Protein AF-0000000068500002 (afdb_homodimer)

Sequence (604 aa):
MVDIIVIGAGPAGLTSAIYAMRAGLSVTVFEKNIYGGQVASTSEVENYPAVQKISGVEFSNNIYNQAVAQGVDIQFDEVEEINLEGKVKVVKTSSGEHKAKAVILANGVERRKLGCAGEQEFTGRGVSYCATCDGAFFKDKEVAIVGGGNTALEDALFLANNCTKVYLIHRRDSFRGEEVLEKSVKARENIEILYSHGVEKIEGEKTVSKIEVKNLKTEEKRTIDVSGIFIAIGLKPNNKMFENVLDLDEGGYIISDESCTTSVEGVYVAGDSRTKFLRQIITAASDGAIAAVQAANYINVEMVDIIVIGAGPAGLTSAIYAMRAGLSVTVFEKNIYGGQVASTSEVENYPAVQKISGVEFSNNIYNQAVAQGVDIQFDEVEEINLEGKVKVVKTSSGEHKAKAVILANGVERRKLGCAGEQEFTGRGVSYCATCDGAFFKDKEVAIVGGGNTALEDALFLANNCTKVYLIHRRDSFRGEEVLEKSVKARENIEILYSHGVEKIEGEKTVSKIEVKNLKTEEKRTIDVSGIFIAIGLKPNNKMFENVLDLDEGGYIISDESCTTSVEGVYVAGDSRTKFLRQIITAASDGAIAAVQAANYINVE

Foldseek 3Di:
DFAEEEEAQALLRLLLLLLLLVLVGAYEYEAQDAHHPPLCPAQWFCPDPPDRIDHSVRVRVVSVVSSVVSPHHYHNWHFDAWDQPDQWIWTATPVGIDIHRFYEYEHAWAQDDLPAAPQVVADNQFEAADLPGCLVVAFQWEEEEEAAEQQRLVSQVVSLVGYQAYEYEYQAQHGPYDPVSVVVQVPRPRYHYHHNKGWHYFDDDRHTFWTWMARNVPRDIDIDGGRHYYYHHDIGAPCVNCPVPWDADPRQAGEDDLLQDTPGPRYGYAANRHDDDDHDSNRRSSRSSNRSVSNSVSSVVD/DFAEEEEAQALLRLLLLLLLLVLVGAYEYEAQDAHHPPLCPAQWFCPDPPDRIDHSVRVRVVSVVSSVVSPHHYHNWHFDAWDQPDQWIWTATPVGIDIHRFYEYEHAWAQDDLPAAPQVVADNQFEAADLPGCLQVAFQWEEEEEAAEQQRLVSQVVSLVGYQAYEYEYLAQHGPYDPVSVVVQVPRPRYHYHHNKGWHYFDDDRHTFWTWMARNVPRDIDIDGGRHYYYHHDIGAPCVNCPVPWDADPRQAGEDDLLQDTPGPRYGYAANRHDDDDHDSNRRSSRSSNRSVSNSVSSVVD

InterPro domains:
  IPR005982 Thioredoxin reductase [TIGR01292] (3-299)
  IPR008255 Pyridine nucleotide-disulphide oxidoreductase, class-II, active site [PS00573] (130-150)
  IPR023753 FAD/NAD(P)-binding domain [PF07992] (3-288)
  IPR036188 FAD/NAD(P)-binding domain superfamily [G3DSA:3.50.50.60] (3-295)
  IPR036188 FAD/NAD(P)-binding domain superfamily [G3DSA:3.50.50.60] (112-234)
  IPR036188 FAD/NAD(P)-binding domain superfamily [SSF51905] (1-299)
  IPR050097 Ferredoxin--NADP reductase type 2 [PTHR48105] (2-299)

Secondary structure (DSSP, 8-state):
-EEEEEE--SHHHHHHHHHHHHTT--EEEE-SS-TTGGGGG-S-B--BTTBS-B-HHHHHHHHHHHHHHTT-EEE---EEEEE--SSSEEEEETTEEEEEEEEEE---EEE-----BTTTTTBTTTEES-HHHHGGGGTTSEEEEE--SHHHHHHHHHHHTT-SEEEEE-SSSS--S-HHHHHHHHH-TTEEEETTEEEEEEEESSSEEEEEEEETTT--EEEEE-SEEEE-S-EEE--GGGTTTS-B-TTSPBP--TT-B-SSTTEEE-STTB--S---HHHHHHHHHHHHHHHHHHHHH-/-EEEEEE--SHHHHHHHHHHHHTT--EEEE-SS-TTGGGGG-S-B--BTTBS-B-HHHHHHHHHHHHHHTT-EEE---EEEEE--SSSEEEEETTEEEEEEEEEE---EEE-----BTTTTTBTTTEES-HHHHGGGGTTSEEEEE--SHHHHHHHHHHHTT-SEEEEE-SSSS--S-HHHHHHHHH-TTEEEETTEEEEEEEESSSEEEEEEEETTT--EEEEE-SEEEE-S-EEE--GGGTTTS-B-TTSPBP--TT-B-SSTTEEE-STTB--S---HHHHHHHHHHHHHHHHHHHHH-

Nearest PDB structures (foldseek):
  7jyp-assembly1_A-2  TM=9.803E-01  e=2.165E-42  Thermosipho africanus TCF52B
  5uth-assembly1_A  TM=9.691E-01  e=5.463E-41  Mycolicibacterium smegmatis MC2 155
  2q7v-assembly1_B  TM=9.645E-01  e=1.300E-39  Deinococcus radiodurans
  3f8p-assembly2_D  TM=9.708E-01  e=1.848E-39  Saccharolobus solfataricus
  3cty-assembly1_A  TM=6.683E-01  e=6.364E-35  Thermoplasma acidophilum

Structure (mmCIF, N/CA/C/O backbone):
data_AF-0000000068500002-model_v1
#
loop_
_entity.id
_entity.type
_entity.pdbx_description
1 polymer 'Thioredoxin reductase'
#
loop_
_atom_site.group_PDB
_atom_site.id
_atom_site.type_symbol
_atom_site.label_atom_id
_atom_site.label_alt_id
_atom_site.label_comp_id
_atom_site.label_asym_id
_atom_site.label_entity_id
_atom_site.label_seq_id
_atom_site.pdbx_PDB_ins_code
_atom_site.Cartn_x
_atom_site.Cartn_y
_atom_site.Cartn_z
_atom_site.occupancy
_atom_site.B_iso_or_equiv
_atom_site.auth_seq_id
_atom_site.auth_comp_id
_atom_site.auth_asym_id
_atom_site.auth_atom_id
_atom_site.pdbx_PDB_model_num
ATOM 1 N N . MET A 1 1 ? 25.922 -13.719 -9.516 1 95.38 1 MET A N 1
ATOM 2 C CA . MET A 1 1 ? 24.938 -12.703 -9.875 1 95.38 1 MET A CA 1
ATOM 3 C C . MET A 1 1 ? 23.578 -13.008 -9.242 1 95.38 1 MET A C 1
ATOM 5 O O . MET A 1 1 ? 23.078 -14.125 -9.344 1 95.38 1 MET A O 1
ATOM 9 N N . VAL A 1 2 ? 23.078 -12.062 -8.484 1 98.12 2 VAL A N 1
ATOM 10 C CA . VAL A 1 2 ? 21.781 -12.25 -7.84 1 98.12 2 VAL A CA 1
ATOM 11 C C . VAL A 1 2 ? 20.672 -11.852 -8.805 1 98.12 2 VAL A C 1
ATOM 13 O O . VAL A 1 2 ? 20.922 -11.227 -9.836 1 98.12 2 VAL A O 1
ATOM 16 N N . ASP A 1 3 ? 19.453 -12.258 -8.492 1 98.62 3 ASP A N 1
ATOM 17 C CA . ASP A 1 3 ? 18.328 -11.891 -9.359 1 98.62 3 ASP A CA 1
ATOM 18 C C . ASP A 1 3 ? 17.984 -10.406 -9.227 1 98.62 3 ASP A C 1
ATOM 20 O O . ASP A 1 3 ? 17.812 -9.711 -10.227 1 98.62 3 ASP A O 1
ATOM 24 N N . ILE A 1 4 ? 17.891 -9.914 -7.984 1 98.94 4 ILE A N 1
ATOM 25 C CA . ILE A 1 4 ? 17.453 -8.547 -7.758 1 98.94 4 ILE A CA 1
ATOM 26 C C . ILE A 1 4 ? 18.359 -7.871 -6.73 1 98.94 4 ILE A C 1
ATOM 28 O O . ILE A 1 4 ? 18.672 -8.461 -5.691 1 98.94 4 ILE A O 1
ATOM 32 N N . ILE A 1 5 ? 18.781 -6.695 -6.992 1 98.94 5 ILE A N 1
ATOM 33 C CA . ILE A 1 5 ? 19.391 -5.812 -6 1 98.94 5 ILE A CA 1
ATOM 34 C C . ILE A 1 5 ? 18.391 -4.723 -5.602 1 98.94 5 ILE A C 1
ATOM 36 O O . ILE A 1 5 ? 17.75 -4.125 -6.461 1 98.94 5 ILE A O 1
ATOM 40 N N . VAL A 1 6 ? 18.234 -4.52 -4.336 1 98.94 6 VAL A N 1
ATOM 41 C CA . VAL A 1 6 ? 17.406 -3.449 -3.783 1 98.94 6 VAL A CA 1
ATOM 42 C C . VAL A 1 6 ? 18.297 -2.396 -3.127 1 98.94 6 VAL A C 1
ATOM 44 O O . VAL A 1 6 ? 19.172 -2.729 -2.338 1 98.94 6 VAL A O 1
ATOM 47 N N . ILE A 1 7 ? 18.078 -1.134 -3.48 1 98.81 7 ILE A N 1
ATOM 48 C CA . ILE A 1 7 ? 18.859 -0.045 -2.904 1 98.81 7 ILE A CA 1
ATOM 49 C C . ILE A 1 7 ? 18 0.719 -1.892 1 98.81 7 ILE A C 1
ATOM 51 O O . ILE A 1 7 ? 17.141 1.511 -2.27 1 98.81 7 ILE A O 1
ATOM 55 N N . GLY A 1 8 ? 18.312 0.523 -0.595 1 98.5 8 GLY A N 1
ATOM 56 C CA . GLY A 1 8 ? 17.547 1.105 0.503 1 98.5 8 GLY A CA 1
ATOM 57 C C . GLY A 1 8 ? 16.797 0.074 1.319 1 98.5 8 GLY A C 1
ATOM 58 O O . GLY A 1 8 ? 16.109 -0.777 0.762 1 98.5 8 GLY A O 1
ATOM 59 N N . ALA A 1 9 ? 16.922 0.175 2.633 1 98.75 9 ALA A N 1
ATOM 60 C CA . ALA A 1 9 ? 16.297 -0.795 3.525 1 98.75 9 ALA A CA 1
ATOM 61 C C . ALA A 1 9 ? 15.211 -0.141 4.367 1 98.75 9 ALA A C 1
ATOM 63 O O . ALA A 1 9 ? 15.055 -0.456 5.551 1 98.75 9 ALA A O 1
ATOM 64 N N . GLY A 1 10 ? 14.5 0.875 3.795 1 98.5 10 GLY A N 1
ATOM 65 C CA . GLY A 1 10 ? 13.258 1.355 4.387 1 98.5 10 GLY A CA 1
ATOM 66 C C . GLY A 1 10 ? 12.086 0.422 4.156 1 98.5 10 GLY A C 1
ATOM 67 O O . GLY A 1 10 ? 12.266 -0.704 3.688 1 98.5 10 GLY A O 1
ATOM 68 N N . PRO A 1 11 ? 10.883 0.884 4.48 1 98.81 11 PRO A N 1
ATOM 69 C CA . PRO A 1 11 ? 9.703 0.039 4.309 1 98.81 11 PRO A CA 1
ATOM 70 C C . PRO A 1 11 ? 9.523 -0.441 2.869 1 98.81 11 PRO A C 1
ATOM 72 O O . PRO A 1 11 ? 9.195 -1.608 2.641 1 98.81 11 PRO A O 1
ATOM 75 N N . ALA A 1 12 ? 9.727 0.429 1.913 1 98.88 12 ALA A N 1
ATOM 76 C CA . ALA A 1 12 ? 9.586 0.062 0.507 1 98.88 12 ALA A CA 1
ATOM 77 C C . ALA A 1 12 ? 10.594 -1.012 0.114 1 98.88 12 ALA A C 1
ATOM 79 O O . ALA A 1 12 ? 10.227 -2.031 -0.476 1 98.88 12 ALA A O 1
ATOM 80 N N . GLY A 1 13 ? 11.844 -0.795 0.443 1 98.94 13 GLY A N 1
ATOM 81 C CA . GLY A 1 13 ? 12.898 -1.717 0.068 1 98.94 13 GLY A CA 1
ATOM 82 C C . GLY A 1 13 ? 12.766 -3.08 0.72 1 98.94 13 GLY A C 1
ATOM 83 O O . GLY A 1 13 ? 12.867 -4.109 0.048 1 98.94 13 GLY A O 1
ATOM 84 N N . LEU A 1 14 ? 12.523 -3.092 1.993 1 98.94 14 LEU A N 1
ATOM 85 C CA . LEU A 1 14 ? 12.43 -4.359 2.711 1 98.94 14 LEU A CA 1
ATOM 86 C C . LEU A 1 14 ? 11.18 -5.133 2.285 1 98.94 14 LEU A C 1
ATOM 88 O O . LEU A 1 14 ? 11.203 -6.363 2.215 1 98.94 14 LEU A O 1
ATOM 92 N N . THR A 1 15 ? 10.086 -4.422 2.02 1 98.94 15 THR A N 1
ATOM 93 C CA . THR A 1 15 ? 8.906 -5.094 1.483 1 98.94 15 THR A CA 1
ATOM 94 C C . THR A 1 15 ? 9.211 -5.727 0.127 1 98.94 15 THR A C 1
ATOM 96 O O . THR A 1 15 ? 8.828 -6.863 -0.135 1 98.94 15 THR A O 1
ATOM 99 N N . SER A 1 16 ? 9.945 -4.938 -0.747 1 98.94 16 SER A N 1
ATOM 100 C CA . SER A 1 16 ? 10.32 -5.488 -2.045 1 98.94 16 SER A CA 1
ATOM 101 C C . SER A 1 16 ? 11.133 -6.773 -1.887 1 98.94 16 SER A C 1
ATOM 103 O O . SER A 1 16 ? 10.914 -7.742 -2.613 1 98.94 16 SER A O 1
ATOM 105 N N . ALA A 1 17 ? 12.031 -6.754 -0.943 1 98.94 17 ALA A N 1
ATOM 106 C CA . ALA A 1 17 ? 12.883 -7.91 -0.704 1 98.94 17 ALA A CA 1
ATOM 107 C C . ALA A 1 17 ? 12.062 -9.117 -0.245 1 98.94 17 ALA A C 1
ATOM 109 O O . ALA A 1 17 ? 12.273 -10.234 -0.723 1 98.94 17 ALA A O 1
ATOM 110 N N . ILE A 1 18 ? 11.133 -8.891 0.66 1 98.88 18 ILE A N 1
ATOM 111 C CA . ILE A 1 18 ? 10.266 -9.938 1.186 1 98.88 18 ILE A CA 1
ATOM 112 C C . ILE A 1 18 ? 9.477 -10.578 0.045 1 98.88 18 ILE A C 1
ATOM 114 O O . ILE A 1 18 ? 9.477 -11.805 -0.112 1 98.88 18 ILE A O 1
ATOM 118 N N . TYR A 1 19 ? 8.844 -9.781 -0.768 1 98.88 19 TYR A N 1
ATOM 119 C CA . TYR A 1 19 ? 8.016 -10.281 -1.861 1 98.88 19 TYR A CA 1
ATOM 120 C C . TYR A 1 19 ? 8.867 -10.984 -2.912 1 98.88 19 TYR A C 1
ATOM 122 O O . TYR A 1 19 ? 8.453 -11.992 -3.479 1 98.88 19 TYR A O 1
ATOM 130 N N . ALA A 1 20 ? 10.039 -10.438 -3.182 1 98.81 20 ALA A N 1
ATOM 131 C CA . ALA A 1 20 ? 10.93 -11.062 -4.16 1 98.81 20 ALA A CA 1
ATOM 132 C C . ALA A 1 20 ? 11.398 -12.43 -3.684 1 98.81 20 ALA A C 1
ATOM 134 O O . ALA A 1 20 ? 11.445 -13.383 -4.465 1 98.81 20 ALA A O 1
ATOM 135 N N . MET A 1 21 ? 11.75 -12.484 -2.385 1 98.62 21 MET A N 1
ATOM 136 C CA . MET A 1 21 ? 12.172 -13.766 -1.816 1 98.62 21 MET A CA 1
ATOM 137 C C . MET A 1 21 ? 11.047 -14.789 -1.913 1 98.62 21 MET A C 1
ATOM 139 O O . MET A 1 21 ? 11.289 -15.945 -2.277 1 98.62 21 MET A O 1
ATOM 143 N N . ARG A 1 22 ? 9.875 -14.398 -1.631 1 98.25 22 ARG A N 1
ATOM 144 C CA . ARG A 1 22 ? 8.711 -15.281 -1.68 1 98.25 22 ARG A CA 1
ATOM 145 C C . ARG A 1 22 ? 8.414 -15.719 -3.111 1 98.25 22 ARG A C 1
ATOM 147 O O . ARG A 1 22 ? 7.793 -16.766 -3.332 1 98.25 22 ARG A O 1
ATOM 154 N N . ALA A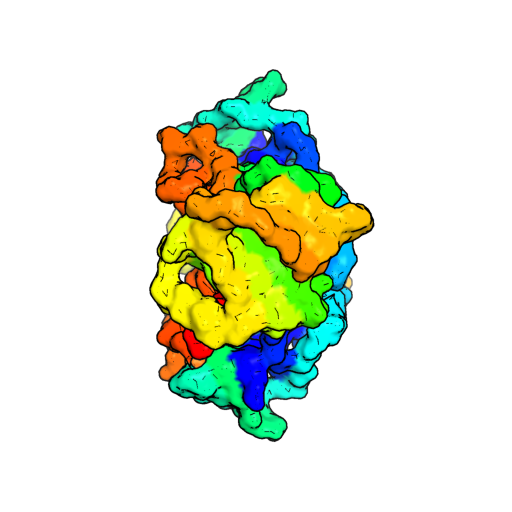 1 23 ? 8.883 -14.922 -4.078 1 98.12 23 ALA A N 1
ATOM 155 C CA . ALA A 1 23 ? 8.727 -15.266 -5.488 1 98.12 23 ALA A CA 1
ATOM 156 C C . ALA A 1 23 ? 9.812 -16.25 -5.938 1 98.12 23 ALA A C 1
ATOM 158 O O . ALA A 1 23 ? 9.898 -16.578 -7.121 1 98.12 23 ALA A O 1
ATOM 159 N N . GLY A 1 24 ? 10.711 -16.672 -5.008 1 97.94 24 GLY A N 1
ATOM 160 C CA . GLY A 1 24 ? 11.734 -17.656 -5.301 1 97.94 24 GLY A CA 1
ATOM 161 C C . GLY A 1 24 ? 12.977 -17.062 -5.93 1 97.94 24 GLY A C 1
ATOM 162 O O . GLY A 1 24 ? 13.703 -17.734 -6.66 1 97.94 24 GLY A O 1
ATOM 163 N N . LEU A 1 25 ? 13.203 -15.75 -5.734 1 98.5 25 LEU A N 1
ATOM 164 C CA . LEU A 1 25 ? 14.336 -15.062 -6.348 1 98.5 25 LEU A CA 1
ATOM 165 C C . LEU A 1 25 ? 15.406 -14.734 -5.309 1 98.5 25 LEU A C 1
ATOM 167 O O . LEU A 1 25 ? 15.102 -14.617 -4.117 1 98.5 25 LEU A O 1
ATOM 171 N N . SER A 1 26 ? 16.609 -14.633 -5.707 1 98.56 26 SER A N 1
ATOM 172 C CA . SER A 1 26 ? 17.672 -14.172 -4.832 1 98.56 26 SER A CA 1
ATOM 173 C C . SER A 1 26 ? 17.719 -12.648 -4.758 1 98.56 26 SER A C 1
ATOM 175 O O . SER A 1 26 ? 17.531 -11.969 -5.77 1 98.56 26 SER A O 1
ATOM 177 N N . VAL A 1 27 ? 17.922 -12.125 -3.564 1 98.69 27 VAL A N 1
ATOM 178 C CA . VAL A 1 27 ? 17.828 -10.68 -3.367 1 98.69 27 VAL A CA 1
ATOM 179 C C . VAL A 1 27 ? 18.953 -10.219 -2.441 1 98.69 27 VAL A C 1
ATOM 181 O O . VAL A 1 27 ? 19.234 -10.844 -1.416 1 98.69 27 VAL A O 1
ATOM 184 N N . THR A 1 28 ? 19.594 -9.141 -2.797 1 98.81 28 THR A N 1
ATOM 185 C CA . THR A 1 28 ? 20.5 -8.422 -1.922 1 98.81 28 THR A CA 1
ATOM 186 C C . THR A 1 28 ? 20.031 -6.984 -1.715 1 98.81 28 THR A C 1
ATOM 188 O O . THR A 1 28 ? 19.734 -6.277 -2.68 1 98.81 28 THR A O 1
ATOM 191 N N . VAL A 1 29 ? 19.938 -6.559 -0.486 1 98.88 29 VAL A N 1
ATOM 192 C CA . VAL A 1 29 ? 19.562 -5.191 -0.141 1 98.88 29 VAL A CA 1
ATOM 193 C C . VAL A 1 29 ? 20.797 -4.422 0.331 1 98.88 29 VAL A C 1
ATOM 195 O O . VAL A 1 29 ? 21.547 -4.906 1.174 1 98.88 29 VAL A O 1
ATOM 198 N N . PHE A 1 30 ? 21.016 -3.262 -0.216 1 98.81 30 PHE A N 1
ATOM 199 C CA . PHE A 1 30 ? 22.078 -2.377 0.257 1 98.81 30 PHE A CA 1
ATOM 200 C C . PHE A 1 30 ? 21.484 -1.201 1.032 1 98.81 30 PHE A C 1
ATOM 202 O O . PHE A 1 30 ? 20.562 -0.536 0.56 1 98.81 30 PHE A O 1
ATOM 209 N N . GLU A 1 31 ? 21.953 -0.97 2.246 1 98.44 31 GLU A N 1
ATOM 210 C CA . GLU A 1 31 ? 21.562 0.14 3.107 1 98.44 31 GLU A CA 1
ATOM 211 C C . GLU A 1 31 ? 22.781 0.896 3.631 1 98.44 31 GLU A C 1
ATOM 213 O O . GLU A 1 31 ? 23.688 0.293 4.191 1 98.44 31 GLU A O 1
ATOM 218 N N . LYS A 1 32 ? 22.766 2.195 3.457 1 95.56 32 LYS A N 1
ATOM 219 C CA . LYS A 1 32 ? 23.953 2.969 3.826 1 95.56 32 LYS A CA 1
ATOM 220 C C . LYS A 1 32 ? 23.938 3.297 5.316 1 95.56 32 LYS A C 1
ATOM 222 O O . LYS A 1 32 ? 25 3.537 5.906 1 95.56 32 LYS A O 1
ATOM 227 N N . ASN A 1 33 ? 22.828 3.336 6.008 1 93.81 33 ASN A N 1
ATOM 228 C CA . ASN A 1 33 ? 22.703 3.715 7.414 1 93.81 33 ASN A CA 1
ATOM 229 C C . ASN A 1 33 ? 22.031 2.611 8.234 1 93.81 33 ASN A C 1
ATOM 231 O O . ASN A 1 33 ? 22.594 1.529 8.398 1 93.81 33 ASN A O 1
ATOM 235 N N . ILE A 1 34 ? 20.875 2.887 8.688 1 91.31 34 ILE A N 1
ATOM 236 C CA . ILE A 1 34 ? 20.125 1.941 9.5 1 91.31 34 ILE A CA 1
ATOM 237 C C . ILE A 1 34 ? 18.875 1.477 8.742 1 91.31 34 ILE A C 1
ATOM 239 O O . ILE A 1 34 ? 18.359 2.199 7.887 1 91.31 34 ILE A O 1
ATOM 243 N N . TYR A 1 35 ? 18.5 0.24 9.078 1 94.88 35 TYR A N 1
ATOM 244 C CA . TYR A 1 35 ? 17.281 -0.255 8.461 1 94.88 35 TYR A CA 1
ATOM 245 C C . TYR A 1 35 ? 16.062 0.483 9 1 94.88 35 TYR A C 1
ATOM 247 O O . TYR A 1 35 ? 16.094 1.039 10.102 1 94.88 35 TYR A O 1
ATOM 255 N N . GLY A 1 36 ? 14.977 0.454 8.164 1 94.75 36 GLY A N 1
ATOM 256 C CA . GLY A 1 36 ? 13.734 1.112 8.547 1 94.75 36 GLY A CA 1
ATOM 257 C C . GLY A 1 36 ? 13.539 2.451 7.859 1 94.75 36 GLY A C 1
ATOM 258 O O . GLY A 1 36 ? 12.406 2.914 7.707 1 94.75 36 GLY A O 1
ATOM 259 N N . GLY A 1 37 ? 14.625 3.109 7.434 1 93.88 37 GLY A N 1
ATOM 260 C CA . GLY A 1 37 ? 14.516 4.418 6.809 1 93.88 37 GLY A CA 1
ATOM 261 C C . GLY A 1 37 ? 14.016 5.492 7.758 1 93.88 37 GLY A C 1
ATOM 262 O O . GLY A 1 37 ? 14.445 5.559 8.914 1 93.88 37 GLY A O 1
ATOM 263 N N . GLN A 1 38 ? 13.133 6.406 7.305 1 93 38 GLN A N 1
ATOM 264 C CA . GLN A 1 38 ? 12.641 7.551 8.062 1 93 38 GLN A CA 1
ATOM 265 C C . GLN A 1 38 ? 11.875 7.098 9.305 1 93 38 GLN A C 1
ATOM 267 O O . GLN A 1 38 ? 11.898 7.777 10.336 1 93 38 GLN A O 1
ATOM 272 N N . VAL A 1 39 ? 11.195 5.914 9.219 1 95.5 39 VAL A N 1
ATOM 273 C CA . VAL A 1 39 ? 10.32 5.477 10.305 1 95.5 39 VAL A CA 1
ATOM 274 C C . VAL A 1 39 ? 11.164 5.09 11.523 1 95.5 39 VAL A C 1
ATOM 276 O O . VAL A 1 39 ? 10.68 5.141 12.656 1 95.5 39 VAL A O 1
ATOM 279 N N . ALA A 1 40 ? 12.406 4.789 11.297 1 94.5 40 ALA A N 1
ATOM 280 C CA . ALA A 1 40 ? 13.289 4.328 12.367 1 94.5 40 ALA A CA 1
ATOM 281 C C . ALA A 1 40 ? 13.461 5.402 13.43 1 94.5 40 ALA A C 1
ATOM 283 O O . ALA A 1 40 ? 13.758 5.098 14.586 1 94.5 40 ALA A O 1
ATOM 284 N N . SER A 1 41 ? 13.258 6.68 13.07 1 90.88 41 SER A N 1
ATOM 285 C CA . SER A 1 41 ? 13.492 7.777 14.008 1 90.88 41 SER A CA 1
ATOM 286 C C . SER A 1 41 ? 12.18 8.359 14.516 1 90.88 41 SER A C 1
ATOM 288 O O . SER A 1 41 ? 12.172 9.367 15.234 1 90.88 41 SER A O 1
ATOM 290 N N . THR A 1 42 ? 11.094 7.77 14.109 1 92.38 42 THR A N 1
ATOM 291 C CA . THR A 1 42 ? 9.789 8.219 14.57 1 92.38 42 THR A CA 1
ATOM 292 C C . THR A 1 42 ? 9.469 7.633 15.945 1 92.38 42 THR A C 1
ATOM 294 O O . THR A 1 42 ? 9.797 6.48 16.219 1 92.38 42 THR A O 1
ATOM 297 N N . SER A 1 43 ? 8.891 8.438 16.781 1 92.06 43 SER A N 1
ATOM 298 C CA . SER A 1 43 ? 8.617 7.984 18.141 1 92.06 43 SER A CA 1
ATOM 299 C C . SER A 1 43 ? 7.477 6.969 18.156 1 92.06 43 SER A C 1
ATOM 301 O O . SER A 1 43 ? 7.59 5.918 18.797 1 92.06 43 SER A O 1
ATOM 303 N N . GLU A 1 44 ? 6.371 7.336 17.469 1 95.88 44 GLU A N 1
ATOM 304 C CA . GLU A 1 44 ? 5.176 6.5 17.516 1 95.88 44 GLU A CA 1
ATOM 305 C C . GLU A 1 44 ? 4.477 6.453 16.172 1 95.88 44 GLU A C 1
ATOM 307 O O . GLU A 1 44 ? 4.371 7.473 15.484 1 95.88 44 GLU A O 1
ATOM 312 N N . VAL A 1 45 ? 4.086 5.234 15.781 1 97.44 45 VAL A N 1
ATOM 313 C CA . VAL A 1 45 ? 3.299 4.996 14.57 1 97.44 45 VAL A CA 1
ATOM 314 C C . VAL A 1 45 ? 1.924 4.453 14.953 1 97.44 45 VAL A C 1
ATOM 316 O O . VAL A 1 45 ? 1.817 3.404 15.586 1 97.44 45 VAL A O 1
ATOM 319 N N . GLU A 1 46 ? 0.848 5.168 14.531 1 97.81 46 GLU A N 1
ATOM 320 C CA . GLU A 1 46 ? -0.498 4.742 14.898 1 97.81 46 GLU A CA 1
ATOM 321 C C . GLU A 1 46 ? -1.389 4.609 13.664 1 97.81 46 GLU A C 1
ATOM 323 O O . GLU A 1 46 ? -2.562 4.25 13.773 1 97.81 46 GLU A O 1
ATOM 328 N N . ASN A 1 47 ? -0.795 4.875 12.484 1 98 47 ASN A N 1
ATOM 329 C CA . ASN A 1 47 ? -1.633 4.887 11.289 1 98 47 ASN A CA 1
ATOM 330 C C . ASN A 1 47 ? -1.278 3.744 10.344 1 98 47 ASN A C 1
ATOM 332 O O . ASN A 1 47 ? -1.611 3.789 9.156 1 98 47 ASN A O 1
ATOM 336 N N . TYR A 1 48 ? -0.481 2.723 10.82 1 98.81 48 TYR A N 1
ATOM 337 C CA . TYR A 1 48 ? -0.204 1.523 10.039 1 98.81 48 TYR A CA 1
ATOM 338 C C . TYR A 1 48 ? -1.297 0.479 10.234 1 98.81 48 TYR A C 1
ATOM 340 O O . TYR A 1 48 ? -1.471 -0.047 11.336 1 98.81 48 TYR A O 1
ATOM 348 N N . PRO A 1 49 ? -2.061 0.087 9.125 1 98.75 49 PRO A N 1
ATOM 349 C CA . PRO A 1 49 ? -3.252 -0.75 9.266 1 98.75 49 PRO A CA 1
ATOM 350 C C . PRO A 1 49 ? -2.951 -2.096 9.93 1 98.75 49 PRO A C 1
ATOM 352 O O . PRO A 1 49 ? -2.035 -2.803 9.5 1 98.75 49 PRO A O 1
ATOM 355 N N . ALA A 1 50 ? -3.756 -2.428 10.953 1 98.62 50 ALA A N 1
ATOM 356 C CA . ALA A 1 50 ? -3.738 -3.666 11.727 1 98.62 50 ALA A CA 1
ATOM 357 C C . ALA A 1 50 ? -2.678 -3.615 12.82 1 98.62 50 ALA A C 1
ATOM 359 O O . ALA A 1 50 ? -2.486 -4.586 13.555 1 98.62 50 ALA A O 1
ATOM 360 N N . VAL A 1 51 ? -1.961 -2.506 12.992 1 98.31 51 VAL A N 1
ATOM 361 C CA . VAL A 1 51 ? -1.041 -2.236 14.094 1 98.31 51 VAL A CA 1
ATOM 362 C C . VAL A 1 51 ? -1.474 -0.972 14.828 1 98.31 51 VAL A C 1
ATOM 364 O O . VAL A 1 51 ? -1.224 0.142 14.359 1 98.31 51 VAL A O 1
ATOM 367 N N . GLN A 1 52 ? -2.053 -1.096 15.922 1 96.94 52 GLN A N 1
ATOM 368 C CA . GLN A 1 52 ? -2.693 0.014 16.625 1 96.94 52 GLN A CA 1
ATOM 369 C C . GLN A 1 52 ? -1.664 1.045 17.078 1 96.94 52 GLN A C 1
ATOM 371 O O . GLN A 1 52 ? -1.914 2.25 17 1 96.94 52 GLN A O 1
ATOM 376 N N . LYS A 1 53 ? -0.615 0.56 17.594 1 97.5 53 LYS A N 1
ATOM 377 C CA . LYS A 1 53 ? 0.459 1.414 18.094 1 97.5 53 LYS A CA 1
ATOM 378 C C . LYS A 1 53 ? 1.792 0.671 18.094 1 97.5 53 LYS A C 1
ATOM 380 O O . LYS A 1 53 ? 1.863 -0.482 18.531 1 97.5 53 LYS A O 1
ATOM 385 N N . ILE A 1 54 ? 2.799 1.311 17.609 1 97.94 54 ILE A N 1
ATOM 386 C CA . ILE A 1 54 ? 4.133 0.715 17.578 1 97.94 54 ILE A CA 1
ATOM 387 C C . ILE A 1 54 ? 5.188 1.815 17.5 1 97.94 54 ILE A C 1
ATOM 389 O O . ILE A 1 54 ? 4.938 2.889 16.953 1 97.94 54 ILE A O 1
ATOM 393 N N . SER A 1 55 ? 6.352 1.639 18.109 1 97.88 55 SER A N 1
ATOM 394 C CA . SER A 1 55 ? 7.422 2.617 17.938 1 97.88 55 SER A CA 1
ATOM 395 C C . SER A 1 55 ? 8.102 2.473 16.578 1 97.88 55 SER A C 1
ATOM 397 O O . SER A 1 55 ? 8.07 1.397 15.977 1 97.88 55 SER A O 1
ATOM 399 N N . GLY A 1 56 ? 8.695 3.555 16.125 1 97.25 56 GLY A N 1
ATOM 400 C CA . GLY A 1 56 ? 9.453 3.479 14.883 1 97.25 56 GLY A CA 1
ATOM 401 C C . GLY A 1 56 ? 10.539 2.418 14.914 1 97.25 56 GLY A C 1
ATOM 402 O O . GLY A 1 56 ? 10.719 1.682 13.945 1 97.25 56 GLY A O 1
ATOM 403 N N . VAL A 1 57 ? 11.18 2.291 15.984 1 97.75 57 VAL A N 1
ATOM 404 C CA . VAL A 1 57 ? 12.258 1.322 16.156 1 97.75 57 VAL A CA 1
ATOM 405 C C . VAL A 1 57 ? 11.695 -0.095 16.078 1 97.75 57 VAL A C 1
ATOM 407 O O . VAL A 1 57 ? 12.234 -0.947 15.359 1 97.75 57 VAL A O 1
ATOM 410 N N . GLU A 1 58 ? 10.648 -0.332 16.766 1 98.5 58 GLU A N 1
ATOM 411 C CA . GLU A 1 58 ? 10.055 -1.663 16.766 1 98.5 58 GLU A CA 1
ATOM 412 C C . GLU A 1 58 ? 9.547 -2.037 15.375 1 98.5 58 GLU A C 1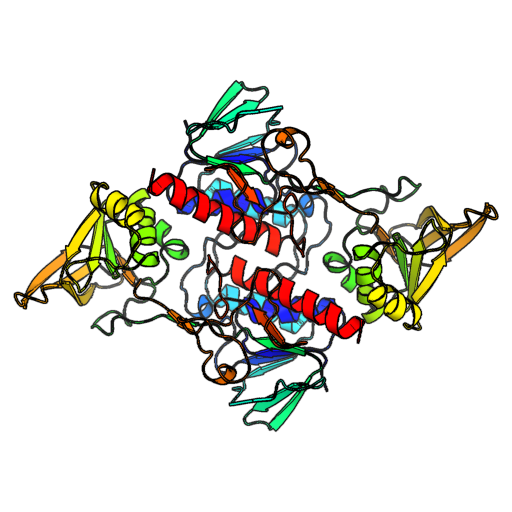
ATOM 414 O O . GLU A 1 58 ? 9.719 -3.174 14.93 1 98.5 58 GLU A O 1
ATOM 419 N N . PHE A 1 59 ? 8.883 -1.113 14.766 1 98.75 59 PHE A N 1
ATOM 420 C CA . PHE A 1 59 ? 8.445 -1.354 13.398 1 98.75 59 PHE A CA 1
ATOM 421 C C . PHE A 1 59 ? 9.617 -1.75 12.516 1 98.75 59 PHE A C 1
ATOM 423 O O . PHE A 1 59 ? 9.539 -2.727 11.766 1 98.75 59 PHE A O 1
ATOM 430 N N . SER A 1 60 ? 10.688 -0.972 12.609 1 98.56 60 SER A N 1
ATOM 431 C CA . SER A 1 60 ? 11.883 -1.204 11.812 1 98.56 60 SER A CA 1
ATOM 432 C C . SER A 1 60 ? 12.484 -2.574 12.102 1 98.56 60 SER A C 1
ATOM 434 O O . SER A 1 60 ? 12.883 -3.295 11.188 1 98.56 60 SER A O 1
ATOM 436 N N . ASN A 1 61 ? 12.516 -2.938 13.352 1 98.69 61 ASN A N 1
ATOM 437 C CA . ASN A 1 61 ? 13.008 -4.254 13.742 1 98.69 61 ASN A CA 1
ATOM 438 C C . ASN A 1 61 ? 12.141 -5.371 13.164 1 98.69 61 ASN A C 1
ATOM 440 O O . ASN A 1 61 ? 12.664 -6.367 12.664 1 98.69 61 ASN A O 1
ATOM 444 N N . ASN A 1 62 ? 10.859 -5.199 13.258 1 98.81 62 ASN A N 1
ATOM 445 C CA . ASN A 1 62 ? 9.93 -6.227 12.797 1 98.81 62 ASN A CA 1
ATOM 446 C C . ASN A 1 62 ? 10.102 -6.5 11.305 1 98.81 62 ASN A C 1
ATOM 448 O O . ASN A 1 62 ? 10.172 -7.656 10.883 1 98.81 62 ASN A O 1
ATOM 452 N N . ILE A 1 63 ? 10.148 -5.461 10.531 1 98.81 63 ILE A N 1
ATOM 453 C CA . ILE A 1 63 ? 10.219 -5.672 9.086 1 98.81 63 ILE A CA 1
ATOM 454 C C . ILE A 1 63 ? 11.602 -6.203 8.711 1 98.81 63 ILE A C 1
ATOM 456 O O . ILE A 1 63 ? 11.727 -7.023 7.801 1 98.81 63 ILE A O 1
ATOM 460 N N . TYR A 1 64 ? 12.648 -5.711 9.359 1 98.69 64 TYR A N 1
ATOM 461 C CA . TYR A 1 64 ? 14 -6.234 9.164 1 98.69 64 TYR A CA 1
ATOM 462 C C . TYR A 1 64 ? 14.047 -7.73 9.469 1 98.69 64 TYR A C 1
ATOM 464 O O . TYR A 1 64 ? 14.531 -8.516 8.648 1 98.69 64 TYR A O 1
ATOM 472 N N . ASN A 1 65 ? 13.531 -8.094 10.578 1 98.75 65 ASN A N 1
ATOM 473 C CA . ASN A 1 65 ? 13.555 -9.492 11 1 98.75 65 ASN A CA 1
ATOM 474 C C . ASN A 1 65 ? 12.727 -10.367 10.062 1 98.75 65 ASN A C 1
ATOM 476 O O . ASN A 1 65 ? 13.086 -11.523 9.805 1 98.75 65 ASN A O 1
ATOM 480 N N . GLN A 1 66 ? 11.633 -9.867 9.625 1 98.75 66 GLN A N 1
ATOM 481 C CA . GLN A 1 66 ? 10.82 -10.594 8.648 1 98.75 66 GLN A CA 1
ATOM 482 C C . GLN A 1 66 ? 11.625 -10.898 7.387 1 98.75 66 GLN A C 1
ATOM 484 O O . GLN A 1 66 ? 11.602 -12.023 6.887 1 98.75 66 GLN A O 1
ATOM 489 N N . ALA A 1 67 ? 12.328 -9.867 6.863 1 98.62 67 ALA A N 1
ATOM 490 C CA . ALA A 1 67 ? 13.141 -10.023 5.664 1 98.62 67 ALA A CA 1
ATOM 491 C C . ALA A 1 67 ? 14.258 -11.039 5.887 1 98.62 67 ALA A C 1
ATOM 493 O O . ALA A 1 67 ? 14.461 -11.945 5.07 1 98.62 67 ALA A O 1
ATOM 494 N N . VAL A 1 68 ? 14.906 -10.93 7.008 1 98.38 68 VAL A N 1
ATOM 495 C CA . VAL A 1 68 ? 16.016 -11.82 7.336 1 98.38 68 VAL A CA 1
ATOM 496 C C . VAL A 1 68 ? 15.508 -13.25 7.48 1 98.38 68 VAL A C 1
ATOM 498 O O . VAL A 1 68 ? 16.141 -14.188 6.984 1 98.38 68 VAL A O 1
ATOM 501 N N . ALA A 1 69 ? 14.398 -13.398 8.109 1 98 69 ALA A N 1
ATOM 502 C CA . ALA A 1 69 ? 13.812 -14.727 8.32 1 98 69 ALA A CA 1
ATOM 503 C C . ALA A 1 69 ? 13.492 -15.406 6.996 1 98 69 ALA A C 1
ATOM 505 O O . ALA A 1 69 ? 13.492 -16.641 6.91 1 98 69 ALA A O 1
ATOM 506 N N . GLN A 1 70 ? 13.258 -14.633 5.984 1 96.5 70 GLN A N 1
ATOM 507 C CA . GLN A 1 70 ? 12.93 -15.18 4.672 1 96.5 70 GLN A CA 1
ATOM 508 C C . GLN A 1 70 ? 14.188 -15.461 3.857 1 96.5 70 GLN A C 1
ATOM 510 O O . GLN A 1 70 ? 14.109 -16 2.75 1 96.5 70 GLN A O 1
ATOM 515 N N . GLY A 1 71 ? 15.32 -15.016 4.336 1 97.25 71 GLY A N 1
ATOM 516 C CA . GLY A 1 71 ? 16.578 -15.359 3.697 1 97.25 71 GLY A CA 1
ATOM 517 C C . GLY A 1 71 ? 17.172 -14.211 2.9 1 97.25 71 GLY A C 1
ATOM 518 O O . GLY A 1 71 ? 18.094 -14.414 2.098 1 97.25 71 GLY A O 1
ATOM 519 N N . VAL A 1 72 ? 16.703 -12.984 3.125 1 98.44 72 VAL A N 1
ATOM 520 C CA . VAL A 1 72 ? 17.219 -11.828 2.396 1 98.44 72 VAL A CA 1
ATOM 521 C C . VAL A 1 72 ? 18.641 -11.516 2.854 1 98.44 72 VAL A C 1
ATOM 523 O O . VAL A 1 72 ? 18.938 -11.578 4.047 1 98.44 72 VAL A O 1
ATOM 526 N N . ASP A 1 73 ? 19.5 -11.25 1.938 1 98.56 73 ASP A N 1
ATOM 527 C CA . ASP A 1 73 ? 20.844 -10.75 2.215 1 98.56 73 ASP A CA 1
ATOM 528 C C . ASP A 1 73 ? 20.859 -9.234 2.33 1 98.56 73 ASP A C 1
ATOM 530 O O . ASP A 1 73 ? 20.766 -8.523 1.323 1 98.56 73 ASP A O 1
ATOM 534 N N . ILE A 1 74 ? 20.984 -8.727 3.49 1 98.56 74 ILE A N 1
ATOM 535 C CA . ILE A 1 74 ? 21.031 -7.285 3.725 1 98.56 74 ILE A CA 1
ATOM 536 C C . ILE A 1 74 ? 22.453 -6.855 4.055 1 98.56 74 ILE A C 1
ATOM 538 O O . ILE A 1 74 ? 23.047 -7.32 5.039 1 98.56 74 ILE A O 1
ATOM 542 N N . GLN A 1 75 ? 22.969 -5.984 3.285 1 98.31 75 GLN A N 1
ATOM 543 C CA . GLN A 1 75 ? 24.328 -5.48 3.447 1 98.31 75 GLN A CA 1
ATOM 544 C C . GLN A 1 75 ? 24.328 -3.99 3.775 1 98.31 75 GLN A C 1
ATOM 546 O O . GLN A 1 75 ? 23.734 -3.189 3.049 1 98.31 75 GLN A O 1
ATOM 551 N N . PHE A 1 76 ? 24.969 -3.652 4.883 1 98.06 76 PHE A N 1
ATOM 552 C CA . PHE A 1 76 ? 25.109 -2.246 5.238 1 98.06 76 PHE A CA 1
ATOM 553 C C . PHE A 1 76 ? 26.312 -1.626 4.539 1 98.06 76 PHE A C 1
ATOM 555 O O . PHE A 1 76 ? 27.406 -1.621 5.082 1 98.06 76 PHE A O 1
ATOM 562 N N . ASP A 1 77 ? 26.047 -1.16 3.389 1 97.75 77 ASP A N 1
ATOM 563 C CA . ASP A 1 77 ? 27.031 -0.609 2.461 1 97.75 77 ASP A CA 1
ATOM 564 C C . ASP A 1 77 ? 26.391 0.424 1.533 1 97.75 77 ASP A C 1
ATOM 566 O O . ASP A 1 77 ? 25.297 0.208 1.017 1 97.75 77 ASP A O 1
ATOM 570 N N . GLU A 1 78 ? 27.078 1.532 1.343 1 97.25 78 GLU A N 1
ATOM 571 C CA . GLU A 1 78 ? 26.531 2.605 0.519 1 97.25 78 GLU A CA 1
ATOM 572 C C . GLU A 1 78 ? 26.766 2.334 -0.965 1 97.25 78 GLU A C 1
ATOM 574 O O . GLU A 1 78 ? 27.859 1.941 -1.366 1 97.25 78 GLU A O 1
ATOM 579 N N . VAL A 1 79 ? 25.734 2.391 -1.788 1 97.94 79 VAL A N 1
ATOM 580 C CA . VAL A 1 79 ? 25.859 2.318 -3.238 1 97.94 79 VAL A CA 1
ATOM 581 C C . VAL A 1 79 ? 26.469 3.619 -3.77 1 97.94 79 VAL A C 1
ATOM 583 O O . VAL A 1 79 ? 25.906 4.699 -3.561 1 97.94 79 VAL A O 1
ATOM 586 N N . GLU A 1 80 ? 27.531 3.525 -4.484 1 96.94 80 GLU A N 1
ATOM 587 C CA . GLU A 1 80 ? 28.281 4.703 -4.914 1 96.94 80 GLU A CA 1
ATOM 588 C C . GLU A 1 80 ? 28.047 5 -6.395 1 96.94 80 GLU A C 1
ATOM 590 O O . GLU A 1 80 ? 28.062 6.16 -6.812 1 96.94 80 GLU A O 1
ATOM 595 N N . GLU A 1 81 ? 27.953 3.938 -7.145 1 96.06 81 GLU A N 1
ATOM 596 C CA . GLU A 1 81 ? 27.75 4.047 -8.586 1 96.06 81 GLU A CA 1
ATOM 597 C C . GLU A 1 81 ? 26.828 2.943 -9.102 1 96.06 81 GLU A C 1
ATOM 599 O O . GLU A 1 81 ? 26.734 1.872 -8.5 1 96.06 81 GLU A O 1
ATOM 604 N N . ILE A 1 82 ? 26.109 3.299 -10.164 1 97 82 ILE A N 1
ATOM 605 C CA . ILE A 1 82 ? 25.234 2.297 -10.766 1 97 82 ILE A CA 1
ATOM 606 C C . ILE A 1 82 ? 25.375 2.344 -12.289 1 97 82 ILE A C 1
ATOM 608 O O . ILE A 1 82 ? 25.562 3.416 -12.867 1 97 82 ILE A O 1
ATOM 612 N N . ASN A 1 83 ? 25.422 1.305 -12.938 1 96.88 83 ASN A N 1
ATOM 613 C CA . ASN A 1 83 ? 25.266 1.125 -14.383 1 96.88 83 ASN A CA 1
ATOM 614 C C . ASN A 1 83 ? 24.031 0.283 -14.711 1 96.88 83 ASN A C 1
ATOM 616 O O . ASN A 1 83 ? 24.047 -0.935 -14.531 1 96.88 83 ASN A O 1
ATOM 620 N N . LEU A 1 84 ? 23 0.932 -15.242 1 96.38 84 LEU A N 1
ATOM 621 C CA . LEU A 1 84 ? 21.703 0.301 -15.422 1 96.38 84 LEU A CA 1
ATOM 622 C C . LEU A 1 84 ? 21.469 -0.046 -16.891 1 96.38 84 LEU A C 1
ATOM 624 O O . LEU A 1 84 ? 20.375 -0.479 -17.266 1 96.38 84 LEU A O 1
ATOM 628 N N . GLU A 1 85 ? 22.531 0.141 -17.625 1 91.31 85 GLU A N 1
ATOM 629 C CA . GLU A 1 85 ? 22.406 -0.123 -19.062 1 91.31 85 GLU A CA 1
ATOM 630 C C . GLU A 1 85 ? 22.5 -1.617 -19.344 1 91.31 85 GLU A C 1
ATOM 632 O O . GLU A 1 85 ? 23.25 -2.342 -18.688 1 91.31 85 GLU A O 1
ATOM 637 N N . GLY A 1 86 ? 21.688 -2.1 -20.266 1 91.19 86 GLY A N 1
ATOM 638 C CA . GLY A 1 86 ? 21.766 -3.484 -20.703 1 91.19 86 GLY A CA 1
ATOM 639 C C . GLY A 1 86 ? 20.953 -4.43 -19.844 1 91.19 86 GLY A C 1
ATOM 640 O O . GLY A 1 86 ? 20.188 -3.992 -18.984 1 91.19 86 GLY A O 1
ATOM 641 N N . LYS A 1 87 ? 21.156 -5.766 -20.047 1 94.88 87 LYS A N 1
ATOM 642 C CA . LYS A 1 87 ? 20.375 -6.805 -19.391 1 94.88 87 LYS A CA 1
ATOM 643 C C . LYS A 1 87 ? 20.891 -7.059 -17.969 1 94.88 87 LYS A C 1
ATOM 645 O O . LYS A 1 87 ? 20.109 -7.355 -17.062 1 94.88 87 LYS A O 1
ATOM 650 N N . VAL A 1 88 ? 22.219 -6.953 -17.828 1 97.69 88 VAL A N 1
ATOM 651 C CA . VAL A 1 88 ? 22.828 -7.109 -16.516 1 97.69 88 VAL A CA 1
ATOM 652 C C . VAL A 1 88 ? 23.078 -5.738 -15.898 1 97.69 88 VAL A C 1
ATOM 654 O O . VAL A 1 88 ? 23.75 -4.891 -16.5 1 97.69 88 VAL A O 1
ATOM 657 N N . LYS A 1 89 ? 22.484 -5.477 -14.641 1 98.31 89 LYS A N 1
ATOM 658 C CA . LYS A 1 89 ? 22.688 -4.23 -13.906 1 98.31 89 LYS A CA 1
ATOM 659 C C . LYS A 1 89 ? 23.891 -4.332 -12.969 1 98.31 89 LYS A C 1
ATOM 661 O O . LYS A 1 89 ? 24.125 -5.371 -12.352 1 98.31 89 LYS A O 1
ATOM 666 N N . VAL A 1 90 ? 24.625 -3.258 -12.922 1 98.25 90 VAL A N 1
ATOM 667 C CA . VAL A 1 90 ? 25.812 -3.258 -12.086 1 98.25 90 VAL A CA 1
ATOM 668 C C . VAL A 1 90 ? 25.703 -2.174 -11.016 1 98.25 90 VAL A C 1
ATOM 670 O O . VAL A 1 90 ? 25.406 -1.016 -11.328 1 98.25 90 VAL A O 1
ATOM 673 N N . VAL A 1 91 ? 25.859 -2.551 -9.789 1 98 91 VAL A N 1
ATOM 674 C CA . VAL A 1 91 ? 25.875 -1.662 -8.633 1 98 91 VAL A CA 1
ATOM 675 C C . VAL A 1 91 ? 27.25 -1.718 -7.953 1 98 91 VAL A C 1
ATOM 677 O O . VAL A 1 91 ? 27.75 -2.801 -7.652 1 98 91 VAL A O 1
ATOM 680 N N . LYS A 1 92 ? 27.812 -0.557 -7.711 1 98.31 92 LYS A N 1
ATOM 681 C CA . LYS A 1 92 ? 29.141 -0.495 -7.09 1 98.31 92 LYS A CA 1
ATOM 682 C C . LYS A 1 92 ? 29.062 0.073 -5.676 1 98.31 92 LYS A C 1
ATOM 684 O O . LYS A 1 92 ? 28.406 1.095 -5.449 1 98.31 92 LYS A O 1
ATOM 689 N N . THR A 1 93 ? 29.672 -0.632 -4.754 1 97.75 93 THR A N 1
ATOM 690 C CA . THR A 1 93 ? 29.844 -0.185 -3.377 1 97.75 93 THR A CA 1
ATOM 691 C C . THR A 1 93 ? 31.312 -0.178 -2.986 1 97.75 93 THR A C 1
ATOM 693 O O . THR A 1 93 ? 32.188 -0.423 -3.824 1 97.75 93 THR A O 1
ATOM 696 N N . SER A 1 94 ? 31.594 0.175 -1.714 1 95.75 94 SER A N 1
ATOM 697 C CA . SER A 1 94 ? 32.969 0.144 -1.242 1 95.75 94 SER A CA 1
ATOM 698 C C . SER A 1 94 ? 33.531 -1.278 -1.236 1 95.75 94 SER A C 1
ATOM 700 O O . SER A 1 94 ? 34.75 -1.481 -1.319 1 95.75 94 SER A O 1
ATOM 702 N N . SER A 1 95 ? 32.594 -2.287 -1.208 1 95.25 95 SER A N 1
ATOM 703 C CA . SER A 1 95 ? 32.969 -3.688 -1.139 1 95.25 95 SER A CA 1
ATOM 704 C C . SER A 1 95 ? 33.188 -4.273 -2.531 1 95.25 95 SER A C 1
ATOM 706 O O . SER A 1 95 ? 33.688 -5.398 -2.67 1 95.25 95 SER A O 1
ATOM 708 N N . GLY A 1 96 ? 32.844 -3.535 -3.566 1 96.56 96 GLY A N 1
ATOM 709 C CA . GLY A 1 96 ? 33.062 -4.012 -4.918 1 96.56 96 GLY A CA 1
ATOM 710 C C . GLY A 1 96 ? 31.859 -3.879 -5.824 1 96.56 96 GLY A C 1
ATOM 711 O O . GLY A 1 96 ? 30.969 -3.072 -5.559 1 96.56 96 GLY A O 1
ATOM 712 N N . GLU A 1 97 ? 31.938 -4.598 -6.93 1 98 97 GLU A N 1
ATOM 713 C CA . GLU A 1 97 ? 30.859 -4.582 -7.926 1 98 97 GLU A CA 1
ATOM 714 C C . GLU A 1 97 ? 29.891 -5.746 -7.723 1 98 97 GLU A C 1
ATOM 716 O O . GLU A 1 97 ? 30.328 -6.879 -7.484 1 98 97 GLU A O 1
ATOM 721 N N . HIS A 1 98 ? 28.641 -5.414 -7.797 1 98.5 98 HIS A N 1
ATOM 722 C CA . HIS A 1 98 ? 27.562 -6.395 -7.684 1 98.5 98 HIS A CA 1
ATOM 723 C C . HIS A 1 98 ? 26.672 -6.379 -8.914 1 98.5 98 HIS A C 1
ATOM 725 O O . HIS A 1 98 ? 26.328 -5.309 -9.43 1 98.5 98 HIS A O 1
ATOM 731 N N . LYS A 1 99 ? 26.328 -7.566 -9.375 1 98.56 99 LYS A N 1
ATOM 732 C CA . LYS A 1 99 ? 25.531 -7.695 -10.594 1 98.56 99 LYS A CA 1
ATOM 733 C C . LYS A 1 99 ? 24.188 -8.336 -10.305 1 98.56 99 LYS A C 1
ATOM 735 O O . LYS A 1 99 ? 24.062 -9.195 -9.43 1 98.56 99 LYS A O 1
ATOM 740 N N . ALA A 1 100 ? 23.156 -7.887 -11.008 1 98.75 100 ALA A N 1
ATOM 741 C CA . ALA A 1 100 ? 21.812 -8.445 -10.867 1 98.75 100 ALA A CA 1
ATOM 742 C C . ALA A 1 100 ? 21.047 -8.359 -12.18 1 98.75 100 ALA A C 1
ATOM 744 O O . ALA A 1 100 ? 21.422 -7.613 -13.086 1 98.75 100 ALA A O 1
ATOM 745 N N . LYS A 1 101 ? 20 -9.148 -12.336 1 98.69 101 LYS A N 1
ATOM 746 C CA . LYS A 1 101 ? 19.125 -9.109 -13.492 1 98.69 101 LYS A CA 1
ATOM 747 C C . LYS A 1 101 ? 18.203 -7.887 -13.445 1 98.69 101 LYS A C 1
ATOM 749 O O . LYS A 1 101 ? 17.844 -7.336 -14.484 1 98.69 101 LYS A O 1
ATOM 754 N N . ALA A 1 102 ? 17.828 -7.422 -12.273 1 98.81 102 ALA A N 1
ATOM 755 C CA . ALA A 1 102 ? 16.969 -6.27 -12.062 1 98.81 102 ALA A CA 1
ATOM 756 C C . ALA A 1 102 ? 17.391 -5.488 -10.82 1 98.81 102 ALA A C 1
ATOM 758 O O . ALA A 1 102 ? 18.078 -6.023 -9.945 1 98.81 102 ALA A O 1
ATOM 759 N N . VAL A 1 103 ? 17.016 -4.234 -10.758 1 98.88 103 VAL A N 1
ATOM 760 C CA . VAL A 1 103 ? 17.312 -3.369 -9.625 1 98.88 103 VAL A CA 1
ATOM 761 C C . VAL A 1 103 ? 16.031 -2.641 -9.188 1 98.88 103 VAL A C 1
ATOM 763 O O . VAL A 1 103 ? 15.25 -2.189 -10.023 1 98.88 103 VAL A O 1
ATOM 766 N N . ILE A 1 104 ? 15.773 -2.615 -7.898 1 98.94 104 ILE A N 1
ATOM 767 C CA . ILE A 1 104 ? 14.695 -1.818 -7.32 1 98.94 104 ILE A CA 1
ATOM 768 C C . ILE A 1 104 ? 15.289 -0.666 -6.512 1 98.94 104 ILE A C 1
ATOM 770 O O . ILE A 1 104 ? 16.031 -0.889 -5.551 1 98.94 104 ILE A O 1
ATOM 774 N N . LEU A 1 105 ? 14.992 0.527 -6.941 1 98.88 105 LEU A N 1
ATOM 775 C CA . LEU A 1 105 ? 15.438 1.737 -6.262 1 98.88 105 LEU A CA 1
ATOM 776 C C . LEU A 1 105 ? 14.461 2.137 -5.16 1 98.88 105 LEU A C 1
ATOM 778 O O . LEU A 1 105 ? 13.305 2.455 -5.441 1 98.88 105 LEU A O 1
ATOM 782 N N . ALA A 1 106 ? 14.828 2.076 -3.928 1 98.69 106 ALA A N 1
ATOM 783 C CA . ALA A 1 106 ? 14.023 2.414 -2.754 1 98.69 106 ALA A CA 1
ATOM 784 C C . ALA A 1 106 ? 14.812 3.289 -1.783 1 98.69 106 ALA A C 1
ATOM 786 O O . ALA A 1 106 ? 14.797 3.051 -0.573 1 98.69 106 ALA A O 1
ATOM 787 N N . ASN A 1 107 ? 15.461 4.328 -2.297 1 97.81 107 ASN A N 1
ATOM 788 C CA . ASN A 1 107 ? 16.438 5.113 -1.547 1 97.81 107 ASN A CA 1
ATOM 789 C C . ASN A 1 107 ? 15.773 6.266 -0.799 1 97.81 107 ASN A C 1
ATOM 791 O O . ASN A 1 107 ? 16.438 6.988 -0.048 1 97.81 107 ASN A O 1
ATOM 795 N N . GLY A 1 108 ? 14.531 6.457 -0.954 1 96.75 108 GLY A N 1
ATOM 796 C CA . GLY A 1 108 ? 13.742 7.355 -0.126 1 96.75 108 GLY A CA 1
ATOM 797 C C . GLY A 1 108 ? 14.039 8.82 -0.378 1 96.75 108 GLY A C 1
ATOM 798 O O . GLY A 1 108 ? 14.43 9.195 -1.485 1 96.75 108 GLY A O 1
ATOM 799 N N . VAL A 1 109 ? 13.641 9.672 0.569 1 97.06 109 VAL A N 1
ATOM 800 C CA . VAL A 1 109 ? 13.805 11.125 0.479 1 97.06 109 VAL A CA 1
ATOM 801 C C . VAL A 1 109 ? 14.297 11.672 1.818 1 97.06 109 VAL A C 1
ATOM 803 O O . VAL A 1 109 ? 14.281 10.961 2.828 1 97.06 109 VAL A O 1
ATOM 806 N N . GLU A 1 110 ? 14.781 12.82 1.779 1 94.75 110 GLU A N 1
ATOM 807 C CA . GLU A 1 110 ? 15.094 13.57 2.988 1 94.75 110 GLU A CA 1
ATOM 808 C C . GLU A 1 110 ? 14.117 14.727 3.189 1 94.75 110 GLU A C 1
ATOM 810 O O . GLU A 1 110 ? 13.727 15.398 2.227 1 94.75 110 GLU A O 1
ATOM 815 N N . ARG A 1 111 ? 13.703 14.93 4.438 1 94.44 111 ARG A N 1
ATOM 816 C CA . ARG A 1 111 ? 12.852 16.062 4.758 1 94.44 111 ARG A CA 1
ATOM 817 C C . ARG A 1 111 ? 13.672 17.359 4.863 1 94.44 111 ARG A C 1
ATOM 819 O O . ARG A 1 111 ? 14.734 17.359 5.48 1 94.44 111 ARG A O 1
ATOM 826 N N . ARG A 1 112 ? 13.117 18.438 4.238 1 96.12 112 ARG A N 1
ATOM 827 C CA . ARG A 1 112 ? 13.766 19.734 4.426 1 96.12 112 ARG A CA 1
ATOM 828 C C . ARG A 1 112 ? 13.578 20.234 5.852 1 96.12 112 ARG A C 1
ATOM 830 O O . ARG A 1 112 ? 12.508 20.047 6.445 1 96.12 112 ARG A O 1
ATOM 837 N N . LYS A 1 113 ? 14.633 20.922 6.434 1 96.38 113 LYS A N 1
ATOM 838 C CA . LYS A 1 113 ? 14.617 21.422 7.801 1 96.38 113 LYS A CA 1
ATOM 839 C C . LYS A 1 113 ? 14.578 22.953 7.824 1 96.38 113 LYS A C 1
ATOM 841 O O . LYS A 1 113 ? 15.125 23.594 6.93 1 96.38 113 LYS A O 1
ATOM 846 N N . LEU A 1 114 ? 13.977 23.422 8.758 1 96.94 114 LEU A N 1
ATOM 847 C CA . LEU A 1 114 ? 13.938 24.875 8.945 1 96.94 114 LEU A CA 1
ATOM 848 C C . LEU A 1 114 ? 15.328 25.422 9.242 1 96.94 114 LEU A C 1
ATOM 850 O O . LEU A 1 114 ? 15.664 26.531 8.828 1 96.94 114 LEU A O 1
ATOM 854 N N . GLY A 1 115 ? 16.062 24.656 10.008 1 97.06 115 GLY A N 1
ATOM 855 C CA . GLY A 1 115 ? 17.406 25.078 10.391 1 97.06 115 GLY A CA 1
ATOM 856 C C . GLY A 1 115 ? 17.406 26.078 11.531 1 97.06 115 GLY A C 1
ATOM 857 O O . GLY A 1 115 ? 18.344 26.875 11.656 1 97.06 115 GLY A O 1
ATOM 858 N N . CYS A 1 116 ? 16.406 26.156 12.336 1 98 116 CYS A N 1
ATOM 859 C CA . CYS A 1 116 ? 16.344 27.078 13.453 1 98 116 CYS A CA 1
ATOM 860 C C . CYS A 1 116 ? 16.625 26.375 14.773 1 98 116 CYS A C 1
ATOM 862 O O . CYS A 1 116 ? 16.656 25.141 14.828 1 98 116 CYS A O 1
ATOM 864 N N . ALA A 1 117 ? 16.859 27.172 15.781 1 97.94 117 ALA A N 1
ATOM 865 C CA . ALA A 1 117 ? 17.125 26.625 17.109 1 97.94 117 ALA A CA 1
ATOM 866 C C . ALA A 1 117 ? 15.922 25.859 17.641 1 97.94 117 ALA A C 1
ATOM 868 O O . ALA A 1 117 ? 14.781 26.312 17.5 1 97.94 117 ALA A O 1
ATOM 869 N N . GLY A 1 118 ? 16.156 24.656 18.172 1 98.38 118 GLY A N 1
ATOM 870 C CA . GLY A 1 118 ? 15.102 23.875 18.797 1 98.38 118 GLY A CA 1
ATOM 871 C C . GLY A 1 118 ? 14.531 22.797 17.891 1 98.38 118 GLY A C 1
ATOM 872 O O . GLY A 1 118 ? 13.883 21.859 18.359 1 98.38 118 GLY A O 1
ATOM 873 N N . GLU A 1 119 ? 14.703 22.953 16.562 1 98.25 119 GLU A N 1
ATOM 874 C CA . GLU A 1 119 ? 14.086 22.047 15.609 1 98.25 119 GLU A CA 1
ATOM 875 C C . GLU A 1 119 ? 14.539 20.609 15.859 1 98.25 119 GLU A C 1
ATOM 877 O O . GLU A 1 119 ? 13.719 19.703 15.992 1 98.25 119 GLU A O 1
ATOM 882 N N . GLN A 1 120 ? 15.852 20.422 15.891 1 96.5 120 GLN A N 1
ATOM 883 C CA . GLN A 1 120 ? 16.406 19.094 16.094 1 96.5 120 GLN A CA 1
ATOM 884 C C . GLN A 1 120 ? 16.047 18.547 17.469 1 96.5 120 GLN A C 1
ATOM 886 O O . GLN A 1 120 ? 15.641 17.391 17.594 1 96.5 120 GLN A O 1
ATOM 891 N N . GLU A 1 121 ? 16.125 19.406 18.453 1 96.75 121 GLU A N 1
ATOM 892 C CA . GLU A 1 121 ? 15.898 19.016 19.844 1 96.75 121 GLU A CA 1
ATOM 893 C C . GLU A 1 121 ? 14.477 18.5 20.047 1 96.75 121 GLU A C 1
ATOM 895 O O . GLU A 1 121 ? 14.258 17.562 20.812 1 96.75 121 GLU A O 1
ATOM 900 N N . PHE A 1 122 ? 13.531 19.031 19.359 1 97.62 122 PHE A N 1
ATOM 901 C CA . PHE A 1 122 ? 12.141 18.734 19.672 1 97.62 122 PHE A CA 1
ATOM 902 C C . PHE A 1 122 ? 11.523 17.875 18.578 1 97.62 122 PHE A C 1
ATOM 904 O O . PHE A 1 122 ? 10.312 17.672 18.547 1 97.62 122 PHE A O 1
ATOM 911 N N . THR A 1 123 ? 12.391 17.375 17.656 1 95.94 123 THR A N 1
ATOM 912 C CA . THR A 1 123 ? 11.883 16.422 16.672 1 95.94 123 THR A CA 1
ATOM 913 C C . THR A 1 123 ? 11.25 15.211 17.359 1 95.94 123 THR A C 1
ATOM 915 O O . THR A 1 123 ? 11.867 14.594 18.219 1 95.94 123 THR A O 1
ATOM 918 N N . GLY A 1 124 ? 10.047 14.906 17.062 1 93.88 124 GLY A N 1
ATOM 919 C CA . GLY A 1 124 ? 9.32 13.812 17.688 1 93.88 124 GLY A CA 1
ATOM 920 C C . GLY A 1 124 ? 8.695 14.195 19.016 1 93.88 124 GLY A C 1
ATOM 921 O O . GLY A 1 124 ? 8.008 13.383 19.641 1 93.88 124 GLY A O 1
ATOM 922 N N . ARG A 1 125 ? 8.969 15.539 19.547 1 96.31 125 ARG A N 1
ATOM 923 C CA . ARG A 1 125 ? 8.43 16.078 20.797 1 96.31 125 ARG A CA 1
ATOM 924 C C . ARG A 1 125 ? 7.711 17.406 20.547 1 96.31 125 ARG A C 1
ATOM 926 O O . ARG A 1 125 ? 7.918 18.375 21.266 1 96.31 125 ARG A O 1
ATOM 933 N N . GLY A 1 126 ? 7.008 17.297 19.375 1 97.81 126 GLY A N 1
ATOM 934 C CA . GLY A 1 126 ? 6.262 18.484 18.984 1 97.81 126 GLY A CA 1
ATOM 935 C C . GLY A 1 126 ? 6.656 19.016 17.625 1 97.81 126 GLY A C 1
ATOM 936 O O . GLY A 1 126 ? 5.887 19.75 16.984 1 97.81 126 GLY A O 1
ATOM 937 N N . VAL A 1 127 ? 7.836 18.797 17.234 1 98.38 127 VAL A N 1
ATOM 938 C CA . VAL A 1 127 ? 8.25 19.078 15.859 1 98.38 127 VAL A CA 1
ATOM 939 C C . VAL A 1 127 ? 7.93 17.875 14.969 1 98.38 127 VAL A C 1
ATOM 941 O O . VAL A 1 127 ? 8.383 16.75 15.234 1 98.38 127 VAL A O 1
ATOM 944 N N . SER A 1 128 ? 7.109 18.109 13.969 1 97.62 128 SER A N 1
ATOM 945 C CA . SER A 1 128 ? 6.676 17.047 13.07 1 97.62 128 SER A CA 1
ATOM 946 C C . SER A 1 128 ? 6.867 17.453 11.609 1 97.62 128 SER A C 1
ATOM 948 O O . SER A 1 128 ? 6.879 18.641 11.289 1 97.62 128 SER A O 1
ATOM 950 N N . TYR A 1 129 ? 7.008 16.484 10.773 1 97.06 129 TYR A N 1
ATOM 951 C CA . TYR A 1 129 ? 7.191 16.719 9.344 1 97.06 129 TYR A CA 1
ATOM 952 C C . TYR A 1 129 ? 6.066 16.078 8.539 1 97.06 129 TYR A C 1
ATOM 954 O O . TYR A 1 129 ? 6.102 16.078 7.309 1 97.06 129 TYR A O 1
ATOM 962 N N . CYS A 1 130 ? 5.094 15.516 9.172 1 97 130 CYS A N 1
ATOM 963 C CA . CYS A 1 130 ? 3.996 14.82 8.508 1 97 130 CYS A CA 1
ATOM 964 C C . CYS A 1 130 ? 2.686 15.023 9.258 1 97 130 CYS A C 1
ATOM 966 O O . CYS A 1 130 ? 2.451 14.383 10.289 1 97 130 CYS A O 1
ATOM 968 N N . ALA A 1 131 ? 1.819 15.844 8.688 1 97.75 131 ALA A N 1
ATOM 969 C CA . ALA A 1 131 ? 0.539 16.125 9.328 1 97.75 131 ALA A CA 1
ATOM 970 C C . ALA A 1 131 ? -0.349 14.891 9.352 1 97.75 131 ALA A C 1
ATOM 972 O O . ALA A 1 131 ? -1.037 14.625 10.344 1 97.75 131 ALA A O 1
ATOM 973 N N . THR A 1 132 ? -0.316 14.055 8.258 1 96.81 132 THR A N 1
ATOM 974 C CA . THR A 1 132 ? -1.128 12.852 8.156 1 96.81 132 THR A CA 1
ATOM 975 C C . THR A 1 132 ? -0.656 11.797 9.156 1 96.81 132 THR A C 1
ATOM 977 O O . THR A 1 132 ? -1.431 10.93 9.562 1 96.81 132 THR A O 1
ATOM 980 N N . CYS A 1 133 ? 0.585 11.859 9.57 1 96.94 133 CYS A N 1
ATOM 981 C CA . CYS A 1 133 ? 1.169 10.906 10.508 1 96.94 133 CYS A CA 1
ATOM 982 C C . CYS A 1 133 ? 0.876 11.305 11.953 1 96.94 133 CYS A C 1
ATOM 984 O O . CYS A 1 133 ? 0.389 10.492 12.734 1 96.94 133 CYS A O 1
ATOM 986 N N . ASP A 1 134 ? 1.033 12.695 12.281 1 97.12 134 ASP A N 1
ATOM 987 C CA . ASP A 1 134 ? 1.115 13.094 13.68 1 97.12 134 ASP A CA 1
ATOM 988 C C . ASP A 1 134 ? -0.045 14.008 14.062 1 97.12 134 ASP A C 1
ATOM 990 O O . ASP A 1 134 ? -0.253 14.305 15.242 1 97.12 134 ASP A O 1
ATOM 994 N N . GLY A 1 135 ? -0.778 14.477 13.062 1 98 135 GLY A N 1
ATOM 995 C CA . GLY A 1 135 ? -1.79 15.492 13.328 1 98 135 GLY A CA 1
ATOM 996 C C . GLY A 1 135 ? -2.771 15.086 14.406 1 98 135 GLY A C 1
ATOM 997 O O . GLY A 1 135 ? -3.201 15.922 15.203 1 98 135 GLY A O 1
ATOM 998 N N . ALA A 1 136 ? -3.074 13.828 14.43 1 95.25 136 ALA A N 1
ATOM 999 C CA . ALA A 1 136 ? -4.086 13.305 15.344 1 95.25 136 ALA A CA 1
ATOM 1000 C C . ALA A 1 136 ? -3.635 13.453 16.797 1 95.25 136 ALA A C 1
ATOM 1002 O O . ALA A 1 136 ? -4.465 13.492 17.703 1 95.25 136 ALA A O 1
ATOM 1003 N N . PHE A 1 137 ? -2.34 13.602 17.062 1 96.38 137 PHE A N 1
ATOM 1004 C CA . PHE A 1 137 ? -1.806 13.719 18.422 1 96.38 137 PHE A CA 1
ATOM 1005 C C . PHE A 1 137 ? -2.068 15.109 18.984 1 96.38 137 PHE A C 1
ATOM 1007 O O . PHE A 1 137 ? -1.848 15.352 20.172 1 96.38 137 PHE A O 1
ATOM 1014 N N . PHE A 1 138 ? -2.562 16.031 18.141 1 98.19 138 PHE A N 1
ATOM 1015 C CA . PHE A 1 138 ? -2.703 17.422 18.562 1 98.19 138 PHE A CA 1
ATOM 1016 C C . PHE A 1 138 ? -4.164 17.859 18.516 1 98.19 138 PHE A C 1
ATOM 1018 O O . PHE A 1 138 ? -4.457 19.047 18.344 1 98.19 138 PHE A O 1
ATOM 1025 N N . LYS A 1 139 ? -5.055 16.891 18.578 1 97.62 139 LYS A N 1
ATOM 1026 C CA . LYS A 1 139 ? -6.48 17.188 18.672 1 97.62 139 LYS A CA 1
ATOM 1027 C C . LYS A 1 139 ? -6.766 18.172 19.797 1 97.62 139 LYS A C 1
ATOM 1029 O O . LYS A 1 139 ? -6.25 18.016 20.906 1 97.62 139 LYS A O 1
ATOM 1034 N N . ASP A 1 140 ? -7.512 19.188 19.484 1 98.38 140 ASP A N 1
ATOM 1035 C CA . ASP A 1 140 ? -7.98 20.203 20.422 1 98.38 140 ASP A CA 1
ATOM 1036 C C . ASP A 1 140 ? -6.82 21.047 20.953 1 98.38 140 ASP A C 1
ATOM 1038 O O . ASP A 1 140 ? -6.867 21.547 22.078 1 98.38 140 ASP A O 1
ATOM 1042 N N . LYS A 1 141 ? -5.707 21.172 20.188 1 98.75 141 LYS A N 1
ATOM 1043 C CA . LYS A 1 141 ? -4.555 22 20.531 1 98.75 141 LYS A CA 1
ATOM 1044 C C . LYS A 1 141 ? -4.309 23.078 19.484 1 98.75 141 LYS A C 1
ATOM 1046 O O . LYS A 1 141 ? -4.969 23.094 18.438 1 98.75 141 LYS A O 1
ATOM 1051 N N . GLU A 1 142 ? -3.439 24 19.812 1 98.88 142 GLU A N 1
ATOM 1052 C CA . GLU A 1 142 ? -2.949 24.969 18.844 1 98.88 142 GLU A CA 1
ATOM 1053 C C . GLU A 1 142 ? -1.611 24.547 18.25 1 98.88 142 GLU A C 1
ATOM 1055 O O . GLU A 1 142 ? -0.713 24.109 18.984 1 98.88 142 GLU A O 1
ATOM 1060 N N . VAL A 1 143 ? -1.555 24.609 16.922 1 98.94 143 VAL A N 1
ATOM 1061 C CA . VAL A 1 143 ? -0.328 24.172 16.25 1 98.94 143 VAL A CA 1
ATOM 1062 C C . VAL A 1 143 ? 0.095 25.203 15.211 1 98.94 143 VAL A C 1
ATOM 1064 O O . VAL A 1 143 ? -0.671 26.109 14.875 1 98.94 143 VAL A O 1
ATOM 1067 N N . ALA A 1 144 ? 1.364 25.109 14.797 1 98.94 144 ALA A N 1
ATOM 1068 C CA . ALA A 1 144 ? 1.865 25.891 13.672 1 98.94 144 ALA A CA 1
ATOM 1069 C C . ALA A 1 144 ? 2.256 24.984 12.5 1 98.94 144 ALA A C 1
ATOM 1071 O O . ALA A 1 144 ? 2.57 23.812 12.703 1 98.94 144 ALA A O 1
ATOM 1072 N N . ILE A 1 145 ? 2.152 25.469 11.352 1 98.88 145 ILE A N 1
ATOM 1073 C CA . ILE A 1 145 ? 2.672 24.797 10.164 1 98.88 145 ILE A CA 1
ATOM 1074 C C . ILE A 1 145 ? 3.42 25.797 9.289 1 98.88 145 ILE A C 1
ATOM 1076 O O . ILE A 1 145 ? 2.98 26.938 9.117 1 98.88 145 ILE A O 1
ATOM 1080 N N . VAL A 1 146 ? 4.602 25.375 8.859 1 98.88 146 VAL A N 1
ATOM 1081 C CA . VAL A 1 146 ? 5.465 26.234 8.055 1 98.88 146 VAL A CA 1
ATOM 1082 C C . VAL A 1 146 ? 5.484 25.75 6.609 1 98.88 146 VAL A C 1
ATOM 1084 O O . VAL A 1 146 ? 5.82 24.594 6.344 1 98.88 146 VAL A O 1
ATOM 1087 N N . GLY A 1 147 ? 5.148 26.562 5.691 1 98.19 147 GLY A N 1
ATOM 1088 C CA . GLY A 1 147 ? 5.156 26.266 4.27 1 98.19 147 GLY A CA 1
ATOM 1089 C C . GLY A 1 147 ? 4.184 27.109 3.475 1 98.19 147 GLY A C 1
ATOM 1090 O O . GLY A 1 147 ? 3.57 28.031 4.016 1 98.19 147 GLY A O 1
ATOM 1091 N N . GLY A 1 148 ? 4.129 26.875 2.152 1 97.62 148 GLY A N 1
ATOM 1092 C CA . GLY A 1 148 ? 3.258 27.734 1.358 1 97.62 148 GLY A CA 1
ATOM 1093 C C . GLY A 1 148 ? 2.836 27.094 0.047 1 97.62 148 GLY A C 1
ATOM 1094 O O . GLY A 1 148 ? 2.082 27.688 -0.725 1 97.62 148 GLY A O 1
ATOM 1095 N N . GLY A 1 149 ? 3.312 25.906 -0.225 1 96.88 149 GLY A N 1
ATOM 1096 C CA . GLY A 1 149 ? 2.875 25.172 -1.393 1 96.88 149 GLY A CA 1
ATOM 1097 C C . GLY A 1 149 ? 1.624 24.344 -1.14 1 96.88 149 GLY A C 1
ATOM 1098 O O . GLY A 1 149 ? 0.989 24.484 -0.091 1 96.88 149 GLY A O 1
ATOM 1099 N N . ASN A 1 150 ? 1.261 23.531 -2.107 1 96.62 150 ASN A N 1
ATOM 1100 C CA . ASN A 1 150 ? 0.055 22.719 -2 1 96.62 150 ASN A CA 1
ATOM 1101 C C . ASN A 1 150 ? 0.085 21.844 -0.759 1 96.62 150 ASN A C 1
ATOM 1103 O O . ASN A 1 150 ? -0.907 21.75 -0.034 1 96.62 150 ASN A O 1
ATOM 1107 N N . THR A 1 151 ? 1.233 21.203 -0.495 1 95.62 151 THR A N 1
ATOM 1108 C CA . THR A 1 151 ? 1.363 20.312 0.651 1 95.62 151 THR A CA 1
ATOM 1109 C C . THR A 1 151 ? 1.062 21.047 1.95 1 95.62 151 THR A C 1
ATOM 1111 O O . THR A 1 151 ? 0.287 20.562 2.779 1 95.62 151 THR A O 1
ATOM 1114 N N . ALA A 1 152 ? 1.646 22.219 2.109 1 98.06 152 ALA A N 1
ATOM 1115 C CA . ALA A 1 152 ? 1.459 23 3.332 1 98.06 152 ALA A CA 1
ATOM 1116 C C . ALA A 1 152 ? -0 23.406 3.498 1 98.06 152 ALA A C 1
ATOM 1118 O O . ALA A 1 152 ? -0.545 23.359 4.605 1 98.06 152 ALA A O 1
ATOM 1119 N N . LEU A 1 153 ? -0.582 23.875 2.365 1 98.69 153 LEU A N 1
ATOM 1120 C CA . LEU A 1 153 ? -1.963 24.344 2.426 1 98.69 153 LEU A CA 1
ATOM 1121 C C . LEU A 1 153 ? -2.914 23.188 2.729 1 98.69 153 LEU A C 1
ATOM 1123 O O . LEU A 1 153 ? -3.814 23.328 3.559 1 98.69 153 LEU A O 1
ATOM 1127 N N . GLU A 1 154 ? -2.738 22.031 2.133 1 98.25 154 GLU A N 1
ATOM 1128 C CA . GLU A 1 154 ? -3.541 20.844 2.412 1 98.25 154 GLU A CA 1
ATOM 1129 C C . GLU A 1 154 ? -3.367 20.391 3.857 1 98.25 154 GLU A C 1
ATOM 1131 O O . GLU A 1 154 ? -4.344 20.062 4.531 1 98.25 154 GLU A O 1
ATOM 1136 N N . ASP A 1 155 ? -2.139 20.422 4.324 1 98.5 155 ASP A N 1
ATOM 1137 C CA . ASP A 1 155 ? -1.846 20 5.691 1 98.5 155 ASP A CA 1
ATOM 1138 C C . ASP A 1 155 ? -2.473 20.953 6.703 1 98.5 155 ASP A C 1
ATOM 1140 O O . ASP A 1 155 ? -2.936 20.531 7.766 1 98.5 155 ASP A O 1
ATOM 1144 N N . ALA A 1 156 ? -2.436 22.234 6.34 1 98.81 156 ALA A N 1
ATOM 1145 C CA . ALA A 1 156 ? -3.07 23.219 7.223 1 98.81 156 ALA A CA 1
ATOM 1146 C C . ALA A 1 156 ? -4.562 22.922 7.375 1 98.81 156 ALA A C 1
ATOM 1148 O O . ALA A 1 156 ? -5.094 22.953 8.484 1 98.81 156 ALA A O 1
ATOM 1149 N N . LEU A 1 157 ? -5.223 22.703 6.266 1 98.69 157 LEU A N 1
ATOM 1150 C CA . LEU A 1 157 ? -6.645 22.375 6.289 1 98.69 157 LEU A CA 1
ATOM 1151 C C . LEU A 1 157 ? -6.887 21.078 7.051 1 98.69 157 LEU A C 1
ATOM 1153 O O . LEU A 1 157 ? -7.836 20.984 7.832 1 98.69 157 LEU A O 1
ATOM 1157 N N . PHE A 1 158 ? -6.035 20.125 6.84 1 98.38 158 PHE A N 1
ATOM 1158 C CA . PHE A 1 158 ? -6.07 18.844 7.531 1 98.38 158 PHE A CA 1
ATOM 1159 C C . PHE A 1 158 ? -5.992 19.047 9.039 1 98.38 158 PHE A C 1
ATOM 1161 O O . PHE A 1 158 ? -6.84 18.547 9.781 1 98.38 158 PHE A O 1
ATOM 1168 N N . LEU A 1 159 ? -5.027 19.812 9.484 1 98.75 159 LEU A N 1
ATOM 1169 C CA . LEU A 1 159 ? -4.812 20.062 10.906 1 98.75 159 LEU A CA 1
ATOM 1170 C C . LEU A 1 159 ? -5.977 20.844 11.5 1 98.75 159 LEU A C 1
ATOM 1172 O O . LEU A 1 159 ? -6.352 20.641 12.656 1 98.75 159 LEU A O 1
ATOM 1176 N N . ALA A 1 160 ? -6.57 21.703 10.711 1 98.69 160 ALA A N 1
ATOM 1177 C CA . ALA A 1 160 ? -7.641 22.578 11.172 1 98.69 160 ALA A CA 1
ATOM 1178 C C . ALA A 1 160 ? -8.891 21.781 11.531 1 98.69 160 ALA A C 1
ATOM 1180 O O . ALA A 1 160 ? -9.758 22.266 12.266 1 98.69 160 ALA A O 1
ATOM 1181 N N . ASN A 1 161 ? -9 20.594 11.008 1 98.19 161 ASN A N 1
ATOM 1182 C CA . ASN A 1 161 ? -10.156 19.75 11.305 1 98.19 161 ASN A CA 1
ATOM 1183 C C . ASN A 1 161 ? -10.172 19.312 12.766 1 98.19 161 ASN A C 1
ATOM 1185 O O . ASN A 1 161 ? -11.234 19.062 13.328 1 98.19 161 ASN A O 1
ATOM 1189 N N . ASN A 1 162 ? -8.945 19.219 13.383 1 96.94 162 ASN A N 1
ATOM 1190 C CA . ASN A 1 162 ? -8.844 18.641 14.719 1 96.94 162 ASN A CA 1
ATOM 1191 C C . ASN A 1 162 ? -8.32 19.656 15.727 1 96.94 162 ASN A C 1
ATOM 1193 O O . ASN A 1 162 ? -8.625 19.562 16.922 1 96.94 162 ASN A O 1
ATOM 1197 N N . CYS A 1 163 ? -7.508 20.562 15.273 1 98.56 163 CYS A N 1
ATOM 1198 C CA . CYS A 1 163 ? -6.836 21.5 16.156 1 98.56 163 CYS A CA 1
ATOM 1199 C C . CYS A 1 163 ? -7.707 22.719 16.406 1 98.56 163 CYS A C 1
ATOM 1201 O O . CYS A 1 163 ? -8.531 23.094 15.57 1 98.56 163 CYS A O 1
ATOM 1203 N N . THR A 1 164 ? -7.539 23.359 17.562 1 98.69 164 THR A N 1
ATOM 1204 C CA . THR A 1 164 ? -8.328 24.531 17.891 1 98.69 164 THR A CA 1
ATOM 1205 C C . THR A 1 164 ? -7.867 25.75 17.078 1 98.69 164 THR A C 1
ATOM 1207 O O . THR A 1 164 ? -8.672 26.625 16.766 1 98.69 164 THR A O 1
ATOM 1210 N N . LYS A 1 165 ? -6.574 25.734 16.781 1 98.81 165 LYS A N 1
ATOM 1211 C CA . LYS A 1 165 ? -5.992 26.844 16.016 1 98.81 165 LYS A CA 1
ATOM 1212 C C . LYS A 1 165 ? -4.758 26.375 15.25 1 98.81 165 LYS A C 1
ATOM 1214 O O . LYS A 1 165 ? -3.969 25.578 15.75 1 98.81 165 LYS A O 1
ATOM 1219 N N . VAL A 1 166 ? -4.645 26.875 13.992 1 98.94 166 VAL A N 1
ATOM 1220 C CA . VAL A 1 166 ? -3.488 26.594 13.148 1 98.94 166 VAL A CA 1
ATOM 1221 C C . VAL A 1 166 ? -2.854 27.906 12.688 1 98.94 166 VAL A C 1
ATOM 1223 O O . VAL A 1 166 ? -3.518 28.734 12.07 1 98.94 166 VAL A O 1
ATOM 1226 N N . TYR A 1 167 ? -1.585 28.109 13.055 1 98.94 167 TYR A N 1
ATOM 1227 C CA . TYR A 1 167 ? -0.811 29.219 12.523 1 98.94 167 TYR A CA 1
ATOM 1228 C C . TYR A 1 167 ? -0.044 28.797 11.273 1 98.94 167 TYR A C 1
ATOM 1230 O O . TYR A 1 167 ? 0.888 28 11.352 1 98.94 167 TYR A O 1
ATOM 1238 N N . LEU A 1 168 ? -0.487 29.297 10.109 1 98.88 168 LEU A N 1
ATOM 1239 C CA . LEU A 1 168 ? 0.193 29.031 8.852 1 98.88 168 LEU A CA 1
ATOM 1240 C C . LEU A 1 168 ? 1.241 30.094 8.555 1 98.88 168 LEU A C 1
ATOM 1242 O O . LEU A 1 168 ? 0.899 31.234 8.234 1 98.88 168 LEU A O 1
ATOM 1246 N N . ILE A 1 169 ? 2.496 29.656 8.68 1 98.88 169 ILE A N 1
ATOM 1247 C CA . ILE A 1 169 ? 3.619 30.594 8.586 1 98.88 169 ILE A CA 1
ATOM 1248 C C . ILE A 1 169 ? 4.289 30.438 7.219 1 98.88 169 ILE A C 1
ATOM 1250 O O . ILE A 1 169 ? 4.684 29.328 6.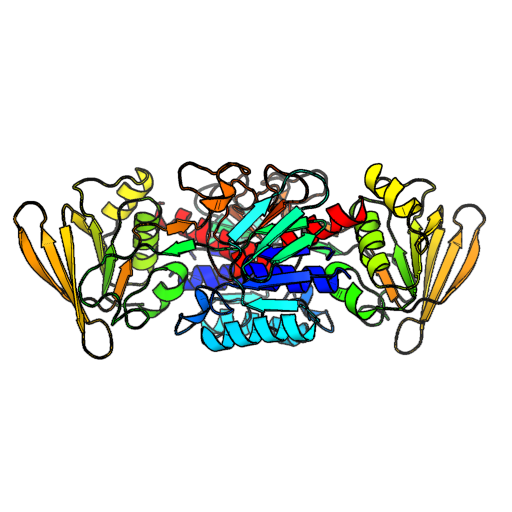832 1 98.88 169 ILE A O 1
ATOM 1254 N N . HIS A 1 170 ? 4.418 31.516 6.496 1 98.62 170 HIS A N 1
ATOM 1255 C CA . HIS A 1 170 ? 5.02 31.484 5.168 1 98.62 170 HIS A CA 1
ATOM 1256 C C . HIS A 1 170 ? 5.98 32.656 4.973 1 98.62 170 HIS A C 1
ATOM 1258 O O . HIS A 1 170 ? 5.684 33.781 5.367 1 98.62 170 HIS A O 1
ATOM 1264 N N . ARG A 1 171 ? 7.039 32.469 4.379 1 98 171 ARG A N 1
ATOM 1265 C CA . ARG A 1 171 ? 8.125 33.438 4.297 1 98 171 ARG A CA 1
ATOM 1266 C C . ARG A 1 171 ? 7.797 34.531 3.305 1 98 171 ARG A C 1
ATOM 1268 O O . ARG A 1 171 ? 8.398 35.625 3.348 1 98 171 ARG A O 1
ATOM 1275 N N . ARG A 1 172 ? 6.887 34.312 2.348 1 97.81 172 ARG A N 1
ATOM 1276 C CA . ARG A 1 172 ? 6.512 35.312 1.354 1 97.81 172 ARG A CA 1
ATOM 1277 C C . ARG A 1 172 ? 5.137 35.906 1.659 1 97.81 172 ARG A C 1
ATOM 1279 O O . ARG A 1 172 ? 4.5 35.531 2.645 1 97.81 172 ARG A O 1
ATOM 1286 N N . ASP A 1 173 ? 4.754 36.812 0.808 1 96.88 173 ASP A N 1
ATOM 1287 C CA . ASP A 1 173 ? 3.488 37.5 1.038 1 96.88 173 ASP A CA 1
ATOM 1288 C C . ASP A 1 173 ? 2.379 36.938 0.166 1 96.88 173 ASP A C 1
ATOM 1290 O O . ASP A 1 173 ? 1.307 37.531 0.037 1 96.88 173 ASP A O 1
ATOM 1294 N N . SER A 1 174 ? 2.766 35.844 -0.472 1 96.44 174 SER A N 1
ATOM 1295 C CA . SER A 1 174 ? 1.798 35.094 -1.267 1 96.44 174 SER A CA 1
ATOM 1296 C C . SER A 1 174 ? 2.156 33.625 -1.316 1 96.44 174 SER A C 1
ATOM 1298 O O . SER A 1 174 ? 3.33 33.25 -1.222 1 96.44 174 SER A O 1
ATOM 1300 N N . PHE A 1 175 ? 1.114 32.75 -1.451 1 97.06 175 PHE A N 1
ATOM 1301 C CA . PHE A 1 175 ? 1.341 31.312 -1.525 1 97.06 175 PHE A CA 1
ATOM 1302 C C . PHE A 1 175 ? 1.646 30.875 -2.957 1 97.06 175 PHE A C 1
ATOM 1304 O O . PHE A 1 175 ? 1.342 31.609 -3.904 1 97.06 175 PHE A O 1
ATOM 1311 N N . ARG A 1 176 ? 2.27 29.797 -3.107 1 92.25 176 ARG A N 1
ATOM 1312 C CA . ARG A 1 176 ? 2.541 29.188 -4.406 1 92.25 176 ARG A CA 1
ATOM 1313 C C . ARG A 1 176 ? 1.526 28.094 -4.719 1 92.25 176 ARG A C 1
ATOM 1315 O O . ARG A 1 176 ? 1.482 27.594 -5.84 1 92.25 176 ARG A O 1
ATOM 1322 N N . GLY A 1 177 ? 0.678 27.766 -3.832 1 93.81 177 GLY A N 1
ATOM 1323 C CA . GLY A 1 177 ? -0.287 26.688 -3.988 1 93.81 177 GLY A CA 1
ATOM 1324 C C . GLY A 1 177 ? -1.465 27.078 -4.867 1 93.81 177 GLY A C 1
ATOM 1325 O O . GLY A 1 177 ? -1.582 28.219 -5.297 1 93.81 177 GLY A O 1
ATOM 1326 N N . GLU A 1 178 ? -2.23 26.141 -5.137 1 95.31 178 GLU A N 1
ATOM 1327 C CA . GLU A 1 178 ? -3.408 26.328 -5.977 1 95.31 178 GLU A CA 1
ATOM 1328 C C . GLU A 1 178 ? -4.395 27.297 -5.336 1 95.31 178 GLU A C 1
ATOM 1330 O O . GLU A 1 178 ? -4.551 27.328 -4.113 1 95.31 178 GLU A O 1
ATOM 1335 N N . GLU A 1 179 ? -5.102 27.969 -6.168 1 96.06 179 GLU A N 1
ATOM 1336 C CA . GLU A 1 179 ? -6.02 29.016 -5.723 1 96.06 179 GLU A CA 1
ATOM 1337 C C . GLU A 1 179 ? -7.137 28.438 -4.859 1 96.06 179 GLU A C 1
ATOM 1339 O O . GLU A 1 179 ? -7.539 29.047 -3.865 1 96.06 179 GLU A O 1
ATOM 1344 N N . VAL A 1 180 ? -7.625 27.344 -5.258 1 96.69 180 VAL A N 1
ATOM 1345 C CA . VAL A 1 180 ? -8.734 26.734 -4.535 1 96.69 180 VAL A CA 1
ATOM 1346 C C . VAL A 1 180 ? -8.305 26.406 -3.104 1 96.69 180 VAL A C 1
ATOM 1348 O O . VAL A 1 180 ? -9.086 26.578 -2.162 1 96.69 180 VAL A O 1
ATOM 1351 N N . LEU A 1 181 ? -7.109 25.984 -2.895 1 97.81 181 LEU A N 1
ATOM 1352 C CA . LEU A 1 181 ? -6.574 25.688 -1.572 1 97.81 181 LEU A CA 1
ATOM 1353 C C . LEU A 1 181 ? -6.391 26.969 -0.762 1 97.81 181 LEU A C 1
ATOM 1355 O O . LEU A 1 181 ? -6.738 27.016 0.421 1 97.81 181 LEU A O 1
ATOM 1359 N N . GLU A 1 182 ? -5.863 27.953 -1.44 1 97.81 182 GLU A N 1
ATOM 1360 C CA . GLU A 1 182 ? -5.668 29.234 -0.765 1 97.81 182 GLU A CA 1
ATOM 1361 C C . GLU A 1 182 ? -6.992 29.812 -0.269 1 97.81 182 GLU A C 1
ATOM 1363 O O . GLU A 1 182 ? -7.086 30.281 0.865 1 97.81 182 GLU A O 1
ATOM 1368 N N . LYS A 1 183 ? -7.988 29.766 -1.114 1 97.88 183 LYS A N 1
ATOM 1369 C CA . LYS A 1 183 ? -9.312 30.266 -0.746 1 97.88 183 LYS A CA 1
ATOM 1370 C C . LYS A 1 183 ? -9.859 29.516 0.468 1 97.88 183 LYS A C 1
ATOM 1372 O O . LYS A 1 183 ? -10.422 30.125 1.378 1 97.88 183 LYS A O 1
ATOM 1377 N N . SER A 1 184 ? -9.703 28.219 0.459 1 98.19 184 SER A N 1
ATOM 1378 C CA . SER A 1 184 ? -10.219 27.391 1.547 1 98.19 184 SER A CA 1
ATOM 1379 C C . SER A 1 184 ? -9.492 27.672 2.855 1 98.19 184 SER A C 1
ATOM 1381 O O . SER A 1 184 ? -10.109 27.734 3.918 1 98.19 184 SER A O 1
ATOM 1383 N N . VAL A 1 185 ? -8.172 27.859 2.762 1 98.31 185 VAL A N 1
ATOM 1384 C CA . VAL A 1 185 ? -7.371 28.172 3.939 1 98.31 185 VAL A CA 1
ATOM 1385 C C . VAL A 1 185 ? -7.797 29.516 4.508 1 98.31 185 VAL A C 1
ATOM 1387 O O . VAL A 1 185 ? -7.969 29.672 5.719 1 98.31 185 VAL A O 1
ATOM 1390 N N . LYS A 1 186 ? -8.016 30.484 3.693 1 97.94 186 LYS A N 1
ATOM 1391 C CA . LYS A 1 186 ? -8.398 31.828 4.105 1 97.94 186 LYS A CA 1
ATOM 1392 C C . LYS A 1 186 ? -9.805 31.844 4.695 1 97.94 186 LYS A C 1
ATOM 1394 O O . LYS A 1 186 ? -10.117 32.688 5.543 1 97.94 186 LYS A O 1
ATOM 1399 N N . ALA A 1 187 ? -10.594 30.906 4.254 1 97.88 187 ALA A N 1
ATOM 1400 C CA . ALA A 1 187 ? -11.992 30.859 4.68 1 97.88 187 ALA A CA 1
ATOM 1401 C C . ALA A 1 187 ? -12.133 30.141 6.023 1 97.88 187 ALA A C 1
ATOM 1403 O O . ALA A 1 187 ? -13.172 30.234 6.672 1 97.88 187 ALA A O 1
ATOM 1404 N N . ARG A 1 188 ? -11.109 29.391 6.426 1 97.88 188 ARG A N 1
ATOM 1405 C CA . ARG A 1 188 ? -11.172 28.641 7.684 1 97.88 188 ARG A CA 1
ATOM 1406 C C . ARG A 1 188 ? -10.961 29.562 8.875 1 97.88 188 ARG A C 1
ATOM 1408 O O . ARG A 1 188 ? -9.906 30.203 9 1 97.88 188 ARG A O 1
ATOM 1415 N N . GLU A 1 189 ? -11.812 29.625 9.781 1 98 189 GLU A N 1
ATOM 1416 C CA . GLU A 1 189 ? -11.812 30.578 10.883 1 98 189 GLU A CA 1
ATOM 1417 C C . GLU A 1 189 ? -10.656 30.312 11.844 1 98 189 GLU A C 1
ATOM 1419 O O . GLU A 1 189 ? -10.117 31.25 12.453 1 98 189 GLU A O 1
ATOM 1424 N N . ASN A 1 190 ? -10.289 29.047 11.938 1 98.62 190 ASN A N 1
ATOM 1425 C CA . ASN A 1 190 ? -9.289 28.703 12.953 1 98.62 190 ASN A CA 1
ATOM 1426 C C . ASN A 1 190 ? -7.891 28.609 12.352 1 98.62 190 ASN A C 1
ATOM 1428 O O . ASN A 1 190 ? -6.992 28.031 12.961 1 98.62 190 ASN A O 1
ATOM 1432 N N . ILE A 1 191 ? -7.719 29.156 11.148 1 98.81 191 ILE A N 1
ATOM 1433 C CA . ILE A 1 191 ? -6.387 29.281 10.57 1 98.81 191 ILE A CA 1
ATOM 1434 C C . ILE A 1 191 ? -5.965 30.734 10.547 1 98.81 191 ILE A C 1
ATOM 1436 O O . ILE A 1 191 ? -6.676 31.594 10.008 1 98.81 191 ILE A O 1
ATOM 1440 N N . GLU A 1 192 ? -4.91 31.031 11.18 1 98.88 192 GLU A N 1
ATOM 1441 C CA . GLU A 1 192 ? -4.281 32.344 11.094 1 98.88 192 GLU A CA 1
ATOM 1442 C C . GLU A 1 192 ? -3.053 32.312 10.195 1 98.88 192 GLU A C 1
ATOM 1444 O O . GLU A 1 192 ? -2.104 31.562 10.453 1 98.88 192 GLU A O 1
ATOM 1449 N N . ILE A 1 193 ? -3.049 33.125 9.18 1 98.75 193 ILE A N 1
ATOM 1450 C CA . ILE A 1 193 ? -1.945 33.156 8.227 1 98.75 193 ILE A CA 1
ATOM 1451 C C . ILE A 1 193 ? -0.942 34.25 8.633 1 98.75 193 ILE A C 1
ATOM 1453 O O . ILE A 1 193 ? -1.32 35.375 8.891 1 98.75 193 ILE A O 1
ATOM 1457 N N . LEU A 1 194 ? 0.262 33.875 8.773 1 98.69 194 LEU A N 1
ATOM 1458 C CA . LEU A 1 194 ? 1.362 34.812 9.008 1 98.69 194 LEU A CA 1
ATOM 1459 C C . LEU A 1 194 ? 2.252 34.906 7.773 1 98.69 194 LEU A C 1
ATOM 1461 O O . LEU A 1 194 ? 3.242 34.188 7.652 1 98.69 194 LEU A O 1
ATOM 1465 N N . TYR A 1 195 ? 1.942 35.844 6.918 1 98.31 195 TYR A N 1
ATOM 1466 C CA . TYR A 1 195 ? 2.754 36.125 5.738 1 98.31 195 TYR A CA 1
ATOM 1467 C C . TYR A 1 195 ? 4.059 36.812 6.125 1 98.31 195 TYR A C 1
ATOM 1469 O O . TYR A 1 195 ? 4.145 37.469 7.172 1 98.31 195 TYR A O 1
ATOM 1477 N N . SER A 1 196 ? 5.066 36.625 5.297 1 98.5 196 SER A N 1
ATOM 1478 C CA . SER A 1 196 ? 6.348 37.281 5.461 1 98.5 196 SER A CA 1
ATOM 1479 C C . SER A 1 196 ? 6.922 37.062 6.855 1 98.5 196 SER A C 1
ATOM 1481 O O . SER A 1 196 ? 7.438 38 7.48 1 98.5 196 SER A O 1
ATOM 1483 N N . HIS A 1 197 ? 6.719 35.875 7.324 1 98.62 197 HIS A N 1
ATOM 1484 C CA . HIS A 1 197 ? 7.266 35.5 8.625 1 98.62 197 HIS A CA 1
ATOM 1485 C C . HIS A 1 197 ? 8.148 34.25 8.516 1 98.62 197 HIS A C 1
ATOM 1487 O O . HIS A 1 197 ? 7.965 33.438 7.613 1 98.62 197 HIS A O 1
ATOM 1493 N N . GLY A 1 198 ? 9.07 34.094 9.328 1 98.44 198 GLY A N 1
ATOM 1494 C CA . GLY A 1 198 ? 9.867 32.906 9.562 1 98.44 198 GLY A CA 1
ATOM 1495 C C . GLY A 1 198 ? 9.922 32.5 11.023 1 98.44 198 GLY A C 1
ATOM 1496 O O . GLY A 1 198 ? 9.586 33.281 11.906 1 98.44 198 GLY A O 1
ATOM 1497 N N . VAL A 1 199 ? 10.203 31.266 11.258 1 98.81 199 VAL A N 1
ATOM 1498 C CA . VAL A 1 199 ? 10.367 30.781 12.625 1 98.81 199 VAL A CA 1
ATOM 1499 C C . VAL A 1 199 ? 11.82 30.969 13.062 1 98.81 199 VAL A C 1
ATOM 1501 O O . VAL A 1 199 ? 12.742 30.484 12.398 1 98.81 199 VAL A O 1
ATOM 1504 N N . GLU A 1 200 ? 12.023 31.594 14.164 1 98.19 200 GLU A N 1
ATOM 1505 C CA . GLU A 1 200 ? 13.367 31.859 14.68 1 98.19 200 GLU A CA 1
ATOM 1506 C C . GLU A 1 200 ? 13.812 30.766 15.648 1 98.19 200 GLU A C 1
ATOM 1508 O O . GLU A 1 200 ? 14.977 30.375 15.664 1 98.19 200 GLU A O 1
ATOM 1513 N N . LYS A 1 201 ? 12.945 30.406 16.5 1 98.38 201 LYS A N 1
ATOM 1514 C CA . LYS A 1 201 ? 13.289 29.391 17.484 1 98.38 201 LYS A CA 1
ATOM 1515 C C . LYS A 1 201 ? 12.047 28.609 17.922 1 98.38 201 LYS A C 1
ATOM 1517 O O . LYS A 1 201 ? 10.938 29.141 17.875 1 98.38 201 LYS A O 1
ATOM 1522 N N . ILE A 1 202 ? 12.219 27.391 18.219 1 98.81 202 ILE A N 1
ATOM 1523 C CA . ILE A 1 202 ? 11.227 26.5 18.812 1 98.81 202 ILE A CA 1
ATOM 1524 C C . ILE A 1 202 ? 11.617 26.203 20.266 1 98.81 202 ILE A C 1
ATOM 1526 O O . ILE A 1 202 ? 12.766 25.828 20.547 1 98.81 202 ILE A O 1
ATOM 1530 N N . GLU A 1 203 ? 10.688 26.406 21.141 1 98.56 203 GLU A N 1
ATOM 1531 C CA . GLU A 1 203 ? 11.031 26.297 22.547 1 98.56 203 GLU A CA 1
ATOM 1532 C C . GLU A 1 203 ? 10.047 25.406 23.297 1 98.56 203 GLU A C 1
ATOM 1534 O O . GLU A 1 203 ? 8.938 25.172 22.828 1 98.56 203 GLU A O 1
ATOM 1539 N N . GLY A 1 204 ? 10.484 24.922 24.453 1 98.12 204 GLY A N 1
ATOM 1540 C CA . GLY A 1 204 ? 9.727 24.047 25.344 1 98.12 204 GLY A CA 1
ATOM 1541 C C . GLY A 1 204 ? 10.586 23.375 26.391 1 98.12 204 GLY A C 1
ATOM 1542 O O . GLY A 1 204 ? 11.758 23.719 26.562 1 98.12 204 GLY A O 1
ATOM 1543 N N . GLU A 1 205 ? 9.984 22.578 27.125 1 96.81 205 GLU A N 1
ATOM 1544 C CA . GLU A 1 205 ? 10.711 21.734 28.078 1 96.81 205 GLU A CA 1
ATOM 1545 C C . GLU A 1 205 ? 10.805 20.297 27.594 1 96.81 205 GLU A C 1
ATOM 1547 O O . GLU A 1 205 ? 11.633 19.984 26.734 1 96.81 205 GLU A O 1
ATOM 1552 N N . LYS A 1 206 ? 9.797 19.516 27.859 1 95.75 206 LYS A N 1
ATOM 1553 C CA . LYS A 1 206 ? 9.766 18.141 27.344 1 95.75 206 LYS A CA 1
ATOM 1554 C C . LYS A 1 206 ? 9.234 18.109 25.922 1 95.75 206 LYS A C 1
ATOM 1556 O O . LYS A 1 206 ? 9.664 17.266 25.109 1 95.75 206 LYS A O 1
ATOM 1561 N N . THR A 1 207 ? 8.266 18.922 25.672 1 98.19 207 THR A N 1
ATOM 1562 C CA . THR A 1 207 ? 7.676 19.078 24.359 1 98.19 207 THR A CA 1
ATOM 1563 C C . THR A 1 207 ? 7.559 20.562 23.984 1 98.19 207 THR A C 1
ATOM 1565 O O . THR A 1 207 ? 7.723 21.438 24.828 1 98.19 207 THR A O 1
ATOM 1568 N N . VAL A 1 208 ? 7.359 20.766 22.766 1 98.75 208 VAL A N 1
ATOM 1569 C CA . VAL A 1 208 ? 7.207 22.125 22.266 1 98.75 208 VAL A CA 1
ATOM 1570 C C . VAL A 1 208 ? 6.09 22.828 23.031 1 98.75 208 VAL A C 1
ATOM 1572 O O . VAL A 1 208 ? 5.031 22.25 23.281 1 98.75 208 VAL A O 1
ATOM 1575 N N . SER A 1 209 ? 6.34 24.094 23.375 1 98.75 209 SER A N 1
ATOM 1576 C CA . SER A 1 209 ? 5.285 24.875 24.016 1 98.75 209 SER A CA 1
ATOM 1577 C C . SER A 1 209 ? 5.117 26.234 23.359 1 98.75 209 SER A C 1
ATOM 1579 O O . SER A 1 209 ? 4.098 26.906 23.547 1 98.75 209 SER A O 1
ATOM 1581 N N . LYS A 1 210 ? 6.168 26.656 22.656 1 98.62 210 LYS A N 1
ATOM 1582 C CA . LYS A 1 210 ? 6.039 27.938 21.969 1 98.62 210 LYS A CA 1
ATOM 1583 C C . LYS A 1 210 ? 7.051 28.047 20.828 1 98.62 210 LYS A C 1
ATOM 1585 O O . LYS A 1 210 ? 8.016 27.281 20.766 1 98.62 210 LYS A O 1
ATOM 1590 N N . ILE A 1 211 ? 6.801 28.953 19.953 1 98.88 211 ILE A N 1
ATOM 1591 C CA . ILE A 1 211 ? 7.723 29.297 18.875 1 98.88 211 ILE A CA 1
ATOM 1592 C C . ILE A 1 211 ? 7.922 30.797 18.828 1 98.88 211 ILE A C 1
ATOM 1594 O O . ILE A 1 211 ? 7.035 31.562 19.219 1 98.88 211 ILE A O 1
ATOM 1598 N N . GLU A 1 212 ? 9.086 31.203 18.438 1 98.81 212 GLU A N 1
ATOM 1599 C CA . GLU A 1 212 ? 9.344 32.594 18.125 1 98.81 212 GLU A CA 1
ATOM 1600 C C . GLU A 1 212 ? 9.352 32.844 16.609 1 98.81 212 GLU A C 1
ATOM 1602 O O . GLU A 1 212 ? 10.094 32.156 15.883 1 98.81 212 GLU A O 1
ATOM 1607 N N . VAL A 1 213 ? 8.5 33.75 16.188 1 98.69 213 VAL A N 1
ATOM 1608 C CA . VAL A 1 213 ? 8.438 34.062 14.766 1 98.69 213 VAL A CA 1
ATOM 1609 C C . VAL A 1 213 ? 8.922 35.469 14.531 1 98.69 213 VAL A C 1
ATOM 1611 O O . VAL A 1 213 ? 8.844 36.312 15.43 1 98.69 213 VAL A O 1
ATOM 1614 N N . LYS A 1 214 ? 9.453 35.688 13.398 1 98.5 214 LYS A N 1
ATOM 1615 C CA . LYS A 1 214 ? 9.961 37 13.016 1 98.5 214 LYS A CA 1
ATOM 1616 C C . LYS A 1 214 ? 9.375 37.438 11.68 1 98.5 214 LYS A C 1
ATOM 1618 O O . LYS A 1 214 ? 9.367 36.688 10.711 1 98.5 214 LYS A O 1
ATOM 1623 N N . ASN A 1 215 ? 8.828 38.656 11.688 1 98.31 215 ASN A N 1
ATOM 1624 C CA . ASN A 1 215 ? 8.445 39.281 10.422 1 98.31 215 ASN A CA 1
ATOM 1625 C C . ASN A 1 215 ? 9.672 39.625 9.57 1 98.31 215 ASN A C 1
ATOM 1627 O O . ASN A 1 215 ? 10.547 40.375 10.016 1 98.31 215 ASN A O 1
ATOM 1631 N N . LEU A 1 216 ? 9.68 39.125 8.43 1 97.62 216 LEU A N 1
ATOM 1632 C CA . LEU A 1 216 ? 10.883 39.219 7.613 1 97.62 216 LEU A CA 1
ATOM 1633 C C . LEU A 1 216 ? 10.992 40.594 6.965 1 97.62 216 LEU A C 1
ATOM 1635 O O . LEU A 1 216 ? 12.047 40.969 6.449 1 97.62 216 LEU A O 1
ATOM 1639 N N . LYS A 1 217 ? 9.93 41.375 7.016 1 97.44 217 LYS A N 1
ATOM 1640 C CA . LYS A 1 217 ? 9.914 42.75 6.473 1 97.44 217 LYS A CA 1
ATOM 1641 C C . LYS A 1 217 ? 10.195 43.781 7.562 1 97.44 217 LYS A C 1
ATOM 1643 O O . LYS A 1 217 ? 10.984 44.688 7.359 1 97.44 217 LYS A O 1
ATOM 1648 N N . THR A 1 218 ? 9.641 43.625 8.719 1 97.38 218 THR A N 1
ATOM 1649 C CA . THR A 1 218 ? 9.734 44.625 9.781 1 97.38 218 THR A CA 1
ATOM 1650 C C . THR A 1 218 ? 10.75 44.188 10.836 1 97.38 218 THR A C 1
ATOM 1652 O O . THR A 1 218 ? 11.156 45 11.68 1 97.38 218 THR A O 1
ATOM 1655 N N . GLU A 1 219 ? 11.078 42.906 10.883 1 97.06 219 GLU A N 1
ATOM 1656 C CA . GLU A 1 219 ? 12.039 42.344 11.82 1 97.06 219 GLU A CA 1
ATOM 1657 C C . GLU A 1 219 ? 11.438 42.188 13.211 1 97.06 219 GLU A C 1
ATOM 1659 O O . GLU A 1 219 ? 12.117 41.781 14.148 1 97.06 219 GLU A O 1
ATOM 1664 N N . GLU A 1 220 ? 10.242 42.469 13.32 1 97.88 220 GLU A N 1
ATOM 1665 C CA . GLU A 1 220 ? 9.555 42.344 14.602 1 97.88 220 GLU A CA 1
ATOM 1666 C C . GLU A 1 220 ? 9.406 40.875 14.977 1 97.88 220 GLU A C 1
ATOM 1668 O O . GLU A 1 220 ? 9.102 40.031 14.125 1 97.88 220 GLU A O 1
ATOM 1673 N N . LYS A 1 221 ? 9.625 40.562 16.25 1 97.88 221 LYS A N 1
ATOM 1674 C CA . LYS A 1 221 ? 9.523 39.188 16.75 1 97.88 221 LYS A CA 1
ATOM 1675 C C . LYS A 1 221 ? 8.281 39.031 17.625 1 97.88 221 LYS A C 1
ATOM 1677 O O . LYS A 1 221 ? 7.816 39.969 18.25 1 97.88 221 LYS A O 1
ATOM 1682 N N . ARG A 1 222 ? 7.77 37.844 17.562 1 96.62 222 ARG A N 1
ATOM 1683 C CA . ARG A 1 222 ? 6.629 37.5 18.406 1 96.62 222 ARG A CA 1
ATOM 1684 C C . ARG A 1 222 ? 6.68 36.031 18.828 1 96.62 222 ARG A C 1
ATOM 1686 O O . ARG A 1 222 ? 7.137 35.188 18.062 1 96.62 222 ARG A O 1
ATOM 1693 N N . THR A 1 223 ? 6.293 35.844 20.109 1 98.5 223 THR A N 1
ATOM 1694 C CA . THR A 1 223 ? 6.195 34.5 20.625 1 98.5 223 THR A CA 1
ATOM 1695 C C . THR A 1 223 ? 4.766 33.969 20.516 1 98.5 223 THR A C 1
ATOM 1697 O O . THR A 1 223 ? 3.812 34.688 20.828 1 98.5 223 THR A O 1
ATOM 1700 N N . ILE A 1 224 ? 4.594 32.844 20 1 98.75 224 ILE A N 1
ATOM 1701 C CA . ILE A 1 224 ? 3.287 32.219 19.859 1 98.75 224 ILE A CA 1
ATOM 1702 C C . ILE A 1 224 ? 3.262 30.891 20.609 1 98.75 224 ILE A C 1
ATOM 1704 O O . ILE A 1 224 ? 4.141 30.047 20.438 1 98.75 224 ILE A O 1
ATOM 1708 N N . ASP A 1 225 ? 2.295 30.734 21.5 1 98.75 225 ASP A N 1
ATOM 1709 C CA . ASP A 1 225 ? 2.123 29.469 22.219 1 98.75 225 ASP A CA 1
ATOM 1710 C C . ASP A 1 225 ? 1.513 28.406 21.297 1 98.75 225 ASP A C 1
ATOM 1712 O O . ASP A 1 225 ? 0.421 28.594 20.766 1 98.75 225 ASP A O 1
ATOM 1716 N N . VAL A 1 226 ? 2.199 27.328 21.062 1 98.81 226 VAL A N 1
ATOM 1717 C CA . VAL A 1 226 ? 1.702 26.203 20.281 1 98.81 226 VAL A CA 1
ATOM 1718 C C . VAL A 1 226 ? 2.178 24.891 20.906 1 98.81 226 VAL A C 1
ATOM 1720 O O . VAL A 1 226 ? 3.242 24.844 21.531 1 98.81 226 VAL A O 1
ATOM 1723 N N . SER A 1 227 ? 1.384 23.828 20.719 1 98.69 227 SER A N 1
ATOM 1724 C CA . SER A 1 227 ? 1.73 22.5 21.234 1 98.69 227 SER A CA 1
ATOM 1725 C C . SER A 1 227 ? 2.602 21.734 20.25 1 98.69 227 SER A C 1
ATOM 1727 O O . SER A 1 227 ? 3.244 20.75 20.625 1 98.69 227 SER A O 1
ATOM 1729 N N . GLY A 1 228 ? 2.619 22.125 19.031 1 98.56 228 GLY A N 1
ATOM 1730 C CA . GLY A 1 228 ? 3.383 21.469 17.984 1 98.56 228 GLY A CA 1
ATOM 1731 C C . GLY A 1 228 ? 3.613 22.359 16.766 1 98.56 228 GLY A C 1
ATOM 1732 O O . GLY A 1 228 ? 2.943 23.375 16.609 1 98.56 228 GLY A O 1
ATOM 1733 N N . ILE A 1 229 ? 4.602 22.047 16.016 1 98.94 229 ILE A N 1
ATOM 1734 C CA . ILE A 1 229 ? 4.918 22.75 14.773 1 98.94 229 ILE A CA 1
ATOM 1735 C C . ILE A 1 229 ? 5.223 21.734 13.672 1 98.94 229 ILE A C 1
ATOM 1737 O O . ILE A 1 229 ? 5.98 20.781 13.891 1 98.94 229 ILE A O 1
ATOM 1741 N N . PHE A 1 230 ? 4.566 21.891 12.523 1 98.75 230 PHE A N 1
ATOM 1742 C CA . PHE A 1 230 ? 4.727 21.031 11.352 1 98.75 230 PHE A CA 1
ATOM 1743 C C . PHE A 1 230 ? 5.543 21.734 10.273 1 98.75 230 PHE A C 1
ATOM 1745 O O . PHE A 1 230 ? 5.23 22.844 9.875 1 98.75 230 PHE A O 1
ATOM 1752 N N . ILE A 1 231 ? 6.598 21.062 9.859 1 98.62 231 ILE A N 1
ATOM 1753 C CA . ILE A 1 231 ? 7.484 21.609 8.844 1 98.62 231 ILE A CA 1
ATOM 1754 C C . ILE A 1 231 ? 7.129 21.031 7.477 1 98.62 231 ILE A C 1
ATOM 1756 O O . ILE A 1 231 ? 7.488 19.891 7.164 1 98.62 231 ILE A O 1
ATOM 1760 N N . ALA A 1 232 ? 6.453 21.797 6.68 1 98.06 232 ALA A N 1
ATOM 1761 C CA . ALA A 1 232 ? 5.969 21.391 5.367 1 98.06 232 ALA A CA 1
ATOM 1762 C C . ALA A 1 232 ? 6.598 22.234 4.262 1 98.06 232 ALA A C 1
ATOM 1764 O O . ALA A 1 232 ? 5.887 22.797 3.424 1 98.06 232 ALA A O 1
ATOM 1765 N N . ILE A 1 233 ? 7.914 22.219 4.215 1 97.38 233 ILE A N 1
ATOM 1766 C CA . ILE A 1 233 ? 8.602 23.094 3.279 1 97.38 233 ILE A CA 1
ATOM 1767 C C . ILE A 1 233 ? 9.273 22.281 2.184 1 97.38 233 ILE A C 1
ATOM 1769 O O . ILE A 1 233 ? 10.219 22.734 1.541 1 97.38 233 ILE A O 1
ATOM 1773 N N . GLY A 1 234 ? 8.812 21.062 2.072 1 94.69 234 GLY A N 1
ATOM 1774 C CA . GLY A 1 234 ? 9.242 20.266 0.939 1 94.69 234 GLY A CA 1
ATOM 1775 C C . GLY A 1 234 ? 10.141 19.109 1.335 1 94.69 234 GLY A C 1
ATOM 1776 O O . GLY A 1 234 ? 10.555 19.016 2.492 1 94.69 234 GLY A O 1
ATOM 1777 N N . LEU A 1 235 ? 10.359 18.172 0.362 1 95.75 235 LEU A N 1
ATOM 1778 C CA . LEU A 1 235 ? 11.211 16.984 0.473 1 95.75 235 LEU A CA 1
ATOM 1779 C C . LEU A 1 235 ? 12.344 17.047 -0.542 1 95.75 235 LEU A C 1
ATOM 1781 O O . LEU A 1 235 ? 12.258 17.766 -1.54 1 95.75 235 LEU A O 1
ATOM 1785 N N . LYS A 1 236 ? 13.375 16.391 -0.218 1 94.94 236 LYS A N 1
ATOM 1786 C CA . LYS A 1 236 ? 14.523 16.281 -1.116 1 94.94 236 LYS A CA 1
ATOM 1787 C C . LYS A 1 236 ? 14.797 14.812 -1.477 1 94.94 236 LYS A C 1
ATOM 1789 O O . LYS A 1 236 ? 15.453 14.102 -0.724 1 94.94 236 LYS A O 1
ATOM 1794 N N . PRO A 1 237 ? 14.344 14.391 -2.695 1 95.69 237 PRO A N 1
ATOM 1795 C CA . PRO A 1 237 ? 14.664 13.023 -3.104 1 95.69 237 PRO A CA 1
ATOM 1796 C C . PRO A 1 237 ? 16.156 12.797 -3.297 1 95.69 237 PRO A C 1
ATOM 1798 O O . PRO A 1 237 ? 16.859 13.68 -3.793 1 95.69 237 PRO A O 1
ATOM 1801 N N . ASN A 1 238 ? 16.672 11.711 -2.891 1 92.56 238 ASN A N 1
ATOM 1802 C CA . ASN A 1 238 ? 18.062 11.336 -3.045 1 92.56 238 ASN A CA 1
ATOM 1803 C C . ASN A 1 238 ? 18.312 10.625 -4.371 1 92.56 238 ASN A C 1
ATOM 1805 O O . ASN A 1 238 ? 18.797 9.492 -4.395 1 92.56 238 ASN A O 1
ATOM 1809 N N . ASN A 1 239 ? 18.047 11.328 -5.512 1 97.06 239 ASN A N 1
ATOM 1810 C CA . ASN A 1 239 ? 18.047 10.633 -6.797 1 97.06 239 ASN A CA 1
ATOM 1811 C C . ASN A 1 239 ? 19.094 11.219 -7.738 1 97.06 239 ASN A C 1
ATOM 1813 O O . ASN A 1 239 ? 19.078 10.938 -8.938 1 97.06 239 ASN A O 1
ATOM 1817 N N . LYS A 1 240 ? 20.094 12.047 -7.215 1 94.31 240 LYS A N 1
ATOM 1818 C CA . LYS A 1 240 ? 21.109 12.68 -8.055 1 94.31 240 LYS A CA 1
ATOM 1819 C C . LYS A 1 240 ? 21.906 11.641 -8.82 1 94.31 240 LYS A C 1
ATOM 1821 O O . LYS A 1 240 ? 22.25 11.844 -9.992 1 94.31 240 LYS A O 1
ATOM 1826 N N . MET A 1 241 ? 22.141 10.539 -8.227 1 94.56 241 MET A N 1
ATOM 1827 C CA . MET A 1 241 ? 22.953 9.484 -8.812 1 94.56 241 MET A CA 1
ATOM 1828 C C . MET A 1 241 ? 22.266 8.883 -10.039 1 94.56 241 MET A C 1
ATOM 1830 O O . MET A 1 241 ? 22.922 8.289 -10.898 1 94.56 241 MET A O 1
ATOM 1834 N N . PHE A 1 242 ? 20.953 9.07 -10.172 1 95.25 242 PHE A N 1
ATOM 1835 C CA . PHE A 1 242 ? 20.188 8.406 -11.219 1 95.25 242 PHE A CA 1
ATOM 1836 C C . PHE A 1 242 ? 19.859 9.375 -12.344 1 95.25 242 PHE A C 1
ATOM 1838 O O . PHE A 1 242 ? 19.281 8.984 -13.352 1 95.25 242 PHE A O 1
ATOM 1845 N N . GLU A 1 243 ? 20.219 10.68 -12.227 1 94.12 243 GLU A N 1
ATOM 1846 C CA . GLU A 1 243 ? 19.672 11.758 -13.047 1 94.12 243 GLU A CA 1
ATOM 1847 C C . GLU A 1 243 ? 20.078 11.594 -14.508 1 94.12 243 GLU A C 1
ATOM 1849 O O . GLU A 1 243 ? 19.359 12.039 -15.406 1 94.12 243 GLU A O 1
ATOM 1854 N N . ASN A 1 244 ? 21.172 10.859 -14.844 1 93.38 244 ASN A N 1
ATOM 1855 C CA . ASN A 1 244 ? 21.625 10.727 -16.219 1 93.38 244 ASN A CA 1
ATOM 1856 C C . ASN A 1 244 ? 21.094 9.453 -16.875 1 93.38 244 ASN A C 1
ATOM 1858 O O . ASN A 1 244 ? 21.281 9.242 -18.078 1 93.38 244 ASN A O 1
ATOM 1862 N N . VAL A 1 245 ? 20.422 8.672 -16.062 1 95 245 VAL A N 1
ATOM 1863 C CA . VAL A 1 245 ? 20.047 7.367 -16.594 1 95 245 VAL A CA 1
ATOM 1864 C C . VAL A 1 245 ? 18.531 7.219 -16.531 1 95 245 VAL A C 1
ATOM 1866 O O . VAL A 1 245 ? 17.922 6.551 -17.375 1 95 245 VAL A O 1
ATOM 1869 N N . LEU A 1 246 ? 17.891 7.84 -15.555 1 97.5 246 LEU A N 1
ATOM 1870 C CA . LEU A 1 246 ? 16.438 7.738 -15.383 1 97.5 246 LEU A CA 1
ATOM 1871 C C . LEU A 1 246 ? 15.766 9.094 -15.602 1 97.5 246 LEU A C 1
ATOM 1873 O O . LEU A 1 246 ? 16.406 10.133 -15.461 1 97.5 246 LEU A O 1
ATOM 1877 N N . ASP A 1 247 ? 14.477 9.086 -15.922 1 97.81 247 ASP A N 1
ATOM 1878 C CA . ASP A 1 247 ? 13.688 10.312 -16.031 1 97.81 247 ASP A CA 1
ATOM 1879 C C . ASP A 1 247 ? 13.273 10.828 -14.648 1 97.81 247 ASP A C 1
ATOM 1881 O O . ASP A 1 247 ? 12.586 10.125 -13.906 1 97.81 247 ASP A O 1
ATOM 1885 N N . LEU A 1 248 ? 13.688 11.992 -14.328 1 97.94 248 LEU A N 1
ATOM 1886 C CA . LEU A 1 248 ? 13.273 12.68 -13.109 1 97.94 248 LEU A CA 1
ATOM 1887 C C . LEU A 1 248 ? 12.328 13.836 -13.422 1 97.94 248 LEU A C 1
ATOM 1889 O O . LEU A 1 248 ? 12.453 14.469 -14.469 1 97.94 248 LEU A O 1
ATOM 1893 N N . ASP A 1 249 ? 11.406 14.07 -12.547 1 97.25 249 ASP A N 1
ATOM 1894 C CA . ASP A 1 249 ? 10.57 15.258 -12.727 1 97.25 249 ASP A CA 1
ATOM 1895 C C . ASP A 1 249 ? 11.273 16.516 -12.211 1 97.25 249 ASP A C 1
ATOM 1897 O O . ASP A 1 249 ? 12.438 16.453 -11.805 1 97.25 249 ASP A O 1
ATOM 1901 N N . GLU A 1 250 ? 10.602 17.641 -12.227 1 95.56 250 GLU A N 1
ATOM 1902 C CA . GLU A 1 250 ? 11.203 18.922 -11.867 1 95.56 250 GLU A CA 1
ATOM 1903 C C . GLU A 1 250 ? 11.617 18.953 -10.398 1 95.56 250 GLU A C 1
ATOM 1905 O O . GLU A 1 250 ? 12.539 19.672 -10.023 1 95.56 250 GLU A O 1
ATOM 1910 N N . GLY A 1 251 ? 10.984 18.109 -9.609 1 95.5 251 GLY A N 1
ATOM 1911 C CA . GLY A 1 251 ? 11.297 18.062 -8.188 1 95.5 251 GLY A CA 1
ATOM 1912 C C . GLY A 1 251 ? 12.406 17.078 -7.855 1 95.5 251 GLY A C 1
ATOM 1913 O O . GLY A 1 251 ? 12.828 16.984 -6.699 1 95.5 251 GLY A O 1
ATOM 1914 N N . GLY A 1 252 ? 12.859 16.359 -8.805 1 97.38 252 GLY A N 1
ATOM 1915 C CA . GLY A 1 252 ? 13.945 15.414 -8.594 1 97.38 252 GLY A CA 1
ATOM 1916 C C . GLY A 1 252 ? 13.461 14.008 -8.281 1 97.38 252 GLY A C 1
ATOM 1917 O O . GLY A 1 252 ? 14.25 13.141 -7.902 1 97.38 252 GLY A O 1
ATOM 1918 N N . TYR A 1 253 ? 12.203 13.75 -8.375 1 98.44 253 TYR A N 1
ATOM 1919 C CA . TYR A 1 253 ? 11.648 12.422 -8.148 1 98.44 253 TYR A CA 1
ATOM 1920 C C . TYR A 1 253 ? 11.75 11.562 -9.398 1 98.44 253 TYR A C 1
ATOM 1922 O O . TYR A 1 253 ? 11.586 12.062 -10.516 1 98.44 253 TYR A O 1
ATOM 1930 N N . ILE A 1 254 ? 11.977 10.281 -9.195 1 98.69 254 ILE A N 1
ATOM 1931 C CA . ILE A 1 254 ? 11.984 9.359 -10.328 1 98.69 254 ILE A CA 1
ATOM 1932 C C . ILE A 1 254 ? 10.578 9.234 -10.898 1 98.69 254 ILE A C 1
ATOM 1934 O O . ILE A 1 254 ? 9.633 8.898 -10.18 1 98.69 254 ILE A O 1
ATOM 1938 N N . ILE A 1 255 ? 10.43 9.516 -12.203 1 98.62 255 ILE A N 1
ATOM 1939 C CA . ILE A 1 255 ? 9.117 9.453 -12.844 1 98.62 255 ILE A CA 1
ATOM 1940 C C . ILE A 1 255 ? 8.672 7.996 -12.953 1 98.62 255 ILE A C 1
ATOM 1942 O O . ILE A 1 255 ? 9.344 7.176 -13.578 1 98.62 255 ILE A O 1
ATOM 1946 N N . SER A 1 256 ? 7.582 7.684 -12.312 1 98.38 256 SER A N 1
ATOM 1947 C CA . SER A 1 256 ? 6.953 6.367 -12.328 1 98.38 256 SER A CA 1
ATOM 1948 C C . SER A 1 256 ? 5.484 6.449 -11.938 1 98.38 256 SER A C 1
ATOM 1950 O O . SER A 1 256 ? 5.039 7.465 -11.398 1 98.38 256 SER A O 1
ATOM 1952 N N . ASP A 1 257 ? 4.688 5.461 -12.273 1 97.12 257 ASP A N 1
ATOM 1953 C CA . ASP A 1 257 ? 3.303 5.348 -11.828 1 97.12 257 ASP A CA 1
ATOM 1954 C C . ASP A 1 257 ? 3.117 4.141 -10.914 1 97.12 257 ASP A C 1
ATOM 1956 O O . ASP A 1 257 ? 4.082 3.641 -10.328 1 97.12 257 ASP A O 1
ATOM 1960 N N . GLU A 1 258 ? 1.861 3.74 -10.68 1 97.38 258 GLU A N 1
ATOM 1961 C CA . GLU A 1 258 ? 1.576 2.697 -9.703 1 97.38 258 GLU A CA 1
ATOM 1962 C C . GLU A 1 258 ? 2.232 1.376 -10.094 1 97.38 258 GLU A C 1
ATOM 1964 O O . GLU A 1 258 ? 2.322 0.456 -9.281 1 97.38 258 GLU A O 1
ATOM 1969 N N . SER A 1 259 ? 2.742 1.232 -11.328 1 97.75 259 SER A N 1
ATOM 1970 C CA . SER A 1 259 ? 3.439 0.022 -11.75 1 97.75 259 SER A CA 1
ATOM 1971 C C . SER A 1 259 ? 4.859 -0.02 -11.203 1 97.75 259 SER A C 1
ATOM 1973 O O . SER A 1 259 ? 5.52 -1.062 -11.242 1 97.75 259 SER A O 1
ATOM 1975 N N . CYS A 1 260 ? 5.402 1.099 -10.766 1 98.69 260 CYS A N 1
ATOM 1976 C CA . CYS A 1 260 ? 6.73 1.228 -10.18 1 98.69 260 CYS A CA 1
ATOM 1977 C C . CYS A 1 260 ? 7.812 0.998 -11.227 1 98.69 260 CYS A C 1
ATOM 1979 O O . CYS A 1 260 ? 8.961 0.726 -10.891 1 98.69 260 CYS A O 1
ATOM 1981 N N . THR A 1 261 ? 7.434 1.033 -12.531 1 98.44 261 THR A N 1
ATOM 1982 C CA . THR A 1 261 ? 8.391 0.907 -13.625 1 98.44 261 THR A CA 1
ATOM 1983 C C . THR A 1 261 ? 9.07 2.244 -13.906 1 98.44 261 THR A C 1
ATOM 1985 O O . THR A 1 261 ? 8.484 3.305 -13.68 1 98.44 261 THR A O 1
ATOM 1988 N N . THR A 1 262 ? 10.32 2.197 -14.328 1 98.19 262 THR A N 1
ATOM 1989 C CA . THR A 1 262 ? 11.055 3.383 -14.75 1 98.19 262 THR A CA 1
ATOM 1990 C C . THR A 1 262 ? 11.234 3.398 -16.266 1 98.19 262 THR A C 1
ATOM 1992 O O . THR A 1 262 ? 10.602 2.621 -16.984 1 98.19 262 THR A O 1
ATOM 1995 N N . SER A 1 263 ? 12.016 4.359 -16.75 1 96.81 263 SER A N 1
ATOM 1996 C CA . SER A 1 263 ? 12.281 4.484 -18.172 1 96.81 263 SER A CA 1
ATOM 1997 C C . SER A 1 263 ? 13.25 3.412 -18.656 1 96.81 263 SER A C 1
ATOM 1999 O O . SER A 1 263 ? 13.453 3.244 -19.859 1 96.81 263 SER A O 1
ATOM 2001 N N . VAL A 1 264 ? 13.844 2.631 -17.734 1 97.75 264 VAL A N 1
ATOM 2002 C CA . VAL A 1 264 ? 14.828 1.614 -18.078 1 97.75 264 VAL A CA 1
ATOM 2003 C C . VAL A 1 264 ? 14.289 0.229 -17.734 1 97.75 264 VAL A C 1
ATOM 2005 O O . VAL A 1 264 ? 13.859 -0.01 -16.609 1 97.75 264 VAL A O 1
ATOM 2008 N N . GLU A 1 265 ? 14.32 -0.693 -18.688 1 96.81 265 GLU A N 1
ATOM 2009 C CA . GLU A 1 265 ? 13.859 -2.059 -18.453 1 96.81 265 GLU A CA 1
ATOM 2010 C C . GLU A 1 265 ? 14.664 -2.736 -17.359 1 96.81 265 GLU A C 1
ATOM 2012 O O . GLU A 1 265 ? 15.891 -2.592 -17.297 1 96.81 265 GLU A O 1
ATOM 2017 N N . GLY A 1 266 ? 13.977 -3.416 -16.469 1 98.06 266 GLY A N 1
ATOM 2018 C CA . GLY A 1 266 ? 14.656 -4.145 -15.406 1 98.06 266 GLY A CA 1
ATOM 2019 C C . GLY A 1 266 ? 15.008 -3.27 -14.219 1 98.06 266 GLY A C 1
ATOM 2020 O O . GLY A 1 266 ? 15.672 -3.721 -13.289 1 98.06 266 GLY A O 1
ATOM 2021 N N . VAL A 1 267 ? 14.617 -1.958 -14.312 1 98.81 267 VAL A N 1
ATOM 2022 C CA . VAL A 1 267 ? 14.852 -1.027 -13.219 1 98.81 267 VAL A CA 1
ATOM 2023 C C . VAL A 1 267 ? 13.516 -0.493 -12.703 1 98.81 267 VAL A C 1
ATOM 2025 O O . VAL A 1 267 ? 12.719 0.052 -13.469 1 98.81 267 VAL A O 1
ATOM 2028 N N . TYR A 1 268 ? 13.281 -0.672 -11.43 1 98.88 268 TYR A N 1
ATOM 2029 C CA . TYR A 1 268 ? 12.031 -0.267 -10.781 1 98.88 268 TYR A CA 1
ATOM 2030 C C . TYR A 1 268 ? 12.305 0.694 -9.633 1 98.88 268 TYR A C 1
ATOM 2032 O O . TYR A 1 268 ? 13.438 0.802 -9.156 1 98.88 268 TYR A O 1
ATOM 2040 N N . VAL A 1 269 ? 11.273 1.427 -9.266 1 98.88 269 VAL A N 1
ATOM 2041 C CA . VAL A 1 269 ? 11.391 2.371 -8.156 1 98.88 269 VAL A CA 1
ATOM 2042 C C . VAL A 1 269 ? 10.211 2.203 -7.203 1 98.88 269 VAL A C 1
ATOM 2044 O O . VAL A 1 269 ? 9.086 1.96 -7.641 1 98.88 269 VAL A O 1
ATOM 2047 N N . ALA A 1 270 ? 10.484 2.248 -5.93 1 98.81 270 ALA A N 1
ATOM 2048 C CA . ALA A 1 270 ? 9.477 2.082 -4.891 1 98.81 270 ALA A CA 1
ATOM 2049 C C . ALA A 1 270 ? 9.68 3.084 -3.758 1 98.81 270 ALA A C 1
ATOM 2051 O O . ALA A 1 270 ? 10.812 3.383 -3.383 1 98.81 270 ALA A O 1
ATOM 2052 N N . GLY A 1 271 ? 8.547 3.533 -3.199 1 98.56 271 GLY A N 1
ATOM 2053 C CA . GLY A 1 271 ? 8.594 4.395 -2.027 1 98.56 271 GLY A CA 1
ATOM 2054 C C . GLY A 1 271 ? 8.648 5.871 -2.375 1 98.56 271 GLY A C 1
ATOM 2055 O O . GLY A 1 271 ? 8.148 6.285 -3.424 1 98.56 271 GLY A O 1
ATOM 2056 N N . ASP A 1 272 ? 9.195 6.656 -1.528 1 97.88 272 ASP A N 1
ATOM 2057 C CA . ASP A 1 272 ? 9.031 8.102 -1.522 1 97.88 272 ASP A CA 1
ATOM 2058 C C . ASP A 1 272 ? 9.891 8.766 -2.596 1 97.88 272 ASP A C 1
ATOM 2060 O O . ASP A 1 272 ? 9.711 9.938 -2.91 1 97.88 272 ASP A O 1
ATOM 2064 N N . SER A 1 273 ? 10.758 7.988 -3.232 1 97.5 273 SER A N 1
ATOM 2065 C CA . SER A 1 273 ? 11.672 8.57 -4.207 1 97.5 273 SER A CA 1
ATOM 2066 C C . SER A 1 273 ? 11.016 8.695 -5.578 1 97.5 273 SER A C 1
ATOM 2068 O O . SER A 1 273 ? 11.562 9.336 -6.48 1 97.5 273 SER A O 1
ATOM 2070 N N . ARG A 1 274 ? 9.875 8.117 -5.758 1 98.31 274 ARG A N 1
ATOM 2071 C CA . ARG A 1 274 ? 9.18 8.203 -7.039 1 98.31 274 ARG A CA 1
ATOM 2072 C C . ARG A 1 274 ? 8.07 9.242 -6.992 1 98.31 274 ARG A C 1
ATOM 2074 O O . ARG A 1 274 ? 7.695 9.711 -5.914 1 98.31 274 ARG A O 1
ATOM 2081 N N . THR A 1 275 ? 7.629 9.648 -8.164 1 98 275 THR A N 1
ATOM 2082 C CA . THR A 1 275 ? 6.449 10.5 -8.266 1 98 275 THR A CA 1
ATOM 2083 C C . THR A 1 275 ? 5.219 9.781 -7.715 1 98 275 THR A C 1
ATOM 2085 O O . THR A 1 275 ? 4.875 8.688 -8.172 1 98 275 THR A O 1
ATOM 2088 N N . LYS A 1 276 ? 4.574 10.391 -6.711 1 97.12 276 LYS A N 1
ATOM 2089 C CA . LYS A 1 276 ? 3.342 9.812 -6.184 1 97.12 276 LYS A CA 1
ATOM 2090 C C . LYS A 1 276 ? 2.57 10.836 -5.348 1 97.12 276 LYS A C 1
ATOM 2092 O O . LYS A 1 276 ? 3.139 11.828 -4.895 1 97.12 276 LYS A O 1
ATOM 2097 N N . PHE A 1 277 ? 1.392 10.57 -5.086 1 95.88 277 PHE A N 1
ATOM 2098 C CA . PHE A 1 277 ? 0.477 11.484 -4.41 1 95.88 277 PHE A CA 1
ATOM 2099 C C . PHE A 1 277 ? 0.696 11.453 -2.904 1 95.88 277 PHE A C 1
ATOM 2101 O O . PHE A 1 277 ? 0.797 12.5 -2.264 1 95.88 277 PHE A O 1
ATOM 2108 N N . LEU A 1 278 ? 0.786 10.305 -2.348 1 97.88 278 LEU A N 1
ATOM 2109 C CA . LEU A 1 278 ? 0.79 10.148 -0.896 1 97.88 278 LEU A CA 1
ATOM 2110 C C . LEU A 1 278 ? 2.018 9.375 -0.435 1 97.88 278 LEU A C 1
ATOM 2112 O O . LEU A 1 278 ? 2.301 8.289 -0.948 1 97.88 278 LEU A O 1
ATOM 2116 N N . ARG A 1 279 ? 2.74 9.992 0.452 1 97.94 279 ARG A N 1
ATOM 2117 C CA . ARG A 1 279 ? 3.93 9.367 1.021 1 97.94 279 ARG A CA 1
ATOM 2118 C C . ARG A 1 279 ? 3.697 8.969 2.475 1 97.94 279 ARG A C 1
ATOM 2120 O O . ARG A 1 279 ? 3.707 9.812 3.367 1 97.94 279 ARG A O 1
ATOM 2127 N N . GLN A 1 280 ? 3.42 7.73 2.723 1 98.38 280 GLN A N 1
ATOM 2128 C CA . GLN A 1 280 ? 3.176 7.047 3.99 1 98.38 280 GLN A CA 1
ATOM 2129 C C . GLN A 1 280 ? 3.879 5.691 4.027 1 98.38 280 GLN A C 1
ATOM 2131 O O . GLN A 1 280 ? 4.254 5.152 2.984 1 98.38 280 GLN A O 1
ATOM 2136 N N . ILE A 1 281 ? 4.043 5.117 5.219 1 98.75 281 ILE A N 1
ATOM 2137 C CA . ILE A 1 281 ? 4.66 3.803 5.363 1 98.75 281 ILE A CA 1
ATOM 2138 C C . ILE A 1 281 ? 3.902 2.783 4.512 1 98.75 281 ILE A C 1
ATOM 2140 O O . ILE A 1 281 ? 4.512 2.006 3.773 1 98.75 281 ILE A O 1
ATOM 2144 N N . ILE A 1 282 ? 2.578 2.816 4.531 1 98.88 282 ILE A N 1
ATOM 2145 C CA . ILE A 1 282 ? 1.718 1.828 3.891 1 98.88 282 ILE A CA 1
ATOM 2146 C C . ILE A 1 282 ? 1.843 1.941 2.373 1 98.88 282 ILE A C 1
ATOM 2148 O O . ILE A 1 282 ? 1.855 0.93 1.667 1 98.88 282 ILE A O 1
ATOM 2152 N N . THR A 1 283 ? 1.926 3.213 1.818 1 98.88 283 THR A N 1
ATOM 2153 C CA . THR A 1 283 ? 2.041 3.375 0.374 1 98.88 283 THR A CA 1
ATOM 2154 C C . THR A 1 283 ? 3.443 3.006 -0.102 1 98.88 283 THR A C 1
ATOM 2156 O O . THR A 1 283 ? 3.613 2.49 -1.209 1 98.88 283 THR A O 1
ATOM 2159 N N . ALA A 1 284 ? 4.449 3.287 0.717 1 98.81 284 ALA A N 1
ATOM 2160 C CA . ALA A 1 284 ? 5.812 2.867 0.393 1 98.81 284 ALA A CA 1
ATOM 2161 C C . ALA A 1 284 ? 5.914 1.346 0.328 1 98.81 284 ALA A C 1
ATOM 2163 O O . ALA A 1 284 ? 6.488 0.796 -0.617 1 98.81 284 ALA A O 1
ATOM 2164 N N . ALA A 1 285 ? 5.367 0.688 1.337 1 98.94 285 ALA A N 1
ATOM 2165 C CA . ALA A 1 285 ? 5.383 -0.771 1.366 1 98.94 285 ALA A CA 1
ATOM 2166 C C . ALA A 1 285 ? 4.625 -1.352 0.175 1 98.94 285 ALA A C 1
ATOM 2168 O O . ALA A 1 285 ? 5.062 -2.33 -0.431 1 98.94 285 ALA A O 1
ATOM 2169 N N . SER A 1 286 ? 3.5 -0.761 -0.123 1 98.94 286 SER A N 1
ATOM 2170 C CA . SER A 1 286 ? 2.727 -1.172 -1.29 1 98.94 286 SER A CA 1
ATOM 2171 C C . SER A 1 286 ? 3.562 -1.093 -2.562 1 98.94 286 SER A C 1
ATOM 2173 O O . SER A 1 286 ? 3.572 -2.029 -3.365 1 98.94 286 SER A O 1
ATOM 2175 N N . ASP A 1 287 ? 4.27 0.061 -2.74 1 98.94 287 ASP A N 1
ATOM 2176 C CA . ASP A 1 287 ? 5.168 0.204 -3.881 1 98.94 287 ASP A CA 1
ATOM 2177 C C . ASP A 1 287 ? 6.191 -0.927 -3.918 1 98.94 287 ASP A C 1
ATOM 2179 O O . ASP A 1 287 ? 6.523 -1.437 -4.992 1 98.94 287 ASP A O 1
ATOM 2183 N N . GLY A 1 288 ? 6.695 -1.269 -2.752 1 98.94 288 GLY A N 1
ATOM 2184 C CA . GLY A 1 288 ? 7.672 -2.344 -2.672 1 98.94 288 GLY A CA 1
ATOM 2185 C C . GLY A 1 288 ? 7.145 -3.668 -3.191 1 98.94 288 GLY A C 1
ATOM 2186 O O . GLY A 1 288 ? 7.828 -4.359 -3.951 1 98.94 288 GLY A O 1
ATOM 2187 N N . ALA A 1 289 ? 5.938 -4.027 -2.764 1 98.94 289 ALA A N 1
ATOM 2188 C CA . ALA A 1 289 ? 5.316 -5.262 -3.232 1 98.94 289 ALA A CA 1
ATOM 2189 C C . ALA A 1 289 ? 5.141 -5.25 -4.75 1 98.94 289 ALA A C 1
ATOM 2191 O O . ALA A 1 289 ? 5.473 -6.223 -5.43 1 98.94 289 ALA A O 1
ATOM 2192 N N . ILE A 1 290 ? 4.691 -4.133 -5.266 1 98.94 290 ILE A N 1
ATOM 2193 C CA . ILE A 1 290 ? 4.418 -3.998 -6.691 1 98.94 290 ILE A CA 1
ATOM 2194 C C . ILE A 1 290 ? 5.723 -4.094 -7.48 1 98.94 290 ILE A C 1
ATOM 2196 O O . ILE A 1 290 ? 5.805 -4.828 -8.469 1 98.94 290 ILE A O 1
ATOM 2200 N N . ALA A 1 291 ? 6.734 -3.361 -7.02 1 98.94 291 ALA A N 1
ATOM 2201 C CA . ALA A 1 291 ? 8.031 -3.371 -7.695 1 98.94 291 ALA A CA 1
ATOM 2202 C C . ALA A 1 291 ? 8.609 -4.781 -7.746 1 98.94 291 ALA A C 1
ATOM 2204 O O . ALA A 1 291 ? 9.164 -5.195 -8.766 1 98.94 291 ALA A O 1
ATOM 2205 N N . ALA A 1 292 ? 8.5 -5.504 -6.664 1 98.94 292 ALA A N 1
ATOM 2206 C CA . ALA A 1 292 ? 9.047 -6.859 -6.59 1 98.94 292 ALA A CA 1
ATOM 2207 C C . ALA A 1 292 ? 8.336 -7.785 -7.57 1 98.94 292 ALA A C 1
ATOM 2209 O O . ALA A 1 292 ? 8.977 -8.586 -8.258 1 98.94 292 ALA A O 1
ATOM 2210 N N . VAL A 1 293 ? 6.992 -7.691 -7.625 1 98.69 293 VAL A N 1
ATOM 2211 C CA . VAL A 1 293 ? 6.223 -8.562 -8.508 1 98.69 293 VAL A CA 1
ATOM 2212 C C . VAL A 1 293 ? 6.52 -8.219 -9.961 1 98.69 293 VAL A C 1
ATOM 2214 O O . VAL A 1 293 ? 6.648 -9.102 -10.805 1 98.69 293 VAL A O 1
ATOM 2217 N N . GLN A 1 294 ? 6.672 -6.906 -10.258 1 98.44 294 GLN A N 1
ATOM 2218 C CA . GLN A 1 294 ? 7.074 -6.473 -11.594 1 98.44 294 GLN A CA 1
ATOM 2219 C C . GLN A 1 294 ? 8.445 -7.031 -11.961 1 98.44 294 GLN A C 1
ATOM 2221 O O . GLN A 1 294 ? 8.641 -7.523 -13.078 1 98.44 294 GLN A O 1
ATOM 2226 N N . ALA A 1 295 ? 9.367 -6.91 -11.078 1 98.69 295 ALA A N 1
ATOM 2227 C CA . ALA A 1 295 ? 10.711 -7.418 -11.312 1 98.69 295 ALA A CA 1
ATOM 2228 C C . ALA A 1 295 ? 10.703 -8.93 -11.523 1 98.69 295 ALA A C 1
ATOM 2230 O O . ALA A 1 295 ? 11.391 -9.445 -12.406 1 98.69 295 ALA A O 1
ATOM 2231 N N . ALA A 1 296 ? 9.945 -9.648 -10.695 1 98.5 296 ALA A N 1
ATOM 2232 C CA . ALA A 1 296 ? 9.836 -11.102 -10.836 1 98.5 296 ALA A CA 1
ATOM 2233 C C . ALA A 1 296 ? 9.289 -11.477 -12.211 1 98.5 296 ALA A C 1
ATOM 2235 O O . ALA A 1 296 ? 9.805 -12.391 -12.859 1 98.5 296 ALA A O 1
ATOM 2236 N N . ASN A 1 297 ? 8.242 -10.773 -12.625 1 97.81 297 ASN A N 1
ATOM 2237 C CA . ASN A 1 297 ? 7.672 -11.031 -13.945 1 97.81 297 ASN A CA 1
ATOM 2238 C C . ASN A 1 297 ? 8.695 -10.805 -15.055 1 97.81 297 ASN A C 1
ATOM 2240 O O . ASN A 1 297 ? 8.789 -11.602 -15.992 1 97.81 297 ASN A O 1
ATOM 2244 N N . TYR A 1 298 ? 9.445 -9.719 -14.914 1 97.81 298 TYR A N 1
ATOM 2245 C CA . TYR A 1 298 ? 10.5 -9.398 -15.875 1 97.81 298 TYR A CA 1
ATOM 2246 C C . TYR A 1 298 ? 11.531 -10.516 -15.953 1 97.81 298 TYR A C 1
ATOM 2248 O O . TYR A 1 298 ? 11.883 -10.969 -17.047 1 97.81 298 TYR A O 1
ATOM 2256 N N . ILE A 1 299 ? 11.961 -11 -14.812 1 98.06 299 ILE A N 1
ATOM 2257 C CA . ILE A 1 299 ? 13.008 -12.016 -14.734 1 98.06 299 ILE A CA 1
ATOM 2258 C C . ILE A 1 299 ? 12.484 -13.336 -15.281 1 98.06 299 ILE A C 1
ATOM 2260 O O . ILE A 1 299 ? 13.219 -14.07 -15.953 1 98.06 299 ILE A O 1
ATOM 2264 N N . ASN A 1 300 ? 11.234 -13.617 -15.047 1 97.19 300 ASN A N 1
ATOM 2265 C CA . ASN A 1 300 ? 10.641 -14.891 -15.422 1 97.19 300 ASN A CA 1
ATOM 2266 C C . ASN A 1 300 ? 10.453 -15 -16.938 1 97.19 300 ASN A C 1
ATOM 2268 O O . ASN A 1 300 ? 10.344 -16.109 -17.469 1 97.19 300 ASN A O 1
ATOM 2272 N N . VAL A 1 301 ? 10.344 -13.883 -17.641 1 94.69 301 VAL A N 1
ATOM 2273 C CA . VAL A 1 301 ? 10.109 -13.961 -19.078 1 94.69 301 VAL A CA 1
ATOM 2274 C C . VAL A 1 301 ? 11.43 -13.773 -19.828 1 94.69 301 VAL A C 1
ATOM 2276 O O . VAL A 1 301 ? 11.508 -14.047 -21.031 1 94.69 301 VAL A O 1
ATOM 2279 N N . GLU A 1 302 ? 12.43 -13.312 -19.219 1 83.5 302 GLU A N 1
ATOM 2280 C CA . GLU A 1 302 ? 13.727 -13.156 -19.875 1 83.5 302 GLU A CA 1
ATOM 2281 C C . GLU A 1 302 ? 14.461 -14.484 -19.984 1 83.5 302 GLU A C 1
ATOM 2283 O O . GLU A 1 302 ? 14.273 -15.375 -19.141 1 83.5 302 GLU A O 1
ATOM 2288 N N . MET B 1 1 ? -25.703 14.008 8.812 1 95.38 1 MET B N 1
ATOM 2289 C CA . MET B 1 1 ? -24.891 13.711 7.648 1 95.38 1 MET B CA 1
ATOM 2290 C C . MET B 1 1 ? -23.422 13.562 8.039 1 95.38 1 MET B C 1
ATOM 2292 O O . MET B 1 1 ? -22.875 14.414 8.734 1 95.38 1 MET B O 1
ATOM 2296 N N . VAL B 1 2 ? -22.875 12.414 7.727 1 98.12 2 VAL B N 1
ATOM 2297 C CA . VAL B 1 2 ? -21.469 12.188 8.047 1 98.12 2 VAL B CA 1
ATOM 2298 C C . VAL B 1 2 ? -20.578 12.719 6.918 1 98.12 2 VAL B C 1
ATOM 2300 O O . VAL B 1 2 ? -21.078 13.055 5.836 1 98.12 2 VAL B O 1
ATOM 2303 N N . ASP B 1 3 ? -19.297 12.859 7.195 1 98.62 3 ASP B N 1
ATOM 2304 C CA . ASP B 1 3 ? -18.391 13.359 6.156 1 98.62 3 ASP B CA 1
ATOM 2305 C C . ASP B 1 3 ? -18.156 12.297 5.086 1 98.62 3 ASP B C 1
ATOM 2307 O O . ASP B 1 3 ? -18.234 12.586 3.889 1 98.62 3 ASP B O 1
ATOM 2311 N N . ILE B 1 4 ? -17.875 11.055 5.5 1 98.94 4 ILE B N 1
ATOM 2312 C CA . ILE B 1 4 ? -17.516 10.016 4.547 1 98.94 4 ILE B CA 1
ATOM 2313 C C . ILE B 1 4 ? -18.266 8.727 4.879 1 98.94 4 ILE B C 1
ATOM 2315 O O . ILE B 1 4 ? -18.328 8.32 6.043 1 98.94 4 ILE B O 1
ATOM 2319 N N . ILE B 1 5 ? -18.828 8.102 3.926 1 98.94 5 ILE B N 1
ATOM 2320 C CA . ILE B 1 5 ? -19.312 6.73 4.023 1 98.94 5 ILE B CA 1
ATOM 2321 C C . ILE B 1 5 ? -18.359 5.789 3.291 1 98.94 5 ILE B C 1
ATOM 2323 O O . ILE B 1 5 ? -17.922 6.082 2.172 1 98.94 5 ILE B O 1
ATOM 2327 N N . VAL B 1 6 ? -17.969 4.73 3.924 1 98.94 6 VAL B N 1
ATOM 2328 C CA . VAL B 1 6 ? -17.156 3.678 3.334 1 98.94 6 VAL B CA 1
ATOM 2329 C C . VAL B 1 6 ? -17.984 2.414 3.145 1 98.94 6 VAL B C 1
ATOM 2331 O O . VAL B 1 6 ? -18.688 1.979 4.066 1 98.94 6 VAL B O 1
ATOM 2334 N N . ILE B 1 7 ? -17.938 1.852 1.945 1 98.81 7 ILE B N 1
ATOM 2335 C CA . ILE B 1 7 ? -18.688 0.632 1.656 1 98.81 7 ILE B CA 1
ATOM 2336 C C . ILE B 1 7 ? -17.734 -0.556 1.589 1 98.81 7 ILE B C 1
ATOM 2338 O O . ILE B 1 7 ? -17.016 -0.727 0.602 1 98.81 7 ILE B O 1
ATOM 2342 N N . GLY B 1 8 ? -17.781 -1.42 2.615 1 98.5 8 GLY B N 1
ATOM 2343 C CA . GLY B 1 8 ? -16.891 -2.559 2.752 1 98.5 8 GLY B CA 1
ATOM 2344 C C . GLY B 1 8 ? -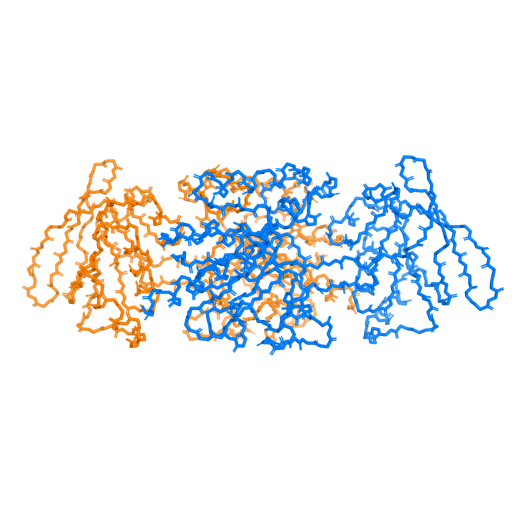15.906 -2.412 3.898 1 98.5 8 GLY B C 1
ATOM 2345 O O . GLY B 1 8 ? -15.25 -1.375 4.039 1 98.5 8 GLY B O 1
ATOM 2346 N N . ALA B 1 9 ? -15.797 -3.455 4.707 1 98.75 9 ALA B N 1
ATOM 2347 C CA . ALA B 1 9 ? -14.93 -3.416 5.883 1 98.75 9 ALA B CA 1
ATOM 2348 C C . ALA B 1 9 ? -13.766 -4.387 5.738 1 98.75 9 ALA B C 1
ATOM 2350 O O . ALA B 1 9 ? -13.375 -5.043 6.707 1 98.75 9 ALA B O 1
ATOM 2351 N N . GLY B 1 10 ? -13.266 -4.57 4.48 1 98.56 10 GLY B N 1
ATOM 2352 C CA . GLY B 1 10 ? -11.984 -5.227 4.277 1 98.56 10 GLY B CA 1
ATOM 2353 C C . GLY B 1 10 ? -10.797 -4.336 4.602 1 98.56 10 GLY B C 1
ATOM 2354 O O . GLY B 1 10 ? -10.969 -3.252 5.168 1 98.56 10 GLY B O 1
ATOM 2355 N N . PRO B 1 11 ? -9.594 -4.785 4.25 1 98.81 11 PRO B N 1
ATOM 2356 C CA . PRO B 1 11 ? -8.398 -3.998 4.547 1 98.81 11 PRO B CA 1
ATOM 2357 C C . PRO B 1 11 ? -8.453 -2.596 3.941 1 98.81 11 PRO B C 1
ATOM 2359 O O . PRO B 1 11 ? -8.078 -1.621 4.598 1 98.81 11 PRO B O 1
ATOM 2362 N N . ALA B 1 12 ? -8.906 -2.488 2.717 1 98.88 12 ALA B N 1
ATOM 2363 C CA . ALA B 1 12 ? -9 -1.189 2.055 1 98.88 12 ALA B CA 1
ATOM 2364 C C . ALA B 1 12 ? -9.969 -0.266 2.785 1 98.88 12 ALA B C 1
ATOM 2366 O O . ALA B 1 12 ? -9.633 0.88 3.092 1 98.88 12 ALA B O 1
ATOM 2367 N N . GLY B 1 13 ? -11.141 -0.752 3.072 1 98.94 13 GLY B N 1
ATOM 2368 C CA . GLY B 1 13 ? -12.172 0.053 3.711 1 98.94 13 GLY B CA 1
ATOM 2369 C C . GLY B 1 13 ? -11.805 0.488 5.117 1 98.94 13 GLY B C 1
ATOM 2370 O O . GLY B 1 13 ? -11.945 1.661 5.465 1 98.94 13 GLY B O 1
ATOM 2371 N N . LEU B 1 14 ? -11.328 -0.433 5.895 1 98.94 14 LEU B N 1
ATOM 2372 C CA . LEU B 1 14 ? -10.992 -0.113 7.281 1 98.94 14 LEU B CA 1
ATOM 2373 C C . LEU B 1 14 ? -9.789 0.821 7.348 1 98.94 14 LEU B C 1
ATOM 2375 O O . LEU B 1 14 ? -9.719 1.69 8.219 1 98.94 14 LEU B O 1
ATOM 2379 N N . THR B 1 15 ? -8.828 0.641 6.441 1 98.94 15 THR B N 1
ATOM 2380 C CA . THR B 1 15 ? -7.711 1.583 6.375 1 98.94 15 THR B CA 1
ATOM 2381 C C . THR B 1 15 ? -8.211 2.984 6.027 1 98.94 15 THR B C 1
ATOM 2383 O O . THR B 1 15 ? -7.785 3.969 6.633 1 98.94 15 THR B O 1
ATOM 2386 N N . SER B 1 16 ? -9.156 3.047 5.016 1 98.94 16 SER B N 1
ATOM 2387 C CA . SER B 1 16 ? -9.719 4.344 4.656 1 98.94 16 SER B CA 1
ATOM 2388 C C . SER B 1 16 ? -10.375 5.012 5.859 1 98.94 16 SER B C 1
ATOM 2390 O O . SER B 1 16 ? -10.211 6.219 6.07 1 98.94 16 SER B O 1
ATOM 2392 N N . ALA B 1 17 ? -11.078 4.227 6.625 1 98.94 17 ALA B N 1
ATOM 2393 C CA . ALA B 1 17 ? -11.781 4.75 7.797 1 98.94 17 ALA B CA 1
ATOM 2394 C C . ALA B 1 17 ? -10.789 5.281 8.828 1 98.94 17 ALA B C 1
ATOM 2396 O O . ALA B 1 17 ? -10.992 6.359 9.391 1 98.94 17 ALA B O 1
ATOM 2397 N N . ILE B 1 18 ? -9.734 4.543 9.078 1 98.88 18 ILE B N 1
ATOM 2398 C CA . ILE B 1 18 ? -8.695 4.926 10.031 1 98.88 18 ILE B CA 1
ATOM 2399 C C . ILE B 1 18 ? -8.086 6.262 9.617 1 98.88 18 ILE B C 1
ATOM 2401 O O . ILE B 1 18 ? -8.008 7.191 10.422 1 98.88 18 ILE B O 1
ATOM 2405 N N . TYR B 1 19 ? -7.68 6.383 8.383 1 98.88 19 TYR B N 1
ATOM 2406 C CA . TYR B 1 19 ? -7.031 7.59 7.891 1 98.88 19 TYR B CA 1
ATOM 2407 C C . TYR B 1 19 ? -8 8.766 7.891 1 98.88 19 TYR B C 1
ATOM 2409 O O . TYR B 1 19 ? -7.617 9.898 8.203 1 98.88 19 TYR B O 1
ATOM 2417 N N . ALA B 1 20 ? -9.242 8.516 7.535 1 98.81 20 ALA B N 1
ATOM 2418 C CA . ALA B 1 20 ? -10.242 9.578 7.527 1 98.81 20 ALA B CA 1
ATOM 2419 C C . ALA B 1 20 ? -10.5 10.102 8.938 1 98.81 20 ALA B C 1
ATOM 2421 O O . ALA B 1 20 ? -10.609 11.312 9.148 1 98.81 20 ALA B O 1
ATOM 2422 N N . MET B 1 21 ? -10.602 9.148 9.883 1 98.62 21 MET B N 1
ATOM 2423 C CA . MET B 1 21 ? -10.797 9.547 11.273 1 98.62 21 MET B CA 1
ATOM 2424 C C . MET B 1 21 ? -9.625 10.398 11.766 1 98.62 21 MET B C 1
ATOM 2426 O O . MET B 1 21 ? -9.836 11.414 12.43 1 98.62 21 MET B O 1
ATOM 2430 N N . ARG B 1 22 ? -8.461 10.016 11.438 1 98.19 22 ARG B N 1
ATOM 2431 C CA . ARG B 1 22 ? -7.258 10.742 11.844 1 98.19 22 ARG B CA 1
ATOM 2432 C C . ARG B 1 22 ? -7.195 12.117 11.188 1 98.19 22 ARG B C 1
ATOM 2434 O O . ARG B 1 22 ? -6.543 13.023 11.703 1 98.19 22 ARG B O 1
ATOM 2441 N N . ALA B 1 23 ? -7.902 12.258 10.062 1 98.06 23 ALA B N 1
ATOM 2442 C CA . ALA B 1 23 ? -7.984 13.539 9.375 1 98.06 23 ALA B CA 1
ATOM 2443 C C . ALA B 1 23 ? -9.047 14.438 10.016 1 98.06 23 ALA B C 1
ATOM 2445 O O . ALA B 1 23 ? -9.32 15.531 9.516 1 98.06 23 ALA B O 1
ATOM 2446 N N . GLY B 1 24 ? -9.719 13.953 11.094 1 97.94 24 GLY B N 1
ATOM 2447 C CA . GLY B 1 24 ? -10.695 14.75 11.82 1 97.94 24 GLY B CA 1
ATOM 2448 C C . GLY B 1 24 ? -12.078 14.711 11.203 1 97.94 24 GLY B C 1
ATOM 2449 O O . GLY B 1 24 ? -12.867 15.633 11.383 1 97.94 24 GLY B O 1
ATOM 2450 N N . LEU B 1 25 ? -12.375 13.672 10.398 1 98.5 25 LEU B N 1
ATOM 2451 C CA . LEU B 1 25 ? -13.656 13.57 9.703 1 98.5 25 LEU B CA 1
ATOM 2452 C C . LEU B 1 25 ? -14.531 12.492 10.336 1 98.5 25 LEU B C 1
ATOM 2454 O O . LEU B 1 25 ? -14.023 11.555 10.953 1 98.5 25 LEU B O 1
ATOM 2458 N N . SER B 1 26 ? -15.781 12.625 10.227 1 98.56 26 SER B N 1
ATOM 2459 C CA . SER B 1 26 ? -16.703 11.578 10.648 1 98.56 26 SER B CA 1
ATOM 2460 C C . SER B 1 26 ? -16.859 10.5 9.578 1 98.56 26 SER B C 1
ATOM 2462 O O . SER B 1 26 ? -16.922 10.812 8.383 1 98.56 26 SER B O 1
ATOM 2464 N N . VAL B 1 27 ? -16.891 9.25 10 1 98.69 27 VAL B N 1
ATOM 2465 C CA . VAL B 1 27 ? -16.875 8.156 9.039 1 98.69 27 VAL B CA 1
ATOM 2466 C C . VAL B 1 27 ? -17.844 7.062 9.5 1 98.69 27 VAL B C 1
ATOM 2468 O O . VAL B 1 27 ? -17.859 6.699 10.68 1 98.69 27 VAL B O 1
ATOM 2471 N N . THR B 1 28 ? -18.625 6.555 8.594 1 98.81 28 THR B N 1
ATOM 2472 C CA . THR B 1 28 ? -19.422 5.348 8.797 1 98.81 28 THR B CA 1
ATOM 2473 C C . THR B 1 28 ? -19.047 4.277 7.777 1 98.81 28 THR B C 1
ATOM 2475 O O . THR B 1 28 ? -18.969 4.547 6.578 1 98.81 28 THR B O 1
ATOM 2478 N N . VAL B 1 29 ? -18.75 3.094 8.242 1 98.88 29 VAL B N 1
ATOM 2479 C CA . VAL B 1 29 ? -18.438 1.958 7.383 1 98.88 29 VAL B CA 1
ATOM 2480 C C . VAL B 1 29 ? -19.625 0.991 7.348 1 98.88 29 VAL B C 1
ATOM 2482 O O . VAL B 1 29 ? -20.156 0.63 8.391 1 98.88 29 VAL B O 1
ATOM 2485 N N . PHE B 1 30 ? -20.047 0.606 6.184 1 98.81 30 PHE B N 1
ATOM 2486 C CA . PHE B 1 30 ? -21.062 -0.423 6.035 1 98.81 30 PHE B CA 1
ATOM 2487 C C . PHE B 1 30 ? -20.453 -1.733 5.562 1 98.81 30 PHE B C 1
ATOM 2489 O O . PHE B 1 30 ? -19.688 -1.752 4.594 1 98.81 30 PHE B O 1
ATOM 2496 N N . GLU B 1 31 ? -20.703 -2.82 6.242 1 98.44 31 GLU B N 1
ATOM 2497 C CA . GLU B 1 31 ? -20.25 -4.164 5.91 1 98.44 31 GLU B CA 1
ATOM 2498 C C . GLU B 1 31 ? -21.406 -5.156 5.91 1 98.44 31 GLU B C 1
ATOM 2500 O O . GLU B 1 31 ? -22.156 -5.242 6.887 1 98.44 31 GLU B O 1
ATOM 2505 N N . LYS B 1 32 ? -21.531 -5.898 4.84 1 95.62 32 LYS B N 1
ATOM 2506 C CA . LYS B 1 32 ? -22.688 -6.785 4.723 1 95.62 32 LYS B CA 1
ATOM 2507 C C . LYS B 1 32 ? -22.422 -8.109 5.441 1 95.62 32 LYS B C 1
ATOM 2509 O O . LYS B 1 32 ? -23.375 -8.797 5.832 1 95.62 32 LYS B O 1
ATOM 2514 N N . ASN B 1 33 ? -21.219 -8.555 5.656 1 93.88 33 ASN B N 1
ATOM 2515 C CA . ASN B 1 33 ? -20.859 -9.836 6.258 1 93.88 33 ASN B CA 1
ATOM 2516 C C . ASN B 1 33 ? -19.969 -9.656 7.477 1 93.88 33 ASN B C 1
ATOM 2518 O O . ASN B 1 33 ? -20.391 -9.102 8.492 1 93.88 33 ASN B O 1
ATOM 2522 N N . ILE B 1 34 ? -18.75 -10.07 7.344 1 91.56 34 ILE B N 1
ATOM 2523 C CA . ILE B 1 34 ? -17.781 -9.992 8.43 1 91.56 34 ILE B CA 1
ATOM 2524 C C . ILE B 1 34 ? -16.672 -9.008 8.055 1 91.56 34 ILE B C 1
ATOM 2526 O O . ILE B 1 34 ? -16.391 -8.812 6.871 1 91.56 34 ILE B O 1
ATOM 2530 N N . TYR B 1 35 ? -16.156 -8.398 9.109 1 95.06 35 TYR B N 1
ATOM 2531 C CA . TYR B 1 35 ? -15.031 -7.504 8.859 1 95.06 35 TYR B CA 1
ATOM 2532 C C . TYR B 1 35 ? -13.797 -8.289 8.43 1 95.06 35 TYR B C 1
ATOM 2534 O O . TYR B 1 35 ? -13.672 -9.477 8.734 1 95.06 35 TYR B O 1
ATOM 2542 N N . GLY B 1 36 ? -12.883 -7.559 7.719 1 94.88 36 GLY B N 1
ATOM 2543 C CA . GLY B 1 36 ? -11.656 -8.172 7.246 1 94.88 36 GLY B CA 1
ATOM 2544 C C . GLY B 1 36 ? -11.695 -8.547 5.777 1 94.88 36 GLY B C 1
ATOM 2545 O O . GLY B 1 36 ? -10.656 -8.641 5.121 1 94.88 36 GLY B O 1
ATOM 2546 N N . GLY B 1 37 ? -12.906 -8.766 5.223 1 94 37 GLY B N 1
ATOM 2547 C CA . GLY B 1 37 ? -13.031 -9.172 3.832 1 94 37 GLY B CA 1
ATOM 2548 C C . GLY B 1 37 ? -12.445 -10.547 3.553 1 94 37 GLY B C 1
ATOM 2549 O O . GLY B 1 37 ? -12.648 -11.477 4.332 1 94 37 GLY B O 1
ATOM 2550 N N . GLN B 1 38 ? -11.75 -10.742 2.422 1 93.12 38 GLN B N 1
ATOM 2551 C CA . GLN B 1 38 ? -11.227 -12.023 1.972 1 93.12 38 GLN B CA 1
ATOM 2552 C C . GLN B 1 38 ? -10.203 -12.578 2.961 1 93.12 38 GLN B C 1
ATOM 2554 O O . GLN B 1 38 ? -10.086 -13.797 3.125 1 93.12 38 GLN B O 1
ATOM 2559 N N . VAL B 1 39 ? -9.453 -11.664 3.65 1 95.62 39 VAL B N 1
ATOM 2560 C CA . VAL B 1 39 ? -8.359 -12.102 4.512 1 95.62 39 VAL B CA 1
ATOM 2561 C C . VAL B 1 39 ? -8.922 -12.82 5.738 1 95.62 39 VAL B C 1
ATOM 2563 O O . VAL B 1 39 ? -8.242 -13.648 6.344 1 95.62 39 VAL B O 1
ATOM 2566 N N . ALA B 1 40 ? -10.156 -12.555 6.055 1 94.62 40 ALA B N 1
ATOM 2567 C CA . ALA B 1 40 ? -10.781 -13.109 7.254 1 94.62 40 ALA B CA 1
ATOM 2568 C C . ALA B 1 40 ? -10.844 -14.633 7.176 1 94.62 40 ALA B C 1
ATOM 2570 O O . ALA B 1 40 ? -10.891 -15.312 8.203 1 94.62 40 ALA B O 1
ATOM 2571 N N . SER B 1 41 ? -10.812 -15.203 5.953 1 91 41 SER B N 1
ATOM 2572 C CA . SER B 1 41 ? -10.961 -16.641 5.789 1 91 41 SER B CA 1
ATOM 2573 C C . SER B 1 41 ? -9.625 -17.297 5.445 1 91 41 SER B C 1
ATOM 2575 O O . SER B 1 41 ? -9.57 -18.5 5.16 1 91 41 SER B O 1
ATOM 2577 N N . THR B 1 42 ? -8.594 -16.516 5.418 1 92.56 42 THR B N 1
ATOM 2578 C CA . THR B 1 42 ? -7.266 -17.047 5.141 1 92.56 42 THR B CA 1
ATOM 2579 C C . THR B 1 42 ? -6.645 -17.641 6.398 1 92.56 42 THR B C 1
ATOM 2581 O O . THR B 1 42 ? -6.816 -17.109 7.496 1 92.56 42 THR B O 1
ATOM 2584 N N . SER B 1 43 ? -6 -18.75 6.234 1 92.12 43 SER B N 1
ATOM 2585 C CA . SER B 1 43 ? -5.438 -19.438 7.398 1 92.12 43 SER B CA 1
ATOM 2586 C C . SER B 1 43 ? -4.234 -18.688 7.949 1 92.12 43 SER B C 1
ATOM 2588 O O . SER B 1 43 ? -4.137 -18.453 9.156 1 92.12 43 SER B O 1
ATOM 2590 N N . GLU B 1 44 ? -3.314 -18.328 7.027 1 95.94 44 GLU B N 1
ATOM 2591 C CA . GLU B 1 44 ? -2.064 -17.703 7.457 1 95.94 44 GLU B CA 1
ATOM 2592 C C . GLU B 1 44 ? -1.62 -16.625 6.48 1 95.94 44 GLU B C 1
ATOM 2594 O O . GLU B 1 44 ? -1.728 -16.797 5.266 1 95.94 44 GLU B O 1
ATOM 2599 N N . VAL B 1 45 ? -1.207 -15.484 7.059 1 97.44 45 VAL B N 1
ATOM 2600 C CA . VAL B 1 45 ? -0.64 -14.367 6.305 1 97.44 45 VAL B CA 1
ATOM 2601 C C . VAL B 1 45 ? 0.823 -14.172 6.699 1 97.44 45 VAL B C 1
ATOM 2603 O O . VAL B 1 45 ? 1.133 -13.938 7.867 1 97.44 45 VAL B O 1
ATOM 2606 N N . GLU B 1 46 ? 1.734 -14.25 5.703 1 97.81 46 GLU B N 1
ATOM 2607 C CA . GLU B 1 46 ? 3.156 -14.117 6.008 1 97.81 46 GLU B CA 1
ATOM 2608 C C . GLU B 1 46 ? 3.811 -13.047 5.145 1 97.81 46 GLU B C 1
ATOM 2610 O O . GLU B 1 46 ? 5.008 -12.781 5.27 1 97.81 46 GLU B O 1
ATOM 2615 N N . ASN B 1 47 ? 2.984 -12.398 4.285 1 98.06 47 ASN B N 1
ATOM 2616 C CA . ASN B 1 47 ? 3.584 -11.453 3.348 1 98.06 47 ASN B CA 1
ATOM 2617 C C . ASN B 1 47 ? 3.16 -10.016 3.65 1 98.06 47 ASN B C 1
ATOM 2619 O O . ASN B 1 47 ? 3.275 -9.141 2.793 1 98.06 47 ASN B O 1
ATOM 2623 N N . TYR B 1 48 ? 2.551 -9.758 4.863 1 98.81 48 TYR B N 1
ATOM 2624 C CA . TYR B 1 48 ? 2.234 -8.398 5.297 1 98.81 48 TYR B CA 1
ATOM 2625 C C . TYR B 1 48 ? 3.43 -7.754 5.984 1 98.81 48 TYR B C 1
ATOM 2627 O O . TYR B 1 48 ? 3.854 -8.195 7.055 1 98.81 48 TYR B O 1
ATOM 2635 N N . PRO B 1 49 ? 3.996 -6.609 5.414 1 98.75 49 PRO B N 1
ATOM 2636 C CA . PRO B 1 49 ? 5.262 -6.059 5.902 1 98.75 49 PRO B CA 1
ATOM 2637 C C . PRO B 1 49 ? 5.207 -5.676 7.379 1 98.75 49 PRO B C 1
ATOM 2639 O O . PRO B 1 49 ? 4.289 -4.969 7.805 1 98.75 49 PRO B O 1
ATOM 2642 N N . ALA B 1 50 ? 6.215 -6.141 8.133 1 98.62 50 ALA B N 1
ATOM 2643 C CA . ALA B 1 50 ? 6.453 -5.887 9.555 1 98.62 50 ALA B CA 1
ATOM 2644 C C . ALA B 1 50 ? 5.613 -6.824 10.422 1 98.62 50 ALA B C 1
ATOM 2646 O O . ALA B 1 50 ? 5.648 -6.734 11.648 1 98.62 50 ALA B O 1
ATOM 2647 N N . VAL B 1 51 ? 4.852 -7.746 9.844 1 98.38 51 VAL B N 1
ATOM 2648 C CA . VAL B 1 51 ? 4.137 -8.82 10.531 1 98.38 51 VAL B CA 1
ATOM 2649 C C . VAL B 1 51 ? 4.586 -10.172 9.992 1 98.38 51 VAL B C 1
ATOM 2651 O O . VAL B 1 51 ? 4.164 -10.586 8.906 1 98.38 51 VAL B O 1
ATOM 2654 N N . GLN B 1 52 ? 5.363 -10.852 10.68 1 97 52 GLN B N 1
ATOM 2655 C CA . GLN B 1 52 ? 6.023 -12.055 10.195 1 97 52 GLN B CA 1
ATOM 2656 C C . GLN B 1 52 ? 5.012 -13.164 9.922 1 97 52 GLN B C 1
ATOM 2658 O O . GLN B 1 52 ? 5.141 -13.898 8.938 1 97 52 GLN B O 1
ATOM 2663 N N . LYS B 1 53 ? 4.129 -13.312 10.812 1 97.5 53 LYS B N 1
ATOM 2664 C CA . LYS B 1 53 ? 3.098 -14.344 10.703 1 97.5 53 LYS B CA 1
ATOM 2665 C C . LYS B 1 53 ? 1.855 -13.961 11.508 1 97.5 53 LYS B C 1
ATOM 2667 O O . LYS B 1 53 ? 1.962 -13.508 12.648 1 97.5 53 LYS B O 1
ATOM 2672 N N . ILE B 1 54 ? 0.72 -14.109 10.906 1 97.94 54 ILE B N 1
ATOM 2673 C CA . ILE B 1 54 ? -0.538 -13.797 11.578 1 97.94 54 ILE B CA 1
ATOM 2674 C C . ILE B 1 54 ? -1.679 -14.562 10.914 1 97.94 54 ILE B C 1
ATOM 2676 O O . ILE B 1 54 ? -1.631 -14.844 9.711 1 97.94 54 ILE B O 1
ATOM 2680 N N . SER B 1 55 ? -2.689 -14.984 11.641 1 97.88 55 SER B N 1
ATOM 2681 C CA . SER B 1 55 ? -3.852 -15.602 11.016 1 97.88 55 SER B CA 1
ATOM 2682 C C . SER B 1 55 ? -4.758 -14.562 10.375 1 97.88 55 SER B C 1
ATOM 2684 O O . SER B 1 55 ? -4.754 -13.398 10.773 1 97.88 55 SER B O 1
ATOM 2686 N N . GLY B 1 56 ? -5.516 -15 9.391 1 97.31 56 GLY B N 1
ATOM 2687 C CA . GLY B 1 56 ? -6.484 -14.094 8.789 1 97.31 56 GLY B CA 1
ATOM 2688 C C . GLY B 1 56 ? -7.449 -13.5 9.797 1 97.31 56 GLY B C 1
ATOM 2689 O O . GLY B 1 56 ? -7.746 -12.305 9.75 1 97.31 56 GLY B O 1
ATOM 2690 N N . VAL B 1 57 ? -7.867 -14.258 10.703 1 97.81 57 VAL B N 1
ATOM 2691 C CA . VAL B 1 57 ? -8.805 -13.828 11.727 1 97.81 57 VAL B CA 1
ATOM 2692 C C . VAL B 1 57 ? -8.156 -12.773 12.625 1 97.81 57 VAL B C 1
ATOM 2694 O O . VAL B 1 57 ? -8.742 -11.727 12.891 1 97.81 57 VAL B O 1
ATOM 2697 N N . GLU B 1 58 ? -6.98 -13.039 13.047 1 98.5 58 GLU B N 1
ATOM 2698 C CA . GLU B 1 58 ? -6.285 -12.094 13.922 1 98.5 58 GLU B CA 1
ATOM 2699 C C . GLU B 1 58 ? -6.02 -10.773 13.203 1 98.5 58 GLU B C 1
ATOM 2701 O O . GLU B 1 58 ? -6.172 -9.703 13.797 1 98.5 58 GLU B O 1
ATOM 2706 N N . PHE B 1 59 ? -5.566 -10.898 12.008 1 98.75 59 PHE B N 1
ATOM 2707 C CA . PHE B 1 59 ? -5.375 -9.68 11.219 1 98.75 59 PHE B CA 1
ATOM 2708 C C . PHE B 1 59 ? -6.66 -8.867 11.156 1 98.75 59 PHE B C 1
ATOM 2710 O O . PHE B 1 59 ? -6.641 -7.652 11.383 1 98.75 59 PHE B O 1
ATOM 2717 N N . SER B 1 60 ? -7.75 -9.539 10.844 1 98.62 60 SER B N 1
ATOM 2718 C CA . SER B 1 60 ? -9.055 -8.898 10.727 1 98.62 60 SER B CA 1
ATOM 2719 C C . SER B 1 60 ? -9.469 -8.25 12.047 1 98.62 60 SER B C 1
ATOM 2721 O O . SER B 1 60 ? -9.969 -7.125 12.055 1 98.62 60 SER B O 1
ATOM 2723 N N . ASN B 1 61 ? -9.227 -8.93 13.117 1 98.69 61 ASN B N 1
ATOM 2724 C CA . ASN B 1 61 ? -9.523 -8.383 14.438 1 98.69 61 ASN B CA 1
ATOM 2725 C C . ASN B 1 61 ? -8.695 -7.137 14.727 1 98.69 61 ASN B C 1
ATOM 2727 O O . ASN B 1 61 ? -9.219 -6.145 15.242 1 98.69 61 ASN B O 1
ATOM 2731 N N . ASN B 1 62 ? -7.434 -7.219 14.422 1 98.81 62 ASN B N 1
ATOM 2732 C CA . ASN B 1 62 ? -6.523 -6.113 14.711 1 98.81 62 ASN B CA 1
ATOM 2733 C C . ASN B 1 62 ? -6.945 -4.84 13.984 1 98.81 62 ASN B C 1
ATOM 2735 O O . ASN B 1 62 ? -6.996 -3.764 14.578 1 98.81 62 ASN B O 1
ATOM 2739 N N . ILE B 1 63 ? -7.223 -4.961 12.719 1 98.81 63 ILE B N 1
ATOM 2740 C CA . ILE B 1 63 ? -7.547 -3.762 11.953 1 98.81 63 ILE B CA 1
ATOM 2741 C C . ILE B 1 63 ? -8.922 -3.246 12.359 1 98.81 63 ILE B C 1
ATOM 2743 O O . ILE B 1 63 ? -9.148 -2.035 12.406 1 98.81 63 ILE B O 1
ATOM 2747 N N . TYR B 1 64 ? -9.875 -4.145 12.625 1 98.75 64 TYR B N 1
ATOM 2748 C CA . TYR B 1 64 ? -11.188 -3.758 13.133 1 98.75 64 TYR B CA 1
ATOM 2749 C C . TYR B 1 64 ? -11.055 -2.99 14.445 1 98.75 64 TYR B C 1
ATOM 2751 O O . TYR B 1 64 ? -11.617 -1.901 14.586 1 98.75 64 TYR B O 1
ATOM 2759 N N . ASN B 1 65 ? -10.312 -3.527 15.336 1 98.81 65 ASN B N 1
ATOM 2760 C CA . ASN B 1 65 ? -10.133 -2.908 16.641 1 98.81 65 ASN B CA 1
ATOM 2761 C C . ASN B 1 65 ? -9.43 -1.56 16.531 1 98.81 65 ASN B C 1
ATOM 2763 O O . ASN B 1 65 ? -9.734 -0.631 17.281 1 98.81 65 ASN B O 1
ATOM 2767 N N . GLN B 1 66 ? -8.477 -1.479 15.672 1 98.75 66 GLN B N 1
ATOM 2768 C CA . GLN B 1 66 ? -7.805 -0.207 15.43 1 98.75 66 GLN B CA 1
ATOM 2769 C C . GLN B 1 66 ? -8.797 0.862 14.984 1 98.75 66 GLN B C 1
ATOM 2771 O O . GLN B 1 66 ? -8.781 1.986 15.492 1 98.75 66 GLN B O 1
ATOM 2776 N N . ALA B 1 67 ? -9.664 0.491 14.016 1 98.69 67 ALA B N 1
ATOM 2777 C CA . ALA B 1 67 ? -10.672 1.42 13.508 1 98.69 67 ALA B CA 1
ATOM 2778 C C . ALA B 1 67 ? -11.633 1.842 14.609 1 98.69 67 ALA B C 1
ATOM 2780 O O . ALA B 1 67 ? -11.914 3.031 14.781 1 98.69 67 ALA B O 1
ATOM 2781 N N . VAL B 1 68 ? -12.07 0.894 15.383 1 98.38 68 VAL B N 1
ATOM 2782 C CA . VAL B 1 68 ? -13.016 1.154 16.469 1 98.38 68 VAL B CA 1
ATOM 2783 C C . VAL B 1 68 ? -12.375 2.049 17.516 1 98.38 68 VAL B C 1
ATOM 2785 O O . VAL B 1 68 ? -13 2.996 18 1 98.38 68 VAL B O 1
ATOM 2788 N N . ALA B 1 69 ? -11.156 1.77 17.812 1 98 69 ALA B N 1
ATOM 2789 C CA . ALA B 1 69 ? -10.43 2.541 18.828 1 98 69 ALA B CA 1
ATOM 2790 C C . ALA B 1 69 ? -10.305 4.004 18.406 1 98 69 ALA B C 1
ATOM 2792 O O . ALA B 1 69 ? -10.219 4.895 19.25 1 98 69 ALA B O 1
ATOM 2793 N N . GLN B 1 70 ? -10.328 4.254 17.141 1 96.56 70 GLN B N 1
ATOM 2794 C CA . GLN B 1 70 ? -10.203 5.617 16.625 1 96.56 70 GLN B CA 1
ATOM 2795 C C . GLN B 1 70 ? -11.562 6.305 16.547 1 96.56 70 GLN B C 1
ATOM 2797 O O . GLN B 1 70 ? -11.641 7.488 16.219 1 96.56 70 GLN B O 1
ATOM 2802 N N . GLY B 1 71 ? -12.617 5.559 16.734 1 97.25 71 GLY B N 1
ATOM 2803 C CA . GLY B 1 71 ? -13.938 6.156 16.812 1 97.25 71 GLY B CA 1
ATOM 2804 C C . GLY B 1 71 ? -14.766 5.934 15.57 1 97.25 71 GLY B C 1
ATOM 2805 O O . GLY B 1 71 ? -15.797 6.59 15.375 1 97.25 71 GLY B O 1
ATOM 2806 N N . VAL B 1 72 ? -14.375 4.988 14.719 1 98.44 72 VAL B N 1
ATOM 2807 C CA . VAL B 1 72 ? -15.109 4.711 13.484 1 98.44 72 VAL B CA 1
ATOM 2808 C C . VAL B 1 72 ? -16.453 4.051 13.82 1 98.44 72 VAL B C 1
ATOM 2810 O O . VAL B 1 72 ? -16.516 3.178 14.695 1 98.44 72 VAL B O 1
ATOM 2813 N N . ASP B 1 73 ? -17.469 4.484 13.18 1 98.56 73 ASP B N 1
ATOM 2814 C CA . ASP B 1 73 ? -18.781 3.834 13.25 1 98.56 73 ASP B CA 1
ATOM 2815 C C . ASP B 1 73 ? -18.906 2.73 12.203 1 98.56 73 ASP B C 1
ATOM 2817 O O . ASP B 1 73 ? -19.062 3.014 11.016 1 98.56 73 ASP B O 1
ATOM 2821 N N . ILE B 1 74 ? -18.859 1.516 12.609 1 98.62 74 ILE B N 1
ATOM 2822 C CA . ILE B 1 74 ? -18.984 0.378 11.703 1 98.62 74 ILE B CA 1
ATOM 2823 C C . ILE B 1 74 ? -20.344 -0.272 11.867 1 98.62 74 ILE B C 1
ATOM 2825 O O . ILE B 1 74 ? -20.703 -0.738 12.953 1 98.62 74 ILE B O 1
ATOM 2829 N N . GLN B 1 75 ? -21.078 -0.323 10.82 1 98.31 75 GLN B N 1
ATOM 2830 C CA . GLN B 1 75 ? -22.422 -0.892 10.805 1 98.31 75 GLN B CA 1
ATOM 2831 C C . GLN B 1 75 ? -22.484 -2.127 9.914 1 98.31 75 GLN B C 1
ATOM 2833 O O . GLN B 1 75 ? -22.109 -2.072 8.742 1 98.31 75 GLN B O 1
ATOM 2838 N N . PHE B 1 76 ? -22.938 -3.232 10.492 1 98.12 76 PHE B N 1
ATOM 2839 C CA . PHE B 1 76 ? -23.125 -4.445 9.703 1 98.12 76 PHE B CA 1
ATOM 2840 C C . PHE B 1 76 ? -24.484 -4.441 9.016 1 98.12 76 PHE B C 1
ATOM 2842 O O . PHE B 1 76 ? -25.469 -4.941 9.57 1 98.12 76 PHE B O 1
ATOM 2849 N N . ASP B 1 77 ? -24.484 -3.873 7.887 1 97.75 77 ASP B N 1
ATOM 2850 C CA . ASP B 1 77 ? -25.656 -3.631 7.062 1 97.75 77 ASP B CA 1
ATOM 2851 C C . ASP B 1 77 ? -25.297 -3.58 5.582 1 97.75 77 ASP B C 1
ATOM 2853 O O . ASP B 1 77 ? -24.312 -2.951 5.199 1 97.75 77 ASP B O 1
ATOM 2857 N N . GLU B 1 78 ? -26.094 -4.246 4.77 1 97.31 78 GLU B N 1
ATOM 2858 C CA . GLU B 1 78 ? -25.797 -4.309 3.342 1 97.31 78 GLU B CA 1
ATOM 2859 C C . GLU B 1 78 ? -26.281 -3.053 2.623 1 97.31 78 GLU B C 1
ATOM 2861 O O . GLU B 1 78 ? -27.406 -2.592 2.852 1 97.31 78 GLU B O 1
ATOM 2866 N N . VAL B 1 79 ? -25.422 -2.389 1.857 1 98 79 VAL B N 1
ATOM 2867 C CA . VAL B 1 79 ? -25.812 -1.278 0.998 1 98 79 VAL B CA 1
ATOM 2868 C C . VAL B 1 79 ? -26.609 -1.806 -0.198 1 98 79 VAL B C 1
ATOM 2870 O O . VAL B 1 79 ? -26.109 -2.633 -0.963 1 98 79 VAL B O 1
ATOM 2873 N N . GLU B 1 80 ? -27.781 -1.303 -0.386 1 96.94 80 GLU B N 1
ATOM 2874 C CA . GLU B 1 80 ? -28.688 -1.834 -1.398 1 96.94 80 GLU B CA 1
ATOM 2875 C C . GLU B 1 80 ? -28.75 -0.917 -2.617 1 96.94 80 GLU B C 1
ATOM 2877 O O . GLU B 1 80 ? -28.953 -1.384 -3.742 1 96.94 80 GLU B O 1
ATOM 2882 N N . GLU B 1 81 ? -28.719 0.346 -2.342 1 96.06 81 GLU B N 1
ATOM 2883 C CA . GLU B 1 81 ? -28.797 1.356 -3.391 1 96.06 81 GLU B CA 1
ATOM 2884 C C . GLU B 1 81 ? -27.906 2.553 -3.076 1 96.06 81 GLU B C 1
ATOM 2886 O O . GLU B 1 81 ? -27.609 2.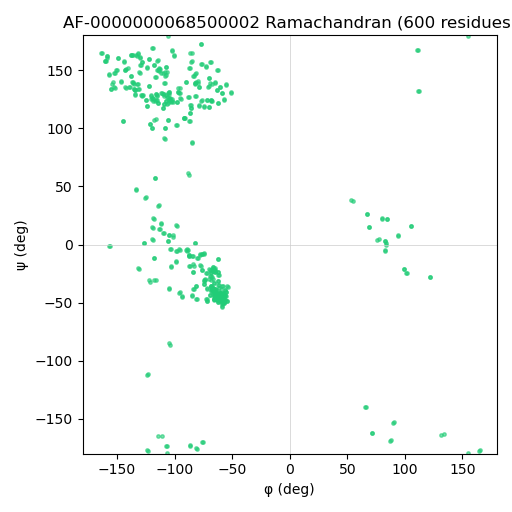83 -1.908 1 96.06 81 GLU B O 1
ATOM 2891 N N . ILE B 1 82 ? -27.438 3.166 -4.156 1 97 82 ILE B N 1
ATOM 2892 C CA . ILE B 1 82 ? -26.609 4.355 -3.965 1 97 82 ILE B CA 1
ATOM 2893 C C . ILE B 1 82 ? -27.031 5.438 -4.957 1 97 82 ILE B C 1
ATOM 2895 O O . ILE B 1 82 ? -27.406 5.137 -6.094 1 97 82 ILE B O 1
ATOM 2899 N N . ASN B 1 83 ? -27.094 6.609 -4.609 1 96.88 83 ASN B N 1
ATOM 2900 C CA . ASN B 1 83 ? -27.203 7.809 -5.434 1 96.88 83 ASN B CA 1
ATOM 2901 C C . ASN B 1 83 ? -25.984 8.719 -5.25 1 96.88 83 ASN B C 1
ATOM 2903 O O . ASN B 1 83 ? -25.859 9.391 -4.227 1 96.88 83 ASN B O 1
ATOM 2907 N N . LEU B 1 84 ? -25.125 8.766 -6.258 1 96.38 84 LEU B N 1
ATOM 2908 C CA . LEU B 1 84 ? -23.828 9.422 -6.148 1 96.38 84 LEU B CA 1
ATOM 2909 C C . LEU B 1 84 ? -23.828 10.758 -6.879 1 96.38 84 LEU B C 1
ATOM 2911 O O . LEU B 1 84 ? -22.797 11.414 -7 1 96.38 84 LEU B O 1
ATOM 2915 N N . GLU B 1 85 ? -25.031 11.102 -7.297 1 91.31 85 GLU B N 1
ATOM 2916 C CA . GLU B 1 85 ? -25.156 12.344 -8.047 1 91.31 85 GLU B CA 1
ATOM 2917 C C . GLU B 1 85 ? -25.172 13.555 -7.117 1 91.31 85 GLU B C 1
ATOM 2919 O O . GLU B 1 85 ? -25.719 13.484 -6.012 1 91.31 85 GLU B O 1
ATOM 2924 N N . GLY B 1 86 ? -24.484 14.625 -7.496 1 91.19 86 GLY B N 1
ATOM 2925 C CA . GLY B 1 86 ? -24.531 15.867 -6.742 1 91.19 86 GLY B CA 1
ATOM 2926 C C . GLY B 1 86 ? -23.5 15.93 -5.633 1 91.19 86 GLY B C 1
ATOM 2927 O O . GLY B 1 86 ? -22.625 15.07 -5.543 1 91.19 86 GLY B O 1
ATOM 2928 N N . LYS B 1 87 ? -23.641 16.953 -4.734 1 94.88 87 LYS B N 1
ATOM 2929 C CA . LYS B 1 87 ? -22.672 17.219 -3.676 1 94.88 87 LYS B CA 1
ATOM 2930 C C . LYS B 1 87 ? -22.906 16.297 -2.48 1 94.88 87 LYS B C 1
ATOM 2932 O O . LYS B 1 87 ? -21.953 15.906 -1.805 1 94.88 87 LYS B O 1
ATOM 2937 N N . VAL B 1 88 ? -24.172 16.016 -2.232 1 97.62 88 VAL B N 1
ATOM 2938 C CA . VAL B 1 88 ? -24.516 15.094 -1.152 1 97.62 88 VAL B CA 1
ATOM 2939 C C . VAL B 1 88 ? -24.766 13.695 -1.719 1 97.62 88 VAL B C 1
ATOM 2941 O O . VAL B 1 88 ? -25.609 13.516 -2.605 1 97.62 88 VAL B O 1
ATOM 2944 N N . LYS B 1 89 ? -23.984 12.641 -1.221 1 98.31 89 LYS B N 1
ATOM 2945 C CA . LYS B 1 89 ? -24.141 11.25 -1.629 1 98.31 89 LYS B CA 1
ATOM 2946 C C . LYS B 1 89 ? -25.141 10.523 -0.73 1 98.31 89 LYS B C 1
ATOM 2948 O O . LYS B 1 89 ? -25.172 10.75 0.482 1 98.31 89 LYS B O 1
ATOM 2953 N N . VAL B 1 90 ? -25.938 9.719 -1.357 1 98.25 90 VAL B N 1
ATOM 2954 C CA . VAL B 1 90 ? -26.953 9 -0.596 1 98.25 90 VAL B CA 1
ATOM 2955 C C . VAL B 1 90 ? -26.734 7.492 -0.729 1 98.25 90 VAL B C 1
ATOM 2957 O O . VAL B 1 90 ? -26.594 6.973 -1.841 1 98.25 90 VAL B O 1
ATOM 2960 N N . VAL B 1 91 ? -26.625 6.812 0.369 1 98.06 91 VAL B N 1
ATOM 2961 C CA . VAL B 1 91 ? -26.5 5.359 0.46 1 98.06 91 VAL B CA 1
ATOM 2962 C C . VAL B 1 91 ? -27.703 4.781 1.19 1 98.06 91 VAL B C 1
ATOM 2964 O O . VAL B 1 91 ? -28.062 5.234 2.281 1 98.06 91 VAL B O 1
ATOM 2967 N N . LYS B 1 92 ? -28.328 3.783 0.591 1 98.31 92 LYS B N 1
ATOM 2968 C CA . LYS B 1 92 ? -29.5 3.168 1.191 1 98.31 92 LYS B CA 1
ATOM 2969 C C . LYS B 1 92 ? -29.203 1.75 1.668 1 98.31 92 LYS B C 1
ATOM 2971 O O . LYS B 1 92 ? -28.609 0.957 0.937 1 98.31 92 LYS B O 1
ATOM 2976 N N . THR B 1 93 ? -29.578 1.491 2.891 1 97.75 93 THR B N 1
ATOM 2977 C CA . THR B 1 93 ? -29.531 0.158 3.48 1 97.75 93 THR B CA 1
ATOM 2978 C C . THR B 1 93 ? -30.891 -0.26 4.004 1 97.75 93 THR B C 1
ATOM 2980 O O . THR B 1 93 ? -31.875 0.452 3.811 1 97.75 93 THR B O 1
ATOM 2983 N N . SER B 1 94 ? -30.953 -1.456 4.625 1 95.62 94 SER B N 1
ATOM 2984 C CA . SER B 1 94 ? -32.219 -1.898 5.211 1 95.62 94 SER B CA 1
ATOM 2985 C C . SER B 1 94 ? -32.625 -1.001 6.371 1 95.62 94 SER B C 1
ATOM 2987 O O . SER B 1 94 ? -33.812 -0.906 6.699 1 95.62 94 SER B O 1
ATOM 2989 N N . SER B 1 95 ? -31.609 -0.28 6.965 1 95.12 95 SER B N 1
ATOM 2990 C CA . SER B 1 95 ? -31.875 0.569 8.125 1 95.12 95 SER B CA 1
ATOM 2991 C C . SER B 1 95 ? -32.312 1.971 7.695 1 95.12 95 SER B C 1
ATOM 2993 O O . SER B 1 95 ? -32.719 2.777 8.531 1 95.12 95 SER B O 1
ATOM 2995 N N . GLY B 1 96 ? -32.188 2.275 6.41 1 96.5 96 GLY B N 1
ATOM 2996 C CA . GLY B 1 96 ? -32.656 3.574 5.938 1 96.5 96 GLY B CA 1
ATOM 2997 C C . GLY B 1 96 ? -31.656 4.258 5.023 1 96.5 96 GLY B C 1
ATOM 2998 O O . GLY B 1 96 ? -30.797 3.602 4.426 1 96.5 96 GLY B O 1
ATOM 2999 N N . GLU B 1 97 ? -31.859 5.559 4.863 1 98 97 GLU B N 1
ATOM 3000 C CA . GLU B 1 97 ? -31 6.375 4.004 1 98 97 GLU B CA 1
ATOM 3001 C C . GLU B 1 97 ? -29.922 7.082 4.816 1 98 97 GLU B C 1
ATOM 3003 O O . GLU B 1 97 ? -30.203 7.633 5.887 1 98 97 GLU B O 1
ATOM 3008 N N . HIS B 1 98 ? -28.734 7.023 4.297 1 98.5 98 HIS B N 1
ATOM 3009 C CA . HIS B 1 98 ? -27.578 7.68 4.898 1 98.5 98 HIS B CA 1
ATOM 3010 C C . HIS B 1 98 ? -26.938 8.656 3.926 1 98.5 98 HIS B C 1
ATOM 3012 O O . HIS B 1 98 ? -26.781 8.352 2.742 1 98.5 98 HIS B O 1
ATOM 3018 N N . LYS B 1 99 ? -26.594 9.82 4.449 1 98.56 99 LYS B N 1
ATOM 3019 C CA . LYS B 1 99 ? -26.031 10.875 3.607 1 98.56 99 LYS B CA 1
ATOM 3020 C C . LYS B 1 99 ? -24.594 11.203 4.016 1 98.56 99 LYS B C 1
ATOM 3022 O O . LYS B 1 99 ? -24.25 11.141 5.199 1 98.56 99 LYS B O 1
ATOM 3027 N N . ALA B 1 100 ? -23.766 11.508 3.035 1 98.75 100 ALA B N 1
ATOM 3028 C CA . ALA B 1 100 ? -22.375 11.891 3.291 1 98.75 100 ALA B CA 1
ATOM 3029 C C . ALA B 1 100 ? -21.875 12.867 2.232 1 98.75 100 ALA B C 1
ATOM 3031 O O . ALA B 1 100 ? -22.484 13.008 1.169 1 98.75 100 ALA B O 1
ATOM 3032 N N . LYS B 1 101 ? -20.812 13.594 2.531 1 98.69 101 LYS B N 1
ATOM 3033 C CA . LYS B 1 101 ? -20.172 14.5 1.584 1 98.69 101 LYS B CA 1
ATOM 3034 C C . LYS B 1 101 ? -19.375 13.727 0.542 1 98.69 101 LYS B C 1
ATOM 3036 O O . LYS B 1 101 ? -19.25 14.164 -0.605 1 98.69 101 LYS B O 1
ATOM 3041 N N . ALA B 1 102 ? -18.828 12.578 0.884 1 98.81 102 ALA B N 1
ATOM 3042 C CA . ALA B 1 102 ? -18.031 11.719 0.007 1 98.81 102 ALA B CA 1
ATOM 3043 C C . ALA B 1 102 ? -18.281 10.242 0.308 1 98.81 102 ALA B C 1
ATOM 3045 O O . ALA B 1 102 ? -18.734 9.898 1.396 1 98.81 102 ALA B O 1
ATOM 3046 N N . VAL B 1 103 ? -18.016 9.391 -0.661 1 98.88 103 VAL B N 1
ATOM 3047 C CA . VAL B 1 103 ? -18.156 7.949 -0.513 1 98.88 103 VAL B CA 1
ATOM 3048 C C . VAL B 1 103 ? -16.891 7.246 -1.005 1 98.88 103 VAL B C 1
ATOM 3050 O O . VAL B 1 103 ? -16.328 7.633 -2.025 1 98.88 103 VAL B O 1
ATOM 3053 N N . ILE B 1 104 ? -16.391 6.305 -0.245 1 98.94 104 ILE B N 1
ATOM 3054 C CA . ILE B 1 104 ? -15.305 5.438 -0.66 1 98.94 104 ILE B CA 1
ATOM 3055 C C . ILE B 1 104 ? -15.828 4.02 -0.881 1 98.94 104 ILE B C 1
ATOM 3057 O O . ILE B 1 104 ? -16.359 3.395 0.041 1 98.94 104 ILE B O 1
ATOM 3061 N N . LEU B 1 105 ? -15.719 3.566 -2.092 1 98.88 105 LEU B N 1
ATOM 3062 C CA . LEU B 1 105 ? -16.125 2.217 -2.465 1 98.88 105 LEU B CA 1
ATOM 3063 C C . LEU B 1 105 ? -15 1.22 -2.232 1 98.88 105 LEU B C 1
ATOM 3065 O O . LEU B 1 105 ? -13.945 1.311 -2.863 1 98.88 105 LEU B O 1
ATOM 3069 N N . ALA B 1 106 ? -15.125 0.311 -1.33 1 98.69 106 ALA B N 1
ATOM 3070 C CA . ALA B 1 106 ? -14.148 -0.713 -0.97 1 98.69 106 ALA B CA 1
ATOM 3071 C C . ALA B 1 106 ? -14.812 -2.082 -0.847 1 98.69 106 ALA B C 1
ATOM 3073 O O . ALA B 1 106 ? -14.562 -2.816 0.112 1 98.69 106 ALA B O 1
ATOM 3074 N N . ASN B 1 107 ? -15.625 -2.445 -1.82 1 97.88 107 ASN B N 1
ATOM 3075 C CA . ASN B 1 107 ? -16.5 -3.607 -1.737 1 97.88 107 ASN B CA 1
ATOM 3076 C C . ASN B 1 107 ? -15.812 -4.875 -2.229 1 97.88 107 ASN B C 1
ATOM 3078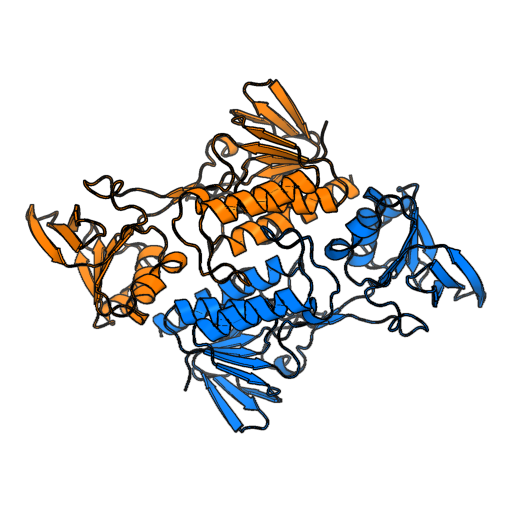 O O . ASN B 1 107 ? -16.375 -5.969 -2.145 1 97.88 107 ASN B O 1
ATOM 3082 N N . GLY B 1 108 ? -14.648 -4.773 -2.713 1 96.88 108 GLY B N 1
ATOM 3083 C CA . GLY B 1 108 ? -13.789 -5.918 -2.986 1 96.88 108 GLY B CA 1
ATOM 3084 C C . GLY B 1 108 ? -14.258 -6.738 -4.176 1 96.88 108 GLY B C 1
ATOM 3085 O O . GLY B 1 108 ? -14.867 -6.207 -5.102 1 96.88 108 GLY B O 1
ATOM 3086 N N . VAL B 1 109 ? -13.758 -7.992 -4.258 1 97.12 109 VAL B N 1
ATOM 3087 C CA . VAL B 1 109 ? -14.055 -8.906 -5.355 1 97.12 109 VAL B CA 1
ATOM 3088 C C . VAL B 1 109 ? -14.328 -10.305 -4.805 1 97.12 109 VAL B C 1
ATOM 3090 O O . VAL B 1 109 ? -14.078 -10.57 -3.627 1 97.12 109 VAL B O 1
ATOM 3093 N N . GLU B 1 110 ? -14.906 -11.086 -5.598 1 94.88 110 GLU B N 1
ATOM 3094 C CA . GLU B 1 110 ? -15.055 -12.508 -5.312 1 94.88 110 GLU B CA 1
ATOM 3095 C C . GLU B 1 110 ? -14.156 -13.344 -6.223 1 94.88 110 GLU B C 1
ATOM 3097 O O . GLU B 1 110 ? -14.016 -13.039 -7.41 1 94.88 110 GLU B O 1
ATOM 3102 N N . ARG B 1 111 ? -13.539 -14.375 -5.633 1 94.44 111 ARG B N 1
ATOM 3103 C CA . ARG B 1 111 ? -12.742 -15.305 -6.43 1 94.44 111 ARG B CA 1
ATOM 3104 C C . ARG B 1 111 ? -13.633 -16.312 -7.156 1 94.44 111 ARG B C 1
ATOM 3106 O O . ARG B 1 111 ? -14.555 -16.859 -6.562 1 94.44 111 ARG B O 1
ATOM 3113 N N . ARG B 1 112 ? -13.32 -16.531 -8.453 1 96.19 112 ARG B N 1
ATOM 3114 C CA . ARG B 1 112 ? -14.039 -17.594 -9.156 1 96.19 112 ARG B CA 1
ATOM 3115 C C . ARG B 1 112 ? -13.625 -18.969 -8.648 1 96.19 112 ARG B C 1
ATOM 3117 O O . ARG B 1 112 ? -12.453 -19.188 -8.344 1 96.19 112 ARG B O 1
ATOM 3124 N N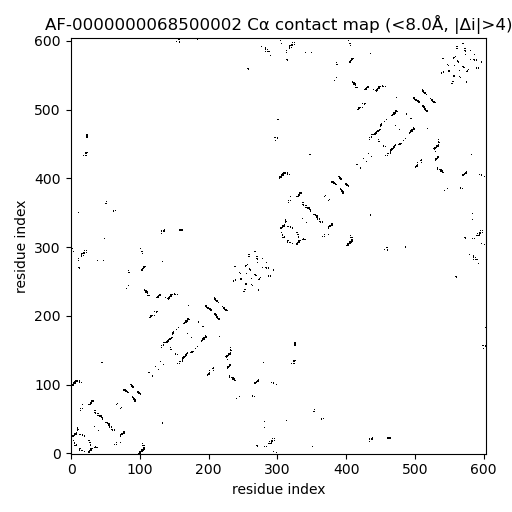 . LYS B 1 113 ? -14.602 -19.875 -8.586 1 96.88 113 LYS B N 1
ATOM 3125 C CA . LYS B 1 113 ? -14.367 -21.234 -8.07 1 96.88 113 LYS B CA 1
ATOM 3126 C C . LYS B 1 113 ? -14.453 -22.266 -9.188 1 96.88 113 LYS B C 1
ATOM 3128 O O . LYS B 1 113 ? -15.195 -22.078 -10.156 1 96.88 113 LYS B O 1
ATOM 3133 N N . LEU B 1 114 ? -13.703 -23.266 -9.07 1 97 114 LEU B N 1
ATOM 3134 C CA . LEU B 1 114 ? -13.75 -24.375 -10.031 1 97 114 LEU B CA 1
ATOM 3135 C C . LEU B 1 114 ? -15.094 -25.078 -9.984 1 97 114 LEU B C 1
ATOM 3137 O O . LEU B 1 114 ? -15.594 -25.531 -11.016 1 97 114 LEU B O 1
ATOM 3141 N N . GLY B 1 115 ? -15.617 -25.203 -8.797 1 97 115 GLY B N 1
ATOM 3142 C CA . GLY B 1 115 ? -16.891 -25.875 -8.609 1 97 115 GLY B CA 1
ATOM 3143 C C . GLY B 1 115 ? -16.781 -27.375 -8.609 1 97 115 GLY B C 1
ATOM 3144 O O . GLY B 1 115 ? -17.75 -28.078 -8.922 1 97 115 GLY B O 1
ATOM 3145 N N . CYS B 1 116 ? -15.656 -27.938 -8.336 1 97.94 116 CYS B N 1
ATOM 3146 C CA . CYS B 1 116 ? -15.469 -29.375 -8.312 1 97.94 116 CYS B CA 1
ATOM 3147 C C . CYS B 1 116 ? -15.438 -29.906 -6.887 1 97.94 116 CYS B C 1
ATOM 3149 O O . CYS B 1 116 ? -15.359 -29.125 -5.934 1 97.94 116 CYS B O 1
ATOM 3151 N N . ALA B 1 117 ? -15.539 -31.203 -6.777 1 97.88 117 ALA B N 1
ATOM 3152 C CA . ALA B 1 117 ? -15.5 -31.844 -5.465 1 97.88 117 ALA B CA 1
ATOM 3153 C C . ALA B 1 117 ? -14.156 -31.625 -4.781 1 97.88 117 ALA B C 1
ATOM 3155 O O . ALA B 1 117 ? -13.102 -31.719 -5.418 1 97.88 117 ALA B O 1
ATOM 3156 N N . GLY B 1 118 ? -14.188 -31.234 -3.51 1 98.38 118 GLY B N 1
ATOM 3157 C CA . GLY B 1 118 ? -12.977 -31.094 -2.719 1 98.38 118 GLY B CA 1
ATOM 3158 C C . GLY B 1 118 ? -12.5 -29.656 -2.625 1 98.38 118 GLY B C 1
ATOM 3159 O O . GLY B 1 118 ? -11.695 -29.312 -1.747 1 98.38 118 GLY B O 1
ATOM 3160 N N . GLU B 1 119 ? -12.93 -28.797 -3.561 1 98.31 119 GLU B N 1
ATOM 3161 C CA . GLU B 1 119 ? -12.422 -27.422 -3.607 1 98.31 119 GLU B CA 1
ATOM 3162 C C . GLU B 1 119 ? -12.703 -26.688 -2.303 1 98.31 119 GLU B C 1
ATOM 3164 O O . GLU B 1 119 ? -11.797 -26.109 -1.698 1 98.31 119 GLU B O 1
ATOM 3169 N N . GLN B 1 120 ? -13.969 -26.703 -1.909 1 96.5 120 GLN B N 1
ATOM 3170 C CA . GLN B 1 120 ? -14.367 -26.016 -0.686 1 96.5 120 GLN B CA 1
ATOM 3171 C C . GLN B 1 120 ? -13.695 -26.641 0.537 1 96.5 120 GLN B C 1
ATOM 3173 O O . GLN B 1 120 ? -13.188 -25.922 1.401 1 96.5 120 GLN B O 1
ATOM 3178 N N . GLU B 1 121 ? -13.672 -27.938 0.545 1 96.81 121 GLU B N 1
ATOM 3179 C CA . GLU B 1 121 ? -13.156 -28.703 1.679 1 96.81 121 GLU B CA 1
ATOM 3180 C C . GLU B 1 121 ? -11.688 -28.391 1.932 1 96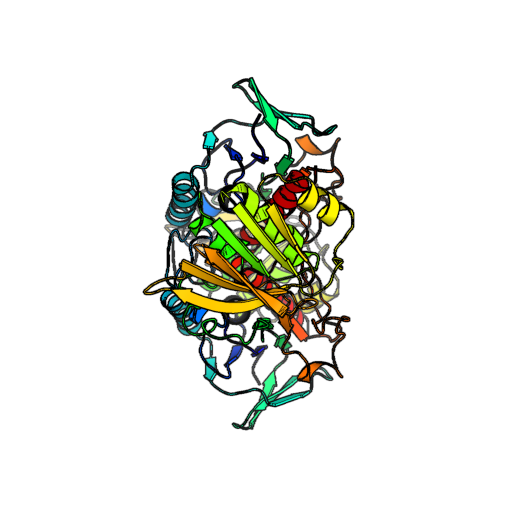.81 121 GLU B C 1
ATOM 3182 O O . GLU B 1 121 ? -11.25 -28.297 3.082 1 96.81 121 GLU B O 1
ATOM 3187 N N . PHE B 1 122 ? -10.93 -28.156 0.922 1 97.69 122 PHE B N 1
ATOM 3188 C CA . PHE B 1 122 ? -9.484 -28.062 1.084 1 97.69 122 PHE B CA 1
ATOM 3189 C C . PHE B 1 122 ? -9.016 -26.609 0.903 1 97.69 122 PHE B C 1
ATOM 3191 O O . PHE B 1 122 ? -7.816 -26.359 0.803 1 97.69 122 PHE B O 1
ATOM 3198 N N . THR B 1 123 ? -10 -25.688 0.846 1 96 123 THR B N 1
ATOM 3199 C CA . THR B 1 123 ? -9.617 -24.281 0.81 1 96 123 THR B CA 1
ATOM 3200 C C . THR B 1 123 ? -8.766 -23.922 2.025 1 96 123 THR B C 1
ATOM 3202 O O . THR B 1 123 ? -9.156 -24.188 3.164 1 96 123 THR B O 1
ATOM 3205 N N . GLY B 1 124 ? -7.609 -23.391 1.832 1 93.88 124 GLY B N 1
ATOM 3206 C CA . GLY B 1 124 ? -6.691 -23.062 2.91 1 93.88 124 GLY B CA 1
ATOM 3207 C C . GLY B 1 124 ? -5.863 -24.234 3.375 1 93.88 124 GLY B C 1
ATOM 3208 O O . GLY B 1 124 ? -5.008 -24.094 4.254 1 93.88 124 GLY B O 1
ATOM 3209 N N . ARG B 1 125 ? -6.141 -25.578 2.795 1 96.44 125 ARG B N 1
ATOM 3210 C CA . ARG B 1 125 ? -5.418 -26.797 3.094 1 96.44 125 ARG B CA 1
ATOM 3211 C C . ARG B 1 125 ? -4.879 -27.438 1.818 1 96.44 125 ARG B C 1
ATOM 3213 O O . ARG B 1 125 ? -5.023 -28.656 1.613 1 96.44 125 ARG B O 1
ATOM 3220 N N . GLY B 1 126 ? -4.395 -26.453 0.995 1 97.81 126 GLY B N 1
ATOM 3221 C CA . GLY B 1 126 ? -3.838 -26.891 -0.273 1 97.81 126 GLY B CA 1
ATOM 3222 C C . GLY B 1 126 ? -4.523 -26.266 -1.476 1 97.81 126 GLY B C 1
ATOM 3223 O O . GLY B 1 126 ? -3.953 -26.234 -2.568 1 97.81 126 GLY B O 1
ATOM 3224 N N . VAL B 1 127 ? -5.73 -25.922 -1.336 1 98.38 127 VAL B N 1
ATOM 3225 C CA . VAL B 1 127 ? -6.414 -25.125 -2.352 1 98.38 127 VAL B CA 1
ATOM 3226 C C . VAL B 1 127 ? -6.168 -23.641 -2.098 1 98.38 127 VAL B C 1
ATOM 3228 O O . VAL B 1 127 ? -6.465 -23.125 -1.016 1 98.38 127 VAL B O 1
ATOM 3231 N N . SER B 1 128 ? -5.574 -22.984 -3.061 1 97.56 128 SER B N 1
ATOM 3232 C CA . SER B 1 128 ? -5.23 -21.578 -2.943 1 97.56 128 SER B CA 1
ATOM 3233 C C . SER B 1 128 ? -5.723 -20.781 -4.148 1 97.56 128 SER B C 1
ATOM 3235 O O . SER B 1 128 ? -5.895 -21.344 -5.234 1 97.56 128 SER B O 1
ATOM 3237 N N . TYR B 1 129 ? -5.938 -19.531 -3.943 1 97.06 129 TYR B N 1
ATOM 3238 C CA . TYR B 1 129 ? -6.406 -18.641 -5.008 1 97.06 129 TYR B CA 1
ATOM 3239 C C . TYR B 1 129 ? -5.402 -17.531 -5.273 1 97.06 129 TYR B C 1
ATOM 3241 O O . TYR B 1 129 ? -5.672 -16.625 -6.062 1 97.06 129 TYR B O 1
ATOM 3249 N N . CYS B 1 130 ? -4.277 -17.531 -4.629 1 97 130 CYS B N 1
ATOM 3250 C CA . CYS B 1 130 ? -3.271 -16.484 -4.754 1 97 130 CYS B CA 1
ATOM 3251 C C . CYS B 1 130 ? -1.864 -17.062 -4.664 1 97 130 CYS B C 1
ATOM 3253 O O . CYS B 1 130 ? -1.389 -17.375 -3.57 1 97 130 CYS B O 1
ATOM 3255 N N . ALA B 1 131 ? -1.195 -17.125 -5.801 1 97.81 131 ALA B N 1
ATOM 3256 C CA . ALA B 1 131 ? 0.155 -17.688 -5.836 1 97.81 131 ALA B CA 1
ATOM 3257 C C . ALA B 1 131 ? 1.131 -16.797 -5.066 1 97.81 131 ALA B C 1
ATOM 3259 O O . ALA B 1 131 ? 2.006 -17.297 -4.355 1 97.81 131 ALA B O 1
ATOM 3260 N N . THR B 1 132 ? 0.961 -15.43 -5.16 1 96.81 132 THR B N 1
ATOM 3261 C CA . THR B 1 132 ? 1.838 -14.484 -4.484 1 96.81 132 THR B CA 1
ATOM 3262 C C . THR B 1 132 ? 1.65 -14.555 -2.971 1 96.81 132 THR B C 1
ATOM 3264 O O . THR B 1 132 ? 2.555 -14.211 -2.209 1 96.81 132 THR B O 1
ATOM 3267 N N . CYS B 1 133 ? 0.506 -15.016 -2.516 1 97 133 CYS B N 1
ATOM 3268 C CA . CYS B 1 133 ? 0.187 -15.125 -1.097 1 97 133 CYS B CA 1
ATOM 3269 C C . CYS B 1 133 ? 0.712 -16.438 -0.514 1 97 133 CYS B C 1
ATOM 3271 O O . CYS B 1 133 ? 1.405 -16.422 0.505 1 97 133 CYS B O 1
ATOM 3273 N N . ASP B 1 134 ? 0.503 -17.609 -1.295 1 97.19 134 ASP B N 1
ATOM 3274 C CA . ASP B 1 134 ? 0.652 -18.922 -0.669 1 97.19 134 ASP B CA 1
ATOM 3275 C C . ASP B 1 134 ? 1.782 -19.719 -1.32 1 97.19 134 ASP B C 1
ATOM 3277 O O . ASP B 1 134 ? 2.184 -20.766 -0.812 1 97.19 134 ASP B O 1
ATOM 3281 N N . GLY B 1 135 ? 2.273 -19.234 -2.453 1 98 135 GLY B N 1
ATOM 3282 C CA . GLY B 1 135 ? 3.229 -20.016 -3.223 1 98 135 GLY B CA 1
ATOM 3283 C C . GLY B 1 135 ? 4.426 -20.469 -2.406 1 98 135 GLY B C 1
ATOM 3284 O O . GLY B 1 135 ? 4.926 -21.578 -2.588 1 98 135 GLY B O 1
ATOM 3285 N N . ALA B 1 136 ? 4.836 -19.609 -1.519 1 95.19 136 ALA B N 1
ATOM 3286 C CA . ALA B 1 136 ? 6.039 -19.859 -0.728 1 95.19 136 ALA B CA 1
ATOM 3287 C C . ALA B 1 136 ? 5.859 -21.062 0.185 1 95.19 136 ALA B C 1
ATOM 3289 O O . ALA B 1 136 ? 6.836 -21.703 0.584 1 95.19 136 ALA B O 1
ATOM 3290 N N . PHE B 1 137 ? 4.621 -21.469 0.493 1 96.31 137 PHE B N 1
ATOM 3291 C CA . PHE B 1 137 ? 4.344 -22.594 1.381 1 96.31 137 PHE B CA 1
ATOM 3292 C C . PHE B 1 137 ? 4.59 -23.922 0.671 1 96.31 137 PHE B C 1
ATOM 3294 O O . PHE B 1 137 ? 4.582 -24.984 1.303 1 96.31 137 PHE B O 1
ATOM 3301 N N . PHE B 1 138 ? 4.836 -23.875 -0.646 1 98.19 138 PHE B N 1
ATOM 3302 C CA . PHE B 1 138 ? 4.938 -25.109 -1.424 1 98.19 138 PHE B CA 1
ATOM 3303 C C . PHE B 1 138 ? 6.324 -25.25 -2.045 1 98.19 138 PHE B C 1
ATOM 3305 O O . PHE B 1 138 ? 6.484 -25.875 -3.086 1 98.19 138 PHE B O 1
ATOM 3312 N N . LYS B 1 139 ? 7.293 -24.562 -1.456 1 97.62 139 LYS B N 1
ATOM 3313 C CA . LYS B 1 139 ? 8.68 -24.703 -1.89 1 97.62 139 LYS B CA 1
ATOM 3314 C C . LYS B 1 139 ? 9.086 -26.172 -1.94 1 97.62 139 LYS B C 1
ATOM 3316 O O . LYS B 1 139 ? 8.805 -26.938 -1.015 1 97.62 139 LYS B O 1
ATOM 3321 N N . ASP B 1 140 ? 9.68 -26.562 -3.039 1 98.38 140 ASP B N 1
ATOM 3322 C CA . ASP B 1 140 ? 10.227 -27.891 -3.281 1 98.38 140 ASP B CA 1
ATOM 3323 C C . ASP B 1 140 ? 9.117 -28.938 -3.344 1 98.38 140 ASP B C 1
ATOM 3325 O O . ASP B 1 140 ? 9.328 -30.094 -2.998 1 98.38 140 ASP B O 1
ATOM 3329 N N . LYS B 1 141 ? 7.871 -28.547 -3.711 1 98.75 141 LYS B N 1
ATOM 3330 C CA . LYS B 1 141 ? 6.738 -29.453 -3.881 1 98.75 141 LYS B CA 1
ATOM 3331 C C . LYS B 1 141 ? 6.215 -29.422 -5.312 1 98.75 141 LYS B C 1
ATOM 3333 O O . LYS B 1 141 ? 6.664 -28.609 -6.121 1 98.75 141 LYS B O 1
ATOM 3338 N N . GLU B 1 142 ? 5.352 -30.344 -5.617 1 98.88 142 GLU B N 1
ATOM 3339 C CA . GLU B 1 142 ? 4.609 -30.328 -6.875 1 98.88 142 GLU B CA 1
ATOM 3340 C C . GLU B 1 142 ? 3.225 -29.719 -6.688 1 98.88 142 GLU B C 1
ATOM 3342 O O . GLU B 1 142 ? 2.518 -30.047 -5.73 1 98.88 142 GLU B O 1
ATOM 3347 N N . VAL B 1 143 ? 2.912 -28.781 -7.59 1 98.94 143 VAL B N 1
ATOM 3348 C CA . VAL B 1 143 ? 1.625 -28.094 -7.457 1 98.94 143 VAL B CA 1
ATOM 3349 C C . VAL B 1 143 ? 0.929 -28.047 -8.812 1 98.94 143 VAL B C 1
ATOM 3351 O O . VAL B 1 143 ? 1.542 -28.328 -9.844 1 98.94 143 VAL B O 1
ATOM 3354 N N . ALA B 1 144 ? -0.386 -27.781 -8.781 1 98.94 144 ALA B N 1
ATOM 3355 C CA . ALA B 1 144 ? -1.153 -27.516 -9.992 1 98.94 144 ALA B CA 1
ATOM 3356 C C . ALA B 1 144 ? -1.682 -26.094 -10.008 1 98.94 144 ALA B C 1
ATOM 3358 O O . ALA B 1 144 ? -1.854 -25.484 -8.945 1 98.94 144 ALA B O 1
ATOM 3359 N N . ILE B 1 145 ? -1.83 -25.547 -11.125 1 98.88 145 ILE B N 1
ATOM 3360 C CA . ILE B 1 145 ? -2.506 -24.266 -11.297 1 98.88 145 ILE B CA 1
ATOM 3361 C C . ILE B 1 145 ? -3.486 -24.344 -12.461 1 98.88 145 ILE B C 1
ATOM 3363 O O . ILE B 1 145 ? -3.182 -24.953 -13.492 1 98.88 145 ILE B O 1
ATOM 3367 N N . VAL B 1 146 ? -4.688 -23.844 -12.211 1 98.88 146 VAL B N 1
ATOM 3368 C CA . VAL B 1 146 ? -5.758 -23.906 -13.203 1 98.88 146 VAL B CA 1
ATOM 3369 C C . VAL B 1 146 ? -6.004 -22.516 -13.773 1 98.88 146 VAL B C 1
ATOM 3371 O O . VAL B 1 146 ? -6.285 -21.578 -13.031 1 98.88 146 VAL B O 1
ATOM 3374 N N . GLY B 1 147 ? -5.91 -22.344 -15.039 1 98.19 147 GLY B N 1
ATOM 3375 C CA . GLY B 1 147 ? -6.16 -21.094 -15.734 1 98.19 147 GLY B CA 1
ATOM 3376 C C . GLY B 1 147 ? -5.43 -20.984 -17.062 1 98.19 147 GLY B C 1
ATOM 3377 O O . GLY B 1 147 ? -4.785 -21.938 -17.5 1 98.19 147 GLY B O 1
ATOM 3378 N N . GLY B 1 148 ? -5.621 -19.859 -17.766 1 97.62 148 GLY B N 1
ATOM 3379 C CA . GLY B 1 148 ? -4.988 -19.766 -19.062 1 97.62 148 GLY B CA 1
ATOM 3380 C C . GLY B 1 148 ? -4.77 -18.328 -19.516 1 97.62 148 GLY B C 1
ATOM 3381 O O . GLY B 1 148 ? -4.227 -18.094 -20.594 1 97.62 148 GLY B O 1
ATOM 3382 N N . GLY B 1 149 ? -5.18 -17.375 -18.734 1 96.88 149 GLY B N 1
ATOM 3383 C CA . GLY B 1 149 ? -4.906 -15.977 -19.016 1 96.88 149 GLY B CA 1
ATOM 3384 C C . GLY B 1 149 ? -3.566 -15.508 -18.484 1 96.88 149 GLY B C 1
ATOM 3385 O O . GLY B 1 149 ? -2.758 -16.328 -18.016 1 96.88 149 GLY B O 1
ATOM 3386 N N . ASN B 1 150 ? -3.314 -14.227 -18.578 1 96.56 150 ASN B N 1
ATOM 3387 C CA . ASN B 1 150 ? -2.045 -13.664 -18.141 1 96.56 150 ASN B CA 1
ATOM 3388 C C . ASN B 1 150 ? -1.77 -13.992 -16.672 1 96.56 150 ASN B C 1
ATOM 3390 O O . ASN B 1 150 ? -0.655 -14.375 -16.312 1 96.56 150 ASN B O 1
ATOM 3394 N N . THR B 1 151 ? -2.797 -13.859 -15.812 1 95.56 151 THR B N 1
ATOM 3395 C CA . THR B 1 151 ? -2.637 -14.125 -14.391 1 95.56 151 THR B CA 1
ATOM 3396 C C . THR B 1 151 ? -2.16 -15.555 -14.148 1 95.56 151 THR B C 1
ATOM 3398 O O . THR B 1 151 ? -1.205 -15.781 -13.406 1 95.56 151 THR B O 1
ATOM 3401 N N . ALA B 1 152 ? -2.789 -16.5 -14.805 1 98.06 152 ALA B N 1
ATOM 3402 C CA . ALA B 1 152 ? -2.441 -17.906 -14.625 1 98.06 152 ALA B CA 1
ATOM 3403 C C . ALA B 1 152 ? -1.018 -18.188 -15.102 1 98.06 152 ALA B C 1
ATOM 3405 O O . ALA B 1 152 ? -0.273 -18.922 -14.445 1 98.06 152 ALA B O 1
ATOM 3406 N N . LEU B 1 153 ? -0.698 -17.609 -16.281 1 98.69 153 LEU B N 1
ATOM 3407 C CA . LEU B 1 153 ? 0.626 -17.859 -16.844 1 98.69 153 LEU B CA 1
ATOM 3408 C C . LEU B 1 153 ? 1.709 -17.234 -15.977 1 98.69 153 LEU B C 1
ATOM 3410 O O . LEU B 1 153 ? 2.736 -17.859 -15.711 1 98.69 153 LEU B O 1
ATOM 3414 N N . GLU B 1 154 ? 1.522 -16.016 -15.469 1 98.25 154 GLU B N 1
ATOM 3415 C CA . GLU B 1 154 ? 2.459 -15.367 -14.562 1 98.25 154 GLU B CA 1
ATOM 3416 C C . GLU B 1 154 ? 2.598 -16.141 -13.25 1 98.25 154 GLU B C 1
ATOM 3418 O O . GLU B 1 154 ? 3.707 -16.328 -12.758 1 98.25 154 GLU B O 1
ATOM 3423 N N . ASP B 1 155 ? 1.474 -16.609 -12.75 1 98.5 155 ASP B N 1
ATOM 3424 C CA . ASP B 1 155 ? 1.479 -17.359 -11.5 1 98.5 155 ASP B CA 1
ATOM 3425 C C . ASP B 1 155 ? 2.203 -18.703 -11.672 1 98.5 155 ASP B C 1
ATOM 3427 O O . ASP B 1 155 ? 2.891 -19.156 -10.75 1 98.5 155 ASP B O 1
ATOM 3431 N N . ALA B 1 156 ? 1.995 -19.297 -12.844 1 98.81 156 ALA B N 1
ATOM 3432 C CA . ALA B 1 156 ? 2.701 -20.547 -13.109 1 98.81 156 ALA B CA 1
ATOM 3433 C C . ALA B 1 156 ? 4.211 -20.344 -13.078 1 98.81 156 ALA B C 1
ATOM 3435 O O . ALA B 1 156 ? 4.941 -21.125 -12.477 1 98.81 156 ALA B O 1
ATOM 3436 N N . LEU B 1 157 ? 4.668 -19.312 -13.758 1 98.69 157 LEU B N 1
ATOM 3437 C CA . LEU B 1 157 ? 6.09 -18.984 -13.766 1 98.69 157 LEU B CA 1
ATOM 3438 C C . LEU B 1 157 ? 6.582 -18.672 -12.352 1 98.69 157 LEU B C 1
ATOM 3440 O O . LEU B 1 157 ? 7.664 -19.109 -11.953 1 98.69 157 LEU B O 1
ATOM 3444 N N . PHE B 1 158 ? 5.789 -17.953 -11.633 1 98.38 158 PHE B N 1
ATOM 3445 C CA . PHE B 1 158 ? 6.059 -17.609 -10.242 1 98.38 158 PHE B CA 1
ATOM 3446 C C . PHE B 1 158 ? 6.25 -18.859 -9.398 1 98.38 158 PHE B C 1
ATOM 3448 O O . PHE B 1 158 ? 7.258 -19 -8.703 1 98.38 158 PHE B O 1
ATOM 3455 N N . LEU B 1 159 ? 5.32 -19.781 -9.5 1 98.75 159 LEU B N 1
ATOM 3456 C CA . LEU B 1 159 ? 5.355 -21.016 -8.734 1 98.75 159 LEU B CA 1
ATOM 3457 C C . LEU B 1 159 ? 6.539 -21.875 -9.156 1 98.75 159 LEU B C 1
ATOM 3459 O O . LEU B 1 159 ? 7.141 -22.562 -8.32 1 98.75 159 LEU B O 1
ATOM 3463 N N . ALA B 1 160 ? 6.902 -21.812 -10.398 1 98.69 160 ALA B N 1
ATOM 3464 C CA . ALA B 1 160 ? 7.961 -22.656 -10.945 1 98.69 160 ALA B CA 1
ATOM 3465 C C . ALA B 1 160 ? 9.32 -22.281 -10.352 1 98.69 160 ALA B C 1
ATOM 3467 O O . ALA B 1 160 ? 10.266 -23.078 -10.398 1 98.69 160 ALA B O 1
ATOM 3468 N N . ASN B 1 161 ? 9.438 -21.094 -9.836 1 98.19 161 ASN B N 1
ATOM 3469 C CA . ASN B 1 161 ? 10.688 -20.641 -9.227 1 98.19 161 ASN B CA 1
ATOM 3470 C C . ASN B 1 161 ? 11.008 -21.438 -7.961 1 98.19 161 ASN B C 1
ATOM 3472 O O . ASN B 1 161 ? 12.172 -21.594 -7.594 1 98.19 161 ASN B O 1
ATOM 3476 N N . ASN B 1 162 ? 9.922 -21.922 -7.273 1 96.94 162 ASN B N 1
ATOM 3477 C CA . ASN B 1 162 ? 10.109 -22.531 -5.957 1 96.94 162 ASN B CA 1
ATOM 3478 C C . ASN B 1 162 ? 9.719 -24 -5.957 1 96.94 162 ASN B C 1
ATOM 3480 O O . ASN B 1 162 ? 10.25 -24.797 -5.18 1 96.94 162 ASN B O 1
ATOM 3484 N N . CYS B 1 163 ? 8.766 -24.359 -6.777 1 98.56 163 CYS B N 1
ATOM 3485 C CA . CYS B 1 163 ? 8.195 -25.703 -6.777 1 98.56 163 CYS B CA 1
ATOM 3486 C C . CYS B 1 163 ? 8.992 -26.625 -7.688 1 98.56 163 CYS B C 1
ATOM 3488 O O . CYS B 1 163 ? 9.617 -26.172 -8.656 1 98.56 163 CYS B O 1
ATOM 3490 N N . THR B 1 164 ? 8.992 -27.922 -7.387 1 98.69 164 THR B N 1
ATOM 3491 C CA . THR B 1 164 ? 9.734 -28.891 -8.188 1 98.69 164 THR B CA 1
ATOM 3492 C C . THR B 1 164 ? 9.023 -29.141 -9.523 1 98.69 164 THR B C 1
ATOM 3494 O O . THR B 1 164 ? 9.672 -29.422 -10.531 1 98.69 164 THR B O 1
ATOM 3497 N N . LYS B 1 165 ? 7.707 -29 -9.461 1 98.81 165 LYS B N 1
ATOM 3498 C CA . LYS B 1 165 ? 6.898 -29.234 -10.656 1 98.81 165 LYS B CA 1
ATOM 3499 C C . LYS B 1 165 ? 5.586 -28.453 -10.586 1 98.81 165 LYS B C 1
ATOM 3501 O O . LYS B 1 165 ? 4.973 -28.359 -9.516 1 98.81 165 LYS B O 1
ATOM 3506 N N . VAL B 1 166 ? 5.199 -27.859 -11.734 1 98.94 166 VAL B N 1
ATOM 3507 C CA . VAL B 1 166 ? 3.934 -27.141 -11.859 1 98.94 166 VAL B CA 1
ATOM 3508 C C . VAL B 1 166 ? 3.115 -27.734 -13.008 1 98.94 166 VAL B C 1
ATOM 3510 O O . VAL B 1 166 ? 3.58 -27.781 -14.148 1 98.94 166 VAL B O 1
ATOM 3513 N N . TYR B 1 167 ? 1.922 -28.25 -12.68 1 98.94 167 TYR B N 1
ATOM 3514 C CA . TYR B 1 167 ? 0.971 -28.656 -13.703 1 98.94 167 TYR B CA 1
ATOM 3515 C C . TYR B 1 167 ? 0.021 -27.531 -14.055 1 98.94 167 TYR B C 1
ATOM 3517 O O . TYR B 1 167 ? -0.81 -27.125 -13.242 1 98.94 167 TYR B O 1
ATOM 3525 N N . LEU B 1 168 ? 0.196 -26.969 -15.258 1 98.88 168 LEU B N 1
ATOM 3526 C CA . LEU B 1 168 ? -0.683 -25.906 -15.734 1 98.88 168 LEU B CA 1
ATOM 3527 C C . LEU B 1 168 ? -1.854 -26.484 -16.531 1 98.88 168 LEU B C 1
ATOM 3529 O O . LEU B 1 168 ? -1.676 -26.984 -17.641 1 98.88 168 LEU B O 1
ATOM 3533 N N . ILE B 1 169 ? -3.02 -26.406 -15.891 1 98.88 169 ILE B N 1
ATOM 3534 C CA . ILE B 1 169 ? -4.215 -27.047 -16.422 1 98.88 169 ILE B CA 1
ATOM 3535 C C . ILE B 1 169 ? -5.117 -25.984 -17.078 1 98.88 169 ILE B C 1
ATOM 3537 O O . ILE B 1 169 ? -5.477 -25 -16.438 1 98.88 169 ILE B O 1
ATOM 3541 N N . HIS B 1 170 ? -5.465 -26.188 -18.312 1 98.62 170 HIS B N 1
ATOM 3542 C CA . HIS B 1 170 ? -6.301 -25.234 -19.047 1 98.62 170 HIS B CA 1
ATOM 3543 C C . HIS B 1 170 ? -7.375 -25.953 -19.844 1 98.62 170 HIS B C 1
ATOM 3545 O O . HIS B 1 170 ? -7.105 -26.984 -20.469 1 98.62 170 HIS B O 1
ATOM 3551 N N . ARG B 1 171 ? -8.508 -25.469 -19.891 1 97.94 171 ARG B N 1
ATOM 3552 C CA . ARG B 1 171 ? -9.672 -26.141 -20.453 1 97.94 171 ARG B CA 1
ATOM 3553 C C . ARG B 1 171 ? -9.625 -26.125 -21.984 1 97.94 171 ARG B C 1
ATOM 3555 O O . ARG B 1 171 ? -10.297 -26.922 -22.641 1 97.94 171 ARG B O 1
ATOM 3562 N N . ARG B 1 172 ? -8.883 -25.203 -22.609 1 97.88 172 ARG B N 1
ATOM 3563 C CA . ARG B 1 172 ? -8.781 -25.109 -24.062 1 97.88 172 ARG B CA 1
ATOM 3564 C C . ARG B 1 172 ? -7.43 -25.609 -24.562 1 97.88 172 ARG B C 1
ATOM 3566 O O . ARG B 1 172 ? -6.59 -26.031 -23.766 1 97.88 172 ARG B O 1
ATOM 3573 N N . ASP B 1 173 ? -7.293 -25.531 -25.844 1 96.81 173 ASP B N 1
ATOM 3574 C CA . ASP B 1 173 ? -6.066 -26.062 -26.453 1 96.81 173 ASP B CA 1
ATOM 3575 C C . ASP B 1 173 ? -5.102 -24.922 -26.797 1 96.81 173 ASP B C 1
ATOM 3577 O O . ASP B 1 173 ? -4.133 -25.125 -27.531 1 96.81 173 ASP B O 1
ATOM 3581 N N . SER B 1 174 ? -5.516 -23.75 -26.344 1 96.38 174 SER B N 1
ATOM 3582 C CA . SER B 1 174 ? -4.66 -22.578 -26.484 1 96.38 174 SER B CA 1
ATOM 3583 C C . SER B 1 174 ? -4.891 -21.594 -25.359 1 96.38 174 SER B C 1
ATOM 3585 O O . SER B 1 174 ? -5.988 -21.516 -24.797 1 96.38 174 SER B O 1
ATOM 3587 N N . PHE B 1 175 ? -3.824 -20.828 -24.984 1 97.06 175 PHE B N 1
ATOM 3588 C CA . PHE B 1 175 ? -3.938 -19.828 -23.922 1 97.06 175 PHE B CA 1
ATOM 3589 C C . PHE B 1 175 ? -4.469 -18.516 -24.484 1 97.06 175 PHE B C 1
ATOM 3591 O O . PHE B 1 175 ? -4.402 -18.266 -25.688 1 97.06 175 PHE B O 1
ATOM 3598 N N . ARG B 1 176 ? -5.012 -17.734 -23.672 1 92.31 176 ARG B N 1
ATOM 3599 C CA . ARG B 1 176 ? -5.473 -16.391 -24 1 92.31 176 ARG B CA 1
ATOM 3600 C C . ARG B 1 176 ? -4.449 -15.344 -23.578 1 92.31 176 ARG B C 1
ATOM 3602 O O . ARG B 1 176 ? -4.582 -14.164 -23.922 1 92.31 176 ARG B O 1
ATOM 3609 N N . GLY B 1 177 ? -3.43 -15.719 -22.922 1 93.69 177 GLY B N 1
ATOM 3610 C CA . GLY B 1 177 ? -2.422 -14.805 -22.406 1 93.69 177 GLY B CA 1
ATOM 3611 C C . GLY B 1 177 ? -1.466 -14.305 -23.484 1 93.69 177 GLY B C 1
ATOM 3612 O O . GLY B 1 177 ? -1.529 -14.742 -24.625 1 93.69 177 GLY B O 1
ATOM 3613 N N . GLU B 1 178 ? -0.682 -13.414 -23.109 1 95.19 178 GLU B N 1
ATOM 3614 C CA . GLU B 1 178 ? 0.297 -12.82 -24.016 1 95.19 178 GLU B CA 1
ATOM 3615 C C . GLU B 1 178 ? 1.296 -13.859 -24.5 1 95.19 178 GLU B C 1
ATOM 3617 O O . GLU B 1 178 ? 1.674 -14.773 -23.766 1 95.19 178 GLU B O 1
ATOM 3622 N N . GLU B 1 179 ? 1.77 -13.648 -25.672 1 96 179 GLU B N 1
ATOM 3623 C CA . GLU B 1 179 ? 2.666 -14.594 -26.328 1 96 179 GLU B CA 1
ATOM 3624 C C . GLU B 1 179 ? 3.969 -14.75 -25.547 1 96 179 GLU B C 1
ATOM 3626 O O . GLU B 1 179 ? 4.5 -15.859 -25.438 1 96 179 GLU B O 1
ATOM 3631 N N . VAL B 1 180 ? 4.473 -13.688 -25.094 1 96.69 180 VAL B N 1
ATOM 3632 C CA . VAL B 1 180 ? 5.742 -13.719 -24.375 1 96.69 180 VAL B CA 1
ATOM 3633 C C . VAL B 1 180 ? 5.621 -14.602 -23.141 1 96.69 180 VAL B C 1
ATOM 3635 O O . VAL B 1 180 ? 6.547 -15.344 -22.797 1 96.69 180 VAL B O 1
ATOM 3638 N N . LEU B 1 181 ? 4.52 -14.57 -22.469 1 97.81 181 LEU B N 1
ATOM 3639 C CA . LEU B 1 181 ? 4.27 -15.398 -21.281 1 97.81 181 LEU B CA 1
ATOM 3640 C C . LEU B 1 181 ? 4.137 -16.875 -21.672 1 97.81 181 LEU B C 1
ATOM 3642 O O . LEU B 1 181 ? 4.691 -17.75 -21.016 1 97.81 181 LEU B O 1
ATOM 3646 N N . GLU B 1 182 ? 3.408 -17.062 -22.75 1 97.81 182 GLU B N 1
ATOM 3647 C CA . GLU B 1 182 ? 3.24 -18.438 -23.219 1 97.81 182 GLU B CA 1
ATOM 3648 C C . GLU B 1 182 ? 4.586 -19.078 -23.562 1 97.81 182 GLU B C 1
ATOM 3650 O O . GLU B 1 182 ? 4.848 -20.219 -23.203 1 97.81 182 GLU B O 1
ATOM 3655 N N . LYS B 1 183 ? 5.395 -18.344 -24.281 1 97.88 183 LYS B N 1
ATOM 3656 C CA . LYS B 1 183 ? 6.719 -18.828 -24.656 1 97.88 183 LYS B CA 1
ATOM 3657 C C . LYS B 1 183 ? 7.543 -19.188 -23.422 1 97.88 183 LYS B C 1
ATOM 3659 O O . LYS B 1 183 ? 8.211 -20.219 -23.391 1 97.88 183 LYS B O 1
ATOM 3664 N N . SER B 1 184 ? 7.504 -18.312 -22.422 1 98.19 184 SER B N 1
ATOM 3665 C CA . SER B 1 184 ? 8.281 -18.516 -21.203 1 98.19 184 SER B CA 1
ATOM 3666 C C . SER B 1 184 ? 7.789 -19.75 -20.438 1 98.19 184 SER B C 1
ATOM 3668 O O . SER B 1 184 ? 8.594 -20.516 -19.922 1 98.19 184 SER B O 1
ATOM 3670 N N . VAL B 1 185 ? 6.473 -19.906 -20.391 1 98.31 185 VAL B N 1
ATOM 3671 C CA . VAL B 1 185 ? 5.883 -21.047 -19.703 1 98.31 185 VAL B CA 1
ATOM 3672 C C . VAL B 1 185 ? 6.293 -22.344 -20.422 1 98.31 185 VAL B C 1
ATOM 3674 O O . VAL B 1 185 ? 6.672 -23.312 -19.766 1 98.31 185 VAL B O 1
ATOM 3677 N N . LYS B 1 186 ? 6.281 -22.359 -21.703 1 97.94 186 LYS B N 1
ATOM 3678 C CA . LYS B 1 186 ? 6.617 -23.531 -22.5 1 97.94 186 LYS B CA 1
ATOM 3679 C C . LYS B 1 186 ? 8.102 -23.859 -22.391 1 97.94 186 LYS B C 1
ATOM 3681 O O . LYS B 1 186 ? 8.5 -25.031 -22.516 1 97.94 186 LYS B O 1
ATOM 3686 N N . ALA B 1 187 ? 8.867 -22.844 -22.125 1 97.88 187 ALA B N 1
ATOM 3687 C CA . ALA B 1 187 ? 10.32 -23 -22.078 1 97.88 187 ALA B CA 1
ATOM 3688 C C . ALA B 1 187 ? 10.766 -23.516 -20.719 1 97.88 187 ALA B C 1
ATOM 3690 O O . ALA B 1 187 ? 11.898 -23.969 -20.547 1 97.88 187 ALA B O 1
ATOM 3691 N N . ARG B 1 188 ? 9.914 -23.391 -19.703 1 97.88 188 ARG B N 1
ATOM 3692 C CA . ARG B 1 188 ? 10.266 -23.828 -18.344 1 97.88 188 ARG B CA 1
ATOM 3693 C C . ARG B 1 188 ? 10.195 -25.344 -18.219 1 97.88 188 ARG B C 1
ATOM 3695 O O . ARG B 1 188 ? 9.133 -25.938 -18.422 1 97.88 188 ARG B O 1
ATOM 3702 N N . GLU B 1 189 ? 11.203 -25.984 -17.828 1 98 189 GLU B N 1
ATOM 3703 C CA . GLU B 1 189 ? 11.32 -27.438 -17.844 1 98 189 GLU B CA 1
ATOM 3704 C C . GLU B 1 189 ? 10.391 -28.062 -16.797 1 98 189 GLU B C 1
ATOM 3706 O O . GLU B 1 189 ? 9.898 -29.188 -16.984 1 98 189 GLU B O 1
ATOM 3711 N N . ASN B 1 190 ? 10.156 -27.312 -15.727 1 98.62 190 ASN B N 1
ATOM 3712 C CA . ASN B 1 190 ? 9.406 -27.922 -14.641 1 98.62 190 ASN B CA 1
ATOM 3713 C C . ASN B 1 190 ? 7.93 -27.531 -14.695 1 98.62 190 ASN B C 1
ATOM 3715 O O . ASN B 1 190 ? 7.207 -27.672 -13.703 1 98.62 190 ASN B O 1
ATOM 3719 N N . ILE B 1 191 ? 7.488 -27.016 -15.844 1 98.81 191 ILE B N 1
ATOM 3720 C CA . ILE B 1 191 ? 6.066 -26.781 -16.062 1 98.81 191 ILE B CA 1
ATOM 3721 C C . ILE B 1 191 ? 5.523 -27.781 -17.078 1 98.81 191 ILE B C 1
ATOM 3723 O O . ILE B 1 191 ? 6.047 -27.891 -18.188 1 98.81 191 ILE B O 1
ATOM 3727 N N . GLU B 1 192 ? 4.578 -28.516 -16.672 1 98.88 192 GLU B N 1
ATOM 3728 C CA . GLU B 1 192 ? 3.84 -29.391 -17.594 1 98.88 192 GLU B CA 1
ATOM 3729 C C . GLU B 1 192 ? 2.471 -28.797 -17.922 1 98.88 192 GLU B C 1
ATOM 3731 O O . GLU B 1 192 ? 1.651 -28.578 -17.031 1 98.88 192 GLU B O 1
ATOM 3736 N N . ILE B 1 193 ? 2.213 -28.609 -19.188 1 98.75 193 ILE B N 1
ATOM 3737 C CA . ILE B 1 193 ? 0.951 -28.016 -19.609 1 98.75 193 ILE B CA 1
ATOM 3738 C C . ILE B 1 193 ? -0.044 -29.125 -19.969 1 98.75 193 ILE B C 1
ATOM 3740 O O . ILE B 1 193 ? 0.278 -30.047 -20.719 1 98.75 193 ILE B O 1
ATOM 3744 N N . LEU B 1 194 ? -1.169 -29.078 -19.375 1 98.62 194 LEU B N 1
ATOM 3745 C CA . LEU B 1 194 ? -2.279 -29.969 -19.703 1 98.62 194 LEU B CA 1
ATOM 3746 C C . LEU B 1 194 ? -3.391 -29.203 -20.422 1 98.62 194 LEU B C 1
ATOM 3748 O O . LEU B 1 194 ? -4.32 -28.719 -19.781 1 98.62 194 LEU B O 1
ATOM 3752 N N . TYR B 1 195 ? -3.324 -29.172 -21.734 1 98.25 195 TYR B N 1
ATOM 3753 C CA . TYR B 1 195 ? -4.363 -28.547 -22.547 1 98.25 195 TYR B CA 1
ATOM 3754 C C . TYR B 1 195 ? -5.625 -29.406 -22.562 1 98.25 195 TYR B C 1
ATOM 3756 O O . TYR B 1 195 ? -5.562 -30.625 -22.344 1 98.25 195 TYR B O 1
ATOM 3764 N N . SER B 1 196 ? -6.75 -28.734 -22.75 1 98.5 196 SER B N 1
ATOM 3765 C CA . SER B 1 196 ? -8.031 -29.422 -22.906 1 98.5 196 SER B CA 1
ATOM 3766 C C . SER B 1 196 ? -8.305 -30.344 -21.734 1 98.5 196 SER B C 1
ATOM 3768 O O . SER B 1 196 ? -8.781 -31.469 -21.922 1 98.5 196 SER B O 1
ATOM 3770 N N . HIS B 1 197 ? -7.926 -29.891 -20.578 1 98.62 197 HIS B N 1
ATOM 3771 C CA . HIS B 1 197 ? -8.188 -30.656 -19.359 1 98.62 197 HIS B CA 1
ATOM 3772 C C . HIS B 1 197 ? -8.961 -29.812 -18.359 1 98.62 197 HIS B C 1
ATOM 3774 O O . HIS B 1 197 ? -8.883 -28.594 -18.359 1 98.62 197 HIS B O 1
ATOM 3780 N N . GLY B 1 198 ? -9.695 -30.391 -17.547 1 98.44 198 GLY B N 1
ATOM 3781 C CA . GLY B 1 198 ? -10.336 -29.828 -16.359 1 98.44 198 GLY B CA 1
ATOM 3782 C C . GLY B 1 198 ? -10.086 -30.641 -15.109 1 98.44 198 GLY B C 1
ATOM 3783 O O . GLY B 1 198 ? -9.656 -31.797 -15.188 1 98.44 198 GLY B O 1
ATOM 3784 N N . VAL B 1 199 ? -10.211 -30.016 -13.977 1 98.81 199 VAL B N 1
ATOM 3785 C CA . VAL B 1 199 ? -10.078 -30.734 -12.703 1 98.81 199 VAL B CA 1
ATOM 3786 C C . VAL B 1 199 ? -11.43 -31.297 -12.289 1 98.81 199 VAL B C 1
ATOM 3788 O O . VAL B 1 199 ? -12.414 -30.578 -12.195 1 98.81 199 VAL B O 1
ATOM 3791 N N . GLU B 1 200 ? -11.477 -32.562 -12.008 1 98.19 200 GLU B N 1
ATOM 3792 C CA . GLU B 1 200 ? -12.719 -33.219 -11.617 1 98.19 200 GLU B CA 1
ATOM 3793 C C . GLU B 1 200 ? -12.875 -33.25 -10.102 1 98.19 200 GLU B C 1
ATOM 3795 O O . GLU B 1 200 ? -13.984 -33.094 -9.586 1 98.19 200 GLU B O 1
ATOM 3800 N N . LYS B 1 201 ? -11.859 -33.562 -9.453 1 98.38 201 LYS B N 1
ATOM 3801 C CA . LYS B 1 201 ? -11.922 -33.625 -8 1 98.38 201 LYS B CA 1
ATOM 3802 C C . LYS B 1 201 ? -10.562 -33.344 -7.375 1 98.38 201 LYS B C 1
ATOM 3804 O O . LYS B 1 201 ? -9.523 -33.562 -8 1 98.38 201 LYS B O 1
ATOM 3809 N N . ILE B 1 202 ? -10.555 -32.75 -6.242 1 98.81 202 ILE B N 1
ATOM 3810 C CA . ILE B 1 202 ? -9.406 -32.531 -5.379 1 98.81 202 ILE B CA 1
ATOM 3811 C C . ILE B 1 202 ? -9.492 -33.438 -4.148 1 98.81 202 ILE B C 1
ATOM 3813 O O . ILE B 1 202 ? -10.531 -33.5 -3.486 1 98.81 202 ILE B O 1
ATOM 3817 N N . GLU B 1 203 ? -8.422 -34.125 -3.926 1 98.56 203 GLU B N 1
ATOM 3818 C CA . GLU B 1 203 ? -8.484 -35.125 -2.871 1 98.56 203 GLU B CA 1
ATOM 3819 C C . GLU B 1 203 ? -7.309 -35 -1.907 1 98.56 203 GLU B C 1
ATOM 3821 O O . GLU B 1 203 ? -6.285 -34.406 -2.25 1 98.56 203 GLU B O 1
ATOM 3826 N N . GLY B 1 204 ? -7.484 -35.594 -0.728 1 98.12 204 GLY B N 1
ATOM 3827 C CA . GLY B 1 204 ? -6.504 -35.594 0.348 1 98.12 204 GLY B CA 1
ATOM 3828 C C . GLY B 1 204 ? -7.09 -36 1.687 1 98.12 204 GLY B C 1
ATOM 3829 O O . GLY B 1 204 ? -8.234 -36.469 1.757 1 98.12 204 GLY B O 1
ATOM 3830 N N . GLU B 1 205 ? -6.297 -35.969 2.652 1 96.88 205 GLU B N 1
ATOM 3831 C CA . GLU B 1 205 ? -6.758 -36.188 4.023 1 96.88 205 GLU B CA 1
ATOM 3832 C C . GLU B 1 205 ? -6.824 -34.844 4.789 1 96.88 205 GLU B C 1
ATOM 3834 O O . GLU B 1 205 ? -7.77 -34.094 4.625 1 96.88 205 GLU B O 1
ATOM 3839 N N . LYS B 1 206 ? -5.715 -34.438 5.371 1 95.75 206 LYS B N 1
ATOM 3840 C CA . LYS B 1 206 ? -5.668 -33.156 6.051 1 95.75 206 LYS B CA 1
ATOM 3841 C C . LYS B 1 206 ? -5.418 -32.031 5.059 1 95.75 206 LYS B C 1
ATOM 3843 O O . LYS B 1 206 ? -5.918 -30.922 5.242 1 95.75 206 LYS B O 1
ATOM 3848 N N . THR B 1 207 ? -4.586 -32.312 4.102 1 98.19 207 THR B N 1
ATOM 3849 C CA . THR B 1 207 ? -4.273 -31.375 3.025 1 98.19 207 THR B CA 1
ATOM 3850 C C . THR B 1 207 ? -4.352 -32.062 1.668 1 98.19 207 THR B C 1
ATOM 3852 O O . THR B 1 207 ? -4.422 -33.312 1.597 1 98.19 207 THR B O 1
ATOM 3855 N N . VAL B 1 208 ? -4.398 -31.297 0.687 1 98.75 208 VAL B N 1
ATOM 3856 C CA . VAL B 1 208 ? -4.457 -31.812 -0.675 1 98.75 208 VAL B CA 1
ATOM 3857 C C . VAL B 1 208 ? -3.279 -32.75 -0.921 1 98.75 208 VAL B C 1
ATOM 3859 O O . VAL B 1 208 ? -2.15 -32.469 -0.524 1 98.75 208 VAL B O 1
ATOM 3862 N N . SER B 1 209 ? -3.566 -33.875 -1.586 1 98.75 209 SER B N 1
ATOM 3863 C CA . SER B 1 209 ? -2.477 -34.781 -1.938 1 98.75 209 SER B CA 1
ATOM 3864 C C . SER B 1 209 ? -2.555 -35.188 -3.402 1 98.75 209 SER B C 1
ATOM 3866 O O . SER B 1 209 ? -1.578 -35.688 -3.963 1 98.75 209 SER B O 1
ATOM 3868 N N . LYS B 1 210 ? -3.738 -35.031 -3.959 1 98.62 210 LYS B N 1
ATOM 3869 C CA . LYS B 1 210 ? -3.855 -35.375 -5.375 1 98.62 210 LYS B CA 1
ATOM 3870 C C . LYS B 1 210 ? -5.066 -34.688 -6.004 1 98.62 210 LYS B C 1
ATOM 3872 O O . LYS B 1 210 ? -5.957 -34.219 -5.293 1 98.62 210 LYS B O 1
ATOM 3877 N N . ILE B 1 211 ? -5.062 -34.625 -7.277 1 98.88 211 ILE B N 1
ATOM 3878 C CA . ILE B 1 211 ? -6.199 -34.125 -8.047 1 98.88 211 ILE B CA 1
ATOM 3879 C C . ILE B 1 211 ? -6.527 -35.125 -9.164 1 98.88 211 ILE B C 1
ATOM 3881 O O . ILE B 1 211 ? -5.652 -35.844 -9.641 1 98.88 211 ILE B O 1
ATOM 3885 N N . GLU B 1 212 ? -7.77 -35.188 -9.492 1 98.81 212 GLU B N 1
ATOM 3886 C CA . GLU B 1 212 ? -8.203 -35.906 -10.688 1 98.81 212 GLU B CA 1
ATOM 3887 C C . GLU B 1 212 ? -8.516 -34.938 -11.828 1 98.81 212 GLU B C 1
ATOM 3889 O O . GLU B 1 212 ? -9.312 -34.031 -11.664 1 98.81 212 GLU B O 1
ATOM 3894 N N . VAL B 1 213 ? -7.836 -35.156 -12.938 1 98.69 213 VAL B N 1
ATOM 3895 C CA . VAL B 1 213 ? -8.07 -34.312 -14.102 1 98.69 213 VAL B CA 1
ATOM 3896 C C . VAL B 1 213 ? -8.711 -35.156 -15.219 1 98.69 213 VAL B C 1
ATOM 3898 O O . VAL B 1 213 ? -8.531 -36.375 -15.281 1 98.69 213 VAL B O 1
ATOM 3901 N N . LYS B 1 214 ? -9.445 -34.5 -16.016 1 98.5 214 LYS B N 1
ATOM 3902 C CA . LYS B 1 214 ? -10.133 -35.125 -17.141 1 98.5 214 LYS B CA 1
ATOM 3903 C C . LYS B 1 214 ? -9.844 -34.375 -18.438 1 98.5 214 LYS B C 1
ATOM 3905 O O . LYS B 1 214 ? -9.953 -33.156 -18.5 1 98.5 214 LYS B O 1
ATOM 3910 N N . ASN B 1 215 ? -9.406 -35.156 -19.438 1 98.31 215 ASN B N 1
ATOM 3911 C CA . ASN B 1 215 ? -9.32 -34.594 -20.781 1 98.31 215 ASN B CA 1
ATOM 3912 C C . ASN B 1 215 ? -10.703 -34.312 -21.359 1 98.31 215 ASN B C 1
ATOM 3914 O O . ASN B 1 215 ? -11.539 -35.188 -21.453 1 98.31 215 ASN B O 1
ATOM 3918 N N . LEU B 1 216 ? -10.883 -33.125 -21.734 1 97.62 216 LEU B N 1
ATOM 3919 C CA . LEU B 1 216 ? -12.219 -32.688 -22.109 1 97.62 216 LEU B CA 1
ATOM 3920 C C . LEU B 1 216 ? -12.562 -33.125 -23.531 1 97.62 216 LEU B C 1
ATOM 3922 O O . LEU B 1 216 ? -13.719 -33.094 -23.938 1 97.62 216 LEU B O 1
ATOM 3926 N N . LYS B 1 217 ? -11.578 -33.594 -24.281 1 97.44 217 LYS B N 1
ATOM 3927 C CA . LYS B 1 217 ? -11.789 -34.125 -25.625 1 97.44 217 LYS B CA 1
ATOM 3928 C C . LYS B 1 217 ? -11.945 -35.625 -25.641 1 97.44 217 LYS B C 1
ATOM 3930 O O . LYS B 1 217 ? -12.836 -36.156 -26.297 1 97.44 217 LYS B O 1
ATOM 3935 N N . THR B 1 218 ? -11.18 -36.344 -24.875 1 97.31 218 THR B N 1
ATOM 3936 C CA . THR B 1 218 ? -11.156 -37.812 -24.906 1 97.31 218 THR B CA 1
ATOM 3937 C C . THR B 1 218 ? -11.914 -38.375 -23.719 1 97.31 218 THR B C 1
ATOM 3939 O O . THR B 1 218 ? -12.227 -39.562 -23.703 1 97.31 218 THR B O 1
ATOM 3942 N N . GLU B 1 219 ? -12.125 -37.562 -22.688 1 97.12 219 GLU B N 1
ATOM 3943 C CA . GLU B 1 219 ? -12.844 -37.969 -21.469 1 97.12 219 GLU B CA 1
ATOM 3944 C C . GLU B 1 219 ? -11.984 -38.844 -20.578 1 97.12 219 GLU B C 1
ATOM 3946 O O . GLU B 1 219 ? -12.445 -39.312 -19.547 1 97.12 219 GLU B O 1
ATOM 3951 N N . GLU B 1 220 ? -10.805 -39.031 -20.953 1 97.88 220 GLU B N 1
ATOM 3952 C CA . GLU B 1 220 ? -9.883 -39.812 -20.141 1 97.88 220 GLU B CA 1
ATOM 3953 C C . GLU B 1 220 ? -9.539 -39.094 -18.828 1 97.88 220 GLU B C 1
ATOM 3955 O O . GLU B 1 220 ? -9.336 -37.875 -18.828 1 97.88 220 GLU B O 1
ATOM 3960 N N . LYS B 1 221 ? -9.5 -39.844 -17.75 1 97.88 221 LYS B N 1
ATOM 3961 C CA . LYS B 1 221 ? -9.188 -39.312 -16.438 1 97.88 221 LYS B CA 1
ATOM 3962 C C . LYS B 1 221 ? -7.801 -39.719 -15.977 1 97.88 221 LYS B C 1
ATOM 3964 O O . LYS B 1 221 ? -7.305 -40.781 -16.359 1 97.88 221 LYS B O 1
ATOM 3969 N N . ARG B 1 222 ? -7.199 -38.875 -15.234 1 96.62 222 ARG B N 1
ATOM 3970 C CA . ARG B 1 222 ? -5.898 -39.156 -14.648 1 96.62 222 ARG B CA 1
ATOM 3971 C C . ARG B 1 222 ? -5.746 -38.5 -13.281 1 96.62 222 ARG B C 1
ATOM 3973 O O . ARG B 1 222 ? -6.266 -37.406 -13.062 1 96.62 222 ARG B O 1
ATOM 3980 N N . THR B 1 223 ? -5.117 -39.281 -12.398 1 98.5 223 THR B N 1
ATOM 3981 C CA . THR B 1 223 ? -4.812 -38.75 -11.07 1 98.5 223 THR B CA 1
ATOM 3982 C C . THR B 1 223 ? -3.393 -38.219 -11.023 1 98.5 223 THR B C 1
ATOM 3984 O O . THR B 1 223 ? -2.459 -38.844 -11.523 1 98.5 223 THR B O 1
ATOM 3987 N N . ILE B 1 224 ? -3.219 -37.062 -10.562 1 98.75 224 ILE B N 1
ATOM 3988 C CA . ILE B 1 224 ? -1.916 -36.438 -10.43 1 98.75 224 ILE B CA 1
ATOM 3989 C C . ILE B 1 224 ? -1.638 -36.125 -8.961 1 98.75 224 ILE B C 1
ATOM 3991 O O . ILE B 1 224 ? -2.461 -35.5 -8.289 1 98.75 224 ILE B O 1
ATOM 3995 N N . ASP B 1 225 ? -0.516 -36.594 -8.445 1 98.75 225 ASP B N 1
ATOM 3996 C CA . ASP B 1 225 ? -0.109 -36.25 -7.086 1 98.75 225 ASP B CA 1
ATOM 3997 C C . ASP B 1 225 ? 0.408 -34.812 -7 1 98.75 225 ASP B C 1
ATOM 3999 O O . ASP B 1 225 ? 1.358 -34.438 -7.695 1 98.75 225 ASP B O 1
ATOM 4003 N N . VAL B 1 226 ? -0.217 -33.969 -6.242 1 98.81 226 VAL B N 1
ATOM 4004 C CA . VAL B 1 226 ? 0.219 -32.594 -6 1 98.81 226 VAL B CA 1
ATOM 4005 C C . VAL B 1 226 ? -0.017 -32.25 -4.535 1 98.81 226 VAL B C 1
ATOM 4007 O O . VAL B 1 226 ? -0.938 -32.75 -3.9 1 98.81 226 VAL B O 1
ATOM 4010 N N . SER B 1 227 ? 0.811 -31.328 -4.016 1 98.69 227 SER B N 1
ATOM 4011 C CA . SER B 1 227 ? 0.679 -30.859 -2.639 1 98.69 227 SER B CA 1
ATOM 4012 C C . SER B 1 227 ? -0.29 -29.688 -2.541 1 98.69 227 SER B C 1
ATOM 4014 O O . SER B 1 227 ? -0.765 -29.359 -1.452 1 98.69 227 SER B O 1
ATOM 4016 N N . GLY B 1 228 ? -0.572 -29.047 -3.605 1 98.56 228 GLY B N 1
ATOM 4017 C CA . GLY B 1 228 ? -1.462 -27.891 -3.658 1 98.56 228 GLY B CA 1
ATOM 4018 C C . GLY B 1 228 ? -1.988 -27.609 -5.051 1 98.56 228 GLY B C 1
ATOM 4019 O O . GLY B 1 228 ? -1.443 -28.109 -6.039 1 98.56 228 GLY B O 1
ATOM 4020 N N . ILE B 1 229 ? -3.072 -26.938 -5.137 1 98.94 229 ILE B N 1
ATOM 4021 C CA . ILE B 1 229 ? -3.672 -26.5 -6.398 1 98.94 229 ILE B CA 1
ATOM 4022 C C . ILE B 1 229 ? -4.094 -25.047 -6.301 1 98.94 229 ILE B C 1
ATOM 4024 O O . ILE B 1 229 ? -4.715 -24.625 -5.32 1 98.94 229 ILE B O 1
ATOM 4028 N N . PHE B 1 230 ? -3.676 -24.234 -7.273 1 98.75 230 PHE B N 1
ATOM 4029 C CA . PHE B 1 230 ? -3.977 -22.812 -7.363 1 98.75 230 PHE B CA 1
ATOM 4030 C C . PHE B 1 230 ? -5.039 -22.547 -8.422 1 98.75 230 PHE B C 1
ATOM 4032 O O . PHE B 1 230 ? -4.902 -22.984 -9.57 1 98.75 230 PHE B O 1
ATOM 4039 N N . ILE B 1 231 ? -6.094 -21.875 -7.996 1 98.62 231 ILE B N 1
ATOM 4040 C CA . ILE B 1 231 ? -7.199 -21.578 -8.898 1 98.62 231 ILE B CA 1
ATOM 4041 C C . ILE B 1 231 ? -7.055 -20.141 -9.422 1 98.62 231 ILE B C 1
ATOM 4043 O O . ILE B 1 231 ? -7.371 -19.188 -8.711 1 98.62 231 ILE B O 1
ATOM 4047 N N . ALA B 1 232 ? -6.605 -20 -10.625 1 98.06 232 ALA B N 1
ATOM 4048 C CA . ALA B 1 232 ? -6.344 -18.719 -11.266 1 98.06 232 ALA B CA 1
ATOM 4049 C C . ALA B 1 232 ? -7.234 -18.516 -12.484 1 98.06 232 ALA B C 1
ATOM 4051 O O . ALA B 1 232 ? -6.75 -18.203 -13.578 1 98.06 232 ALA B O 1
ATOM 4052 N N . ILE B 1 233 ? -8.531 -18.578 -12.258 1 97.38 233 ILE B N 1
ATOM 4053 C CA . ILE B 1 233 ? -9.453 -18.531 -13.383 1 97.38 233 ILE B CA 1
ATOM 4054 C C . ILE B 1 233 ? -10.242 -17.234 -13.352 1 97.38 233 ILE B C 1
ATOM 4056 O O . ILE B 1 233 ? -11.328 -17.141 -13.93 1 97.38 233 ILE B O 1
ATOM 4060 N N . GLY B 1 234 ? -9.719 -16.297 -12.625 1 94.69 234 GLY B N 1
ATOM 4061 C CA . GLY B 1 234 ? -10.281 -14.961 -12.68 1 94.69 234 GLY B CA 1
ATOM 4062 C C . GLY B 1 234 ? -10.992 -14.562 -11.406 1 94.69 234 GLY B C 1
ATOM 4063 O O . GLY B 1 234 ? -11.172 -15.383 -10.5 1 94.69 234 GLY B O 1
ATOM 4064 N N . LEU B 1 235 ? -11.305 -13.227 -11.289 1 95.75 235 LEU B N 1
ATOM 4065 C CA . LEU B 1 235 ? -12.016 -12.594 -10.188 1 95.75 235 LEU B CA 1
ATOM 4066 C C . LEU B 1 235 ? -13.328 -11.969 -10.664 1 95.75 235 LEU B C 1
ATOM 4068 O O . LEU B 1 235 ? -13.492 -11.695 -11.859 1 95.75 235 LEU B O 1
ATOM 4072 N N . LYS B 1 236 ? -14.219 -11.859 -9.789 1 95 236 LYS B N 1
ATOM 4073 C CA . LYS B 1 236 ? -15.492 -11.211 -10.062 1 95 236 LYS B CA 1
ATOM 4074 C C . LYS B 1 236 ? -15.703 -10 -9.164 1 95 236 LYS B C 1
ATOM 4076 O O . LYS B 1 236 ? -16.141 -10.133 -8.023 1 95 236 LYS B O 1
ATOM 4081 N N . PRO B 1 237 ? -15.453 -8.789 -9.727 1 95.75 237 PRO B N 1
ATOM 4082 C CA . PRO B 1 237 ? -15.711 -7.594 -8.914 1 95.75 237 PRO B CA 1
ATOM 4083 C C . PRO B 1 237 ? -17.188 -7.418 -8.586 1 95.75 237 PRO B C 1
ATOM 4085 O O . PRO B 1 237 ? -18.047 -7.703 -9.422 1 95.75 237 PRO B O 1
ATOM 4088 N N . ASN B 1 238 ? -17.516 -7.031 -7.422 1 92.69 238 ASN B N 1
ATOM 4089 C CA . ASN B 1 238 ? -18.875 -6.781 -6.977 1 92.69 238 ASN B CA 1
ATOM 4090 C C . ASN B 1 238 ? -19.312 -5.348 -7.27 1 92.69 238 ASN B C 1
ATOM 4092 O O . ASN B 1 238 ? -19.688 -4.609 -6.359 1 92.69 238 ASN B O 1
ATOM 4096 N N . ASN B 1 239 ? -19.312 -4.945 -8.578 1 97.06 239 ASN B N 1
ATOM 4097 C CA . ASN B 1 239 ? -19.5 -3.535 -8.906 1 97.06 239 ASN B CA 1
ATOM 4098 C C . ASN B 1 239 ? -20.75 -3.314 -9.742 1 97.06 239 ASN B C 1
ATOM 4100 O O . ASN B 1 239 ? -20.938 -2.24 -10.32 1 97.06 239 ASN B O 1
ATOM 4104 N N . LYS B 1 240 ? -21.688 -4.355 -9.836 1 94.31 240 LYS B N 1
ATOM 4105 C CA . LYS B 1 240 ? -22.891 -4.242 -10.664 1 94.31 240 LYS B CA 1
ATOM 4106 C C . LYS B 1 240 ? -23.734 -3.047 -10.25 1 94.31 240 LYS B C 1
ATOM 4108 O O . LYS B 1 240 ? -24.297 -2.35 -11.094 1 94.31 240 LYS B O 1
ATOM 4113 N N . MET B 1 241 ? -23.766 -2.768 -9.008 1 94.69 241 MET B N 1
ATOM 4114 C CA . MET B 1 241 ? -24.594 -1.698 -8.461 1 94.69 241 MET B CA 1
ATOM 4115 C C . MET B 1 241 ? -24.109 -0.334 -8.93 1 94.69 241 MET B C 1
ATOM 4117 O O . MET B 1 241 ? -24.859 0.64 -8.922 1 94.69 241 MET B O 1
ATOM 4121 N N . PHE B 1 242 ? -22.859 -0.245 -9.383 1 95.31 242 PHE B N 1
ATOM 4122 C CA . PHE B 1 242 ? -22.25 1.042 -9.711 1 95.31 242 PHE B CA 1
ATOM 4123 C C . PHE B 1 242 ? -22.219 1.256 -11.219 1 95.31 242 PHE B C 1
ATOM 4125 O O . PHE B 1 242 ? -21.797 2.316 -11.688 1 95.31 242 PHE B O 1
ATOM 4132 N N . GLU B 1 243 ? -22.656 0.27 -12.047 1 94.06 243 GLU B N 1
ATOM 4133 C CA . GLU B 1 243 ? -22.375 0.202 -13.477 1 94.06 243 GLU B CA 1
ATOM 4134 C C . GLU B 1 243 ? -23.016 1.364 -14.227 1 94.06 243 GLU B C 1
ATOM 4136 O O . GLU B 1 243 ? -22.516 1.788 -15.273 1 94.06 243 GLU B O 1
ATOM 4141 N N . ASN B 1 244 ? -24.094 2.014 -13.703 1 93.31 244 ASN B N 1
ATOM 4142 C CA . ASN B 1 244 ? -24.781 3.084 -14.414 1 93.31 244 ASN B CA 1
ATOM 4143 C C . ASN B 1 244 ? -24.281 4.457 -13.984 1 93.31 244 ASN B C 1
ATOM 4145 O O . ASN B 1 244 ? -24.656 5.477 -14.57 1 93.31 244 ASN B O 1
ATOM 4149 N N . VAL B 1 245 ? -23.406 4.426 -13.008 1 95 245 VAL B N 1
ATOM 4150 C CA . VAL B 1 245 ? -23.016 5.719 -12.453 1 95 245 VAL B CA 1
ATOM 4151 C C . VAL B 1 245 ? -21.516 5.906 -12.594 1 95 245 VAL B C 1
ATOM 4153 O O . VAL B 1 245 ? -21.031 7.031 -12.766 1 95 245 VAL B O 1
ATOM 4156 N N . LEU B 1 246 ? -20.75 4.832 -12.531 1 97.44 246 LEU B N 1
ATOM 4157 C CA . LEU B 1 246 ? -19.297 4.895 -12.617 1 97.44 246 LEU B CA 1
ATOM 4158 C C . LEU B 1 246 ? -18.797 4.203 -13.883 1 97.44 246 LEU B C 1
ATOM 4160 O O . LEU B 1 246 ? -19.484 3.354 -14.445 1 97.44 246 LEU B O 1
ATOM 4164 N N . ASP B 1 247 ? -17.578 4.543 -14.336 1 97.81 247 ASP B N 1
ATOM 4165 C CA . ASP B 1 247 ? -16.938 3.869 -15.461 1 97.81 247 ASP B CA 1
ATOM 4166 C C . ASP B 1 247 ? -16.328 2.543 -15.023 1 97.81 247 ASP B C 1
ATOM 4168 O O . ASP B 1 247 ? -15.453 2.514 -14.148 1 97.81 247 ASP B O 1
ATOM 4172 N N . LEU B 1 248 ? -16.766 1.483 -15.609 1 97.88 248 LEU B N 1
ATOM 4173 C CA . LEU B 1 248 ? -16.203 0.159 -15.398 1 97.88 248 LEU B CA 1
ATOM 4174 C C . LEU B 1 248 ? -15.43 -0.306 -16.625 1 97.88 248 LEU B C 1
ATOM 4176 O O . LEU B 1 248 ? -15.797 0.034 -17.766 1 97.88 248 LEU B O 1
ATOM 4180 N N . ASP B 1 249 ? -14.375 -1.021 -16.422 1 97.25 249 ASP B N 1
ATOM 4181 C CA . ASP B 1 249 ? -13.695 -1.61 -17.562 1 97.25 249 ASP B CA 1
ATOM 4182 C C . ASP B 1 249 ? -14.391 -2.891 -18.016 1 97.25 249 ASP B C 1
ATOM 4184 O O . ASP B 1 249 ? -15.445 -3.248 -17.5 1 97.25 249 ASP B O 1
ATOM 4188 N N . GLU B 1 250 ? -13.836 -3.582 -18.984 1 95.5 250 GLU B N 1
ATOM 4189 C CA . GLU B 1 250 ? -14.469 -4.754 -19.594 1 95.5 250 GLU B CA 1
ATOM 4190 C C . GLU B 1 250 ? -14.602 -5.891 -18.578 1 95.5 250 GLU B C 1
ATOM 4192 O O . GLU B 1 250 ? -15.5 -6.727 -18.703 1 95.5 250 GLU B O 1
ATOM 4197 N N . GLY B 1 251 ? -13.766 -5.848 -17.578 1 95.5 251 GLY B N 1
ATOM 4198 C CA . GLY B 1 251 ? -13.797 -6.891 -16.562 1 95.5 251 GLY B CA 1
ATOM 4199 C C . GLY B 1 251 ? -14.742 -6.582 -15.414 1 95.5 251 GLY B C 1
ATOM 4200 O O . GLY B 1 251 ? -14.93 -7.41 -14.523 1 95.5 251 GLY B O 1
ATOM 4201 N N . GLY B 1 252 ? -15.305 -5.434 -15.406 1 97.38 252 GLY B N 1
ATOM 4202 C CA . GLY B 1 252 ? -16.25 -5.047 -14.367 1 97.38 252 GLY B CA 1
ATOM 4203 C C . GLY B 1 252 ? -15.594 -4.301 -13.219 1 97.38 252 GLY B C 1
ATOM 4204 O O . GLY B 1 252 ? -16.219 -4.082 -12.18 1 97.38 252 GLY B O 1
ATOM 4205 N N . TYR B 1 253 ? -14.367 -3.955 -13.328 1 98.44 253 TYR B N 1
ATOM 4206 C CA . TYR B 1 253 ? -13.656 -3.195 -12.297 1 98.44 253 TYR B CA 1
ATOM 4207 C C . TYR B 1 253 ? -13.922 -1.701 -12.453 1 98.44 253 TYR B C 1
ATOM 4209 O O . TYR B 1 253 ? -14.008 -1.191 -13.57 1 98.44 253 TYR B O 1
ATOM 4217 N N . ILE B 1 254 ? -14 -1.016 -11.328 1 98.69 254 ILE B N 1
ATOM 4218 C CA . ILE B 1 254 ? -14.148 0.435 -11.383 1 98.69 254 ILE B CA 1
ATOM 4219 C C . ILE B 1 254 ? -12.867 1.065 -11.922 1 98.69 254 ILE B C 1
ATOM 4221 O O . ILE B 1 254 ? -11.781 0.832 -11.383 1 98.69 254 ILE B O 1
ATOM 4225 N N . ILE B 1 255 ? -12.977 1.853 -13 1 98.62 255 ILE B N 1
ATOM 4226 C CA . ILE B 1 255 ? -11.812 2.48 -13.609 1 98.62 255 ILE B CA 1
ATOM 4227 C C . ILE B 1 255 ? -11.273 3.572 -12.688 1 98.62 255 ILE B C 1
ATOM 4229 O O . ILE B 1 255 ? -11.984 4.527 -12.359 1 98.62 255 ILE B O 1
ATOM 4233 N N . SER B 1 256 ? -10.062 3.402 -12.242 1 98.38 256 SER B N 1
ATOM 4234 C CA . SER B 1 256 ? -9.344 4.348 -11.391 1 98.38 256 SER B CA 1
ATOM 4235 C C . SER B 1 256 ? -7.836 4.113 -11.461 1 98.38 256 SER B C 1
ATOM 4237 O O . SER B 1 256 ? -7.387 3.057 -11.906 1 98.38 256 SER B O 1
ATOM 4239 N N . ASP B 1 257 ? -7.035 5.102 -11.141 1 97.12 257 ASP B N 1
ATOM 4240 C CA . ASP B 1 257 ? -5.586 4.957 -11.023 1 97.12 257 ASP B CA 1
ATOM 4241 C C . ASP B 1 257 ? -5.137 5.09 -9.57 1 97.12 257 ASP B C 1
ATOM 4243 O O . ASP B 1 257 ? -5.934 4.902 -8.648 1 97.12 257 ASP B O 1
ATOM 4247 N N . GLU B 1 258 ? -3.822 5.289 -9.352 1 97.38 258 GLU B N 1
ATOM 4248 C CA . GLU B 1 258 ? -3.277 5.273 -8 1 97.38 258 GLU B CA 1
ATOM 4249 C C . GLU B 1 258 ? -3.879 6.391 -7.148 1 97.38 258 GLU B C 1
ATOM 4251 O O . GLU B 1 258 ? -3.738 6.387 -5.922 1 97.38 258 GLU B O 1
ATOM 4256 N N . SER B 1 259 ? -4.59 7.363 -7.738 1 97.81 259 SER B N 1
ATOM 4257 C CA . SER B 1 259 ? -5.246 8.43 -6.984 1 97.81 259 SER B CA 1
ATOM 4258 C C . SER B 1 259 ? -6.531 7.926 -6.328 1 97.81 259 SER B C 1
ATOM 4260 O O . SER B 1 259 ? -7.094 8.602 -5.461 1 97.81 259 SER B O 1
ATOM 4262 N N . CYS B 1 260 ? -7.074 6.816 -6.773 1 98.69 260 CYS B N 1
ATOM 4263 C CA . CYS B 1 260 ? -8.281 6.188 -6.242 1 98.69 260 CYS B CA 1
ATOM 4264 C C . CYS B 1 260 ? -9.508 7.031 -6.547 1 98.69 260 CYS B C 1
ATOM 4266 O O . CYS B 1 260 ? -10.547 6.871 -5.902 1 98.69 260 CYS B O 1
ATOM 4268 N N . THR B 1 261 ? -9.383 8 -7.477 1 98.44 261 THR B N 1
ATOM 4269 C CA . THR B 1 261 ? -10.516 8.82 -7.91 1 98.44 261 THR B CA 1
ATOM 4270 C C . THR B 1 261 ? -11.344 8.094 -8.961 1 98.44 261 THR B C 1
ATOM 4272 O O . THR B 1 261 ? -10.812 7.277 -9.719 1 98.44 261 THR B O 1
ATOM 4275 N N . THR B 1 262 ? -12.648 8.32 -8.961 1 98.19 262 THR B N 1
ATOM 4276 C CA . THR B 1 262 ? -13.547 7.785 -9.977 1 98.19 262 THR B CA 1
ATOM 4277 C C . THR B 1 262 ? -14 8.883 -10.93 1 98.19 262 THR B C 1
ATOM 4279 O O . THR B 1 262 ? -13.445 9.984 -10.938 1 98.19 262 THR B O 1
ATOM 4282 N N . SER B 1 263 ? -14.938 8.531 -11.812 1 96.75 263 SER B N 1
ATOM 4283 C CA . SER B 1 263 ? -15.469 9.484 -12.781 1 96.75 263 SER B CA 1
ATOM 4284 C C . SER B 1 263 ? -16.422 10.477 -12.117 1 96.75 263 SER B C 1
ATOM 4286 O O . SER B 1 263 ? -16.828 11.461 -12.734 1 96.75 263 SER B O 1
ATOM 4288 N N . VAL B 1 264 ? -16.766 10.266 -10.836 1 97.75 264 VAL B N 1
ATOM 4289 C CA . VAL B 1 264 ? -17.703 11.117 -10.125 1 97.75 264 VAL B CA 1
ATOM 4290 C C . VAL B 1 264 ? -17 11.828 -8.977 1 97.75 264 VAL B C 1
ATOM 4292 O O . VAL B 1 264 ? -16.359 11.188 -8.141 1 97.75 264 VAL B O 1
ATOM 4295 N N . GLU B 1 265 ? -17.141 13.141 -8.898 1 96.81 265 GLU B N 1
ATOM 4296 C CA . GLU B 1 265 ? -16.531 13.922 -7.82 1 96.81 265 GLU B CA 1
ATOM 4297 C C . GLU B 1 265 ? -17.062 13.484 -6.457 1 96.81 265 GLU B C 1
ATOM 4299 O O . GLU B 1 265 ? -18.25 13.242 -6.297 1 96.81 265 GLU B O 1
ATOM 4304 N N . GLY B 1 266 ? -16.156 13.344 -5.52 1 98.06 266 GLY B N 1
ATOM 4305 C CA . GLY B 1 266 ? -16.562 12.984 -4.168 1 98.06 266 GLY B CA 1
ATOM 4306 C C . GLY B 1 266 ? -16.75 11.484 -3.98 1 98.06 266 GLY B C 1
ATOM 4307 O O . GLY B 1 266 ? -17.203 11.039 -2.922 1 98.06 266 GLY B O 1
ATOM 4308 N N . VAL B 1 267 ? -16.516 10.719 -5.086 1 98.81 267 VAL B N 1
ATOM 4309 C CA . VAL B 1 267 ? -16.609 9.258 -5.023 1 98.81 267 VAL B CA 1
ATOM 4310 C C . VAL B 1 267 ? -15.25 8.633 -5.336 1 98.81 267 VAL B C 1
ATOM 4312 O O . VAL B 1 267 ? -14.664 8.906 -6.383 1 98.81 267 VAL B O 1
ATOM 4315 N N . TYR B 1 268 ? -14.773 7.832 -4.422 1 98.88 268 TYR B N 1
ATOM 4316 C CA . TYR B 1 268 ? -13.469 7.191 -4.539 1 98.88 268 TYR B CA 1
ATOM 4317 C C . TYR B 1 268 ? -13.602 5.676 -4.457 1 98.88 268 TYR B C 1
ATOM 4319 O O . TYR B 1 268 ? -14.625 5.156 -4.023 1 98.88 268 TYR B O 1
ATOM 4327 N N . VAL B 1 269 ? -12.586 4.996 -4.957 1 98.88 269 VAL B N 1
ATOM 4328 C CA . VAL B 1 269 ? -12.57 3.539 -4.918 1 98.88 269 VAL B CA 1
ATOM 4329 C C . VAL B 1 269 ? -11.227 3.045 -4.398 1 98.88 269 VAL B C 1
ATOM 4331 O O . VAL B 1 269 ? -10.18 3.621 -4.715 1 98.88 269 VAL B O 1
ATOM 4334 N N . ALA B 1 270 ? -11.266 2.047 -3.553 1 98.81 270 ALA B N 1
ATOM 4335 C CA . ALA B 1 270 ? -10.062 1.476 -2.947 1 98.81 270 ALA B CA 1
ATOM 4336 C C . ALA B 1 270 ? -10.141 -0.048 -2.916 1 98.81 270 ALA B C 1
ATOM 4338 O O . ALA B 1 270 ? -11.203 -0.62 -2.668 1 98.81 270 ALA B O 1
ATOM 4339 N N . GLY B 1 271 ? -8.961 -0.671 -3.107 1 98.56 271 GLY B N 1
ATOM 4340 C CA . GLY B 1 271 ? -8.859 -2.115 -2.98 1 98.56 271 GLY B CA 1
ATOM 4341 C C . GLY B 1 271 ? -9.102 -2.848 -4.285 1 98.56 271 GLY B C 1
ATOM 4342 O O . GLY B 1 271 ? -8.844 -2.309 -5.363 1 98.56 271 GLY B O 1
ATOM 4343 N N . ASP B 1 272 ? -9.555 -4.043 -4.219 1 97.94 272 ASP B N 1
ATOM 4344 C CA . ASP B 1 272 ? -9.508 -5 -5.32 1 97.94 272 ASP B CA 1
ATOM 4345 C C . ASP B 1 272 ? -10.602 -4.715 -6.344 1 97.94 272 ASP B C 1
ATOM 4347 O O . ASP B 1 272 ? -10.578 -5.25 -7.453 1 97.94 272 ASP B O 1
ATOM 4351 N N . SER B 1 273 ? -11.508 -3.807 -6.02 1 97.56 273 SER B N 1
ATOM 4352 C CA . SER B 1 273 ? -12.633 -3.557 -6.914 1 97.56 273 SER B CA 1
ATOM 4353 C C . SER B 1 273 ? -12.258 -2.561 -8.008 1 97.56 273 SER B C 1
ATOM 4355 O O . SER B 1 273 ? -13.016 -2.355 -8.953 1 97.56 273 SER B O 1
ATOM 4357 N N . ARG B 1 274 ? -11.125 -1.937 -7.906 1 98.31 274 ARG B N 1
ATOM 4358 C CA . ARG B 1 274 ? -10.695 -0.986 -8.93 1 98.31 274 ARG B CA 1
ATOM 4359 C C . ARG B 1 274 ? -9.688 -1.623 -9.875 1 98.31 274 ARG B C 1
ATOM 4361 O O . ARG B 1 274 ? -9.156 -2.701 -9.594 1 98.31 274 ARG B O 1
ATOM 4368 N N . THR B 1 275 ? -9.508 -0.991 -11.023 1 98.06 275 THR B N 1
ATOM 4369 C CA . THR B 1 275 ? -8.445 -1.392 -11.93 1 98.06 275 THR B CA 1
ATOM 4370 C C . THR B 1 275 ? -7.078 -1.215 -11.281 1 98.06 275 THR B C 1
ATOM 4372 O O . THR B 1 275 ? -6.73 -0.114 -10.844 1 98.06 275 THR B O 1
ATOM 4375 N N . LYS B 1 276 ? -6.32 -2.314 -11.195 1 97.19 276 LYS B N 1
ATOM 4376 C CA . LYS B 1 276 ? -4.965 -2.219 -10.656 1 97.19 276 LYS B CA 1
ATOM 4377 C C . LYS B 1 276 ? -4.145 -3.453 -11.016 1 97.19 276 LYS B C 1
ATOM 4379 O O . LYS B 1 276 ? -4.699 -4.5 -11.344 1 97.19 276 LYS B O 1
ATOM 4384 N N . PHE B 1 277 ? -2.91 -3.377 -10.867 1 95.81 277 PHE B N 1
ATOM 4385 C CA . PHE B 1 277 ? -1.967 -4.41 -11.281 1 95.81 277 PHE B CA 1
ATOM 4386 C C . PHE B 1 277 ? -1.894 -5.52 -10.242 1 95.81 277 PHE B C 1
ATOM 4388 O O . PHE B 1 277 ? -1.965 -6.703 -10.578 1 95.81 277 PHE B O 1
ATOM 4395 N N . LEU B 1 278 ? -1.776 -5.168 -9.016 1 97.94 278 LEU B N 1
ATOM 4396 C CA . LEU B 1 278 ? -1.495 -6.137 -7.969 1 97.94 278 LEU B CA 1
ATOM 4397 C C . LEU B 1 278 ? -2.547 -6.066 -6.863 1 97.94 278 LEU B C 1
ATOM 4399 O O . LEU B 1 278 ? -2.824 -4.988 -6.336 1 97.94 278 LEU B O 1
ATOM 4403 N N . ARG B 1 279 ? -3.143 -7.191 -6.617 1 97.94 279 ARG B N 1
ATOM 4404 C CA . ARG B 1 279 ? -4.148 -7.297 -5.566 1 97.94 279 ARG B CA 1
ATOM 4405 C C . ARG B 1 279 ? -3.615 -8.086 -4.375 1 97.94 279 ARG B C 1
ATOM 4407 O O . ARG B 1 279 ? -3.527 -9.32 -4.43 1 97.94 279 ARG B O 1
ATOM 4414 N N . GLN B 1 280 ? -3.195 -7.426 -3.344 1 98.38 280 GLN B N 1
ATOM 4415 C CA . GLN B 1 280 ? -2.664 -7.891 -2.066 1 98.38 280 GLN B CA 1
ATOM 4416 C C . GLN B 1 280 ? -3.23 -7.074 -0.906 1 98.38 280 GLN B C 1
ATOM 4418 O O . GLN B 1 280 ? -3.742 -5.973 -1.107 1 98.38 280 GLN B O 1
ATOM 4423 N N . ILE B 1 281 ? -3.123 -7.582 0.313 1 98.75 281 ILE B N 1
ATOM 4424 C CA . ILE B 1 281 ? -3.586 -6.863 1.496 1 98.75 281 ILE B CA 1
ATOM 4425 C C . ILE B 1 281 ? -2.918 -5.492 1.561 1 98.75 281 ILE B C 1
ATOM 4427 O O . ILE B 1 281 ? -3.586 -4.48 1.776 1 98.75 281 ILE B O 1
ATOM 4431 N N . ILE B 1 282 ? -1.615 -5.426 1.305 1 98.88 282 ILE B N 1
ATOM 4432 C CA . ILE B 1 282 ? -0.807 -4.223 1.462 1 98.88 282 ILE B CA 1
ATOM 4433 C C . ILE B 1 282 ? -1.222 -3.184 0.422 1 98.88 282 ILE B C 1
ATOM 4435 O O . ILE B 1 282 ? -1.278 -1.987 0.718 1 98.88 282 ILE B O 1
ATOM 4439 N N . THR B 1 283 ? -1.523 -3.625 -0.86 1 98.88 283 THR B N 1
ATOM 4440 C CA . THR B 1 283 ? -1.918 -2.674 -1.892 1 98.88 283 THR B CA 1
ATOM 4441 C C . THR B 1 283 ? -3.35 -2.193 -1.666 1 98.88 283 THR B C 1
ATOM 4443 O O . THR B 1 283 ? -3.68 -1.044 -1.968 1 98.88 283 THR B O 1
ATOM 4446 N N . ALA B 1 284 ? -4.203 -3.062 -1.15 1 98.88 284 ALA B N 1
ATOM 4447 C CA . ALA B 1 284 ? -5.562 -2.654 -0.796 1 98.88 284 ALA B CA 1
ATOM 4448 C C . ALA B 1 284 ? -5.547 -1.602 0.308 1 98.88 284 ALA B C 1
ATOM 4450 O O . ALA B 1 284 ? -6.234 -0.583 0.212 1 98.88 284 ALA B O 1
ATOM 4451 N N . ALA B 1 285 ? -4.77 -1.866 1.339 1 98.94 285 ALA B N 1
ATOM 4452 C CA . ALA B 1 285 ? -4.656 -0.916 2.441 1 98.94 285 ALA B CA 1
ATOM 4453 C C . ALA B 1 285 ? -4.086 0.416 1.962 1 98.94 285 ALA B C 1
ATOM 4455 O O . ALA B 1 285 ? -4.543 1.481 2.381 1 98.94 285 ALA B O 1
ATOM 4456 N N . SER B 1 286 ? -3.088 0.332 1.121 1 98.94 286 SER B N 1
ATOM 4457 C CA . SER B 1 286 ? -2.512 1.533 0.526 1 98.94 286 SER B CA 1
ATOM 4458 C C . SER B 1 286 ? -3.574 2.355 -0.197 1 98.94 286 SER B C 1
ATOM 4460 O O . SER B 1 286 ? -3.65 3.572 -0.019 1 98.94 286 SER B O 1
ATOM 4462 N N . ASP B 1 287 ? -4.395 1.665 -1.039 1 98.94 287 ASP B N 1
ATOM 4463 C CA . ASP B 1 287 ? -5.5 2.34 -1.714 1 98.94 287 ASP B CA 1
ATOM 4464 C C . ASP B 1 287 ? -6.414 3.037 -0.708 1 98.94 287 ASP B C 1
ATOM 4466 O O . ASP B 1 287 ? -6.891 4.145 -0.96 1 98.94 287 ASP B O 1
ATOM 4470 N N . GLY B 1 288 ? -6.66 2.359 0.396 1 98.94 288 GLY B N 1
ATOM 4471 C CA . GLY B 1 288 ? -7.512 2.936 1.426 1 98.94 288 GLY B CA 1
ATOM 4472 C C . GLY B 1 288 ? -6.98 4.25 1.971 1 98.94 288 GLY B C 1
ATOM 4473 O O . GLY B 1 288 ? -7.734 5.215 2.121 1 98.94 288 GLY B O 1
ATOM 4474 N N . ALA B 1 289 ? -5.691 4.27 2.287 1 98.94 289 ALA B N 1
ATOM 4475 C CA . ALA B 1 289 ? -5.062 5.492 2.783 1 98.94 289 ALA B CA 1
ATOM 4476 C C . ALA B 1 289 ? -5.176 6.617 1.759 1 98.94 289 ALA B C 1
ATOM 4478 O O . ALA B 1 289 ? -5.547 7.742 2.104 1 98.94 289 ALA B O 1
ATOM 4479 N N . ILE B 1 290 ? -4.926 6.297 0.518 1 98.94 290 ILE B N 1
ATOM 4480 C CA . ILE B 1 290 ? -4.934 7.285 -0.557 1 98.94 290 ILE B CA 1
ATOM 4481 C C . ILE B 1 290 ? -6.348 7.824 -0.749 1 98.94 290 ILE B C 1
ATOM 4483 O O . ILE B 1 290 ? -6.551 9.039 -0.826 1 98.94 290 ILE B O 1
ATOM 4487 N N . ALA B 1 291 ? -7.32 6.91 -0.806 1 98.94 291 ALA B N 1
ATOM 4488 C CA . ALA B 1 291 ? -8.711 7.309 -0.994 1 98.94 291 ALA B CA 1
ATOM 4489 C C . ALA B 1 291 ? -9.172 8.234 0.127 1 98.94 291 ALA B C 1
ATOM 4491 O O . ALA B 1 291 ? -9.875 9.219 -0.121 1 98.94 291 ALA B O 1
ATOM 4492 N N . ALA B 1 292 ? -8.805 7.93 1.338 1 98.94 292 ALA B N 1
ATOM 4493 C CA . ALA B 1 292 ? -9.203 8.734 2.488 1 98.94 292 ALA B CA 1
ATOM 4494 C C . ALA B 1 292 ? -8.617 10.141 2.412 1 98.94 292 ALA B C 1
ATOM 4496 O O . ALA B 1 292 ? -9.305 11.125 2.678 1 98.94 292 ALA B O 1
ATOM 4497 N N . VAL B 1 293 ? -7.32 10.219 2.061 1 98.69 293 VAL B N 1
ATOM 4498 C CA . VAL B 1 293 ? -6.66 11.523 1.995 1 98.69 293 VAL B CA 1
ATOM 4499 C C . VAL B 1 293 ? -7.254 12.344 0.852 1 98.69 293 VAL B C 1
ATOM 4501 O O . VAL B 1 293 ? -7.465 13.547 0.991 1 98.69 293 VAL B O 1
ATOM 4504 N N . GLN B 1 294 ? -7.566 11.68 -0.279 1 98.5 294 GLN B N 1
ATOM 4505 C CA . GLN B 1 294 ? -8.242 12.344 -1.389 1 98.5 294 GLN B CA 1
ATOM 4506 C C . GLN B 1 294 ? -9.609 12.875 -0.961 1 98.5 294 GLN B C 1
ATOM 4508 O O . GLN B 1 294 ? -9.969 14.008 -1.277 1 98.5 294 GLN B O 1
ATOM 4513 N N . ALA B 1 295 ? -10.352 12.062 -0.303 1 98.69 295 ALA B N 1
ATOM 4514 C CA . ALA B 1 295 ? -11.68 12.461 0.17 1 98.69 295 ALA B CA 1
ATOM 4515 C C . ALA B 1 295 ? -11.586 13.625 1.151 1 98.69 295 ALA B C 1
ATOM 4517 O O . ALA B 1 295 ? -12.375 14.57 1.086 1 98.69 295 ALA B O 1
ATOM 4518 N N . ALA B 1 296 ? -10.633 13.555 2.076 1 98.56 296 ALA B N 1
ATOM 4519 C CA . ALA B 1 296 ? -10.43 14.633 3.039 1 98.56 296 ALA B CA 1
ATOM 4520 C C . ALA B 1 296 ? -10.117 15.945 2.33 1 98.56 296 ALA B C 1
ATOM 4522 O O . ALA B 1 296 ? -10.664 17 2.68 1 98.56 296 ALA B O 1
ATOM 4523 N N . ASN B 1 297 ? -9.219 15.875 1.348 1 97.81 297 ASN B N 1
ATOM 4524 C CA . ASN B 1 297 ? -8.883 17.078 0.578 1 97.81 297 ASN B CA 1
ATOM 4525 C C . ASN B 1 297 ? -10.117 17.656 -0.112 1 97.81 297 ASN B C 1
ATOM 4527 O O . ASN B 1 297 ? -10.312 18.875 -0.117 1 97.81 297 ASN B O 1
ATOM 4531 N N . TYR B 1 298 ? -10.906 16.766 -0.691 1 97.88 298 TYR B N 1
ATOM 4532 C CA . TYR B 1 298 ? -12.141 17.172 -1.355 1 97.88 298 TYR B CA 1
ATOM 4533 C C . TYR B 1 298 ? -13.078 17.891 -0.384 1 97.88 298 TYR B C 1
ATOM 4535 O O . TYR B 1 298 ? -13.594 18.969 -0.689 1 97.88 298 TYR B O 1
ATOM 4543 N N . ILE B 1 299 ? -13.25 17.328 0.787 1 98.06 299 ILE B N 1
ATOM 4544 C CA . ILE B 1 299 ? -14.18 17.859 1.784 1 98.06 299 ILE B CA 1
ATOM 4545 C C . ILE B 1 299 ? -13.656 19.188 2.314 1 98.06 299 ILE B C 1
ATOM 4547 O O . ILE B 1 299 ? -14.438 20.125 2.559 1 98.06 299 ILE B O 1
ATOM 4551 N N . ASN B 1 300 ? -12.367 19.312 2.439 1 97.19 300 ASN B N 1
ATOM 4552 C CA . ASN B 1 300 ? -11.75 20.484 3.035 1 97.19 300 ASN B CA 1
ATOM 4553 C C . ASN B 1 300 ? -11.836 21.703 2.105 1 97.19 300 ASN B C 1
ATOM 4555 O O . ASN B 1 300 ? -11.75 22.844 2.557 1 97.19 300 ASN B O 1
ATOM 4559 N N . VAL B 1 301 ? -11.953 21.484 0.794 1 94.69 301 VAL B N 1
ATOM 4560 C CA . VAL B 1 301 ? -11.984 22.625 -0.118 1 94.69 301 VAL B CA 1
ATOM 4561 C C . VAL B 1 301 ? -13.43 22.938 -0.494 1 94.69 301 VAL B C 1
ATOM 4563 O O . VAL B 1 301 ? -13.711 24 -1.056 1 94.69 301 VAL B O 1
ATOM 4566 N N . GLU B 1 302 ? -14.344 22.109 -0.262 1 83.69 302 GLU B N 1
ATOM 4567 C CA . GLU B 1 302 ? -15.742 22.375 -0.557 1 83.69 302 GLU B CA 1
ATOM 4568 C C . GLU B 1 302 ? -16.375 23.281 0.504 1 83.69 302 GLU B C 1
ATOM 4570 O O . GLU B 1 302 ? -15.953 23.25 1.666 1 83.69 302 GLU B O 1
#

Organism: Clostridioides difficile (strain 630) (NCBI:txid272563)

Solvent-accessible surface area (backbone atoms only — not comparable to full-atom values): 29930 Å² total; per-residue (Å²): 121,42,46,31,36,28,38,19,38,18,52,12,20,38,26,18,46,40,45,28,37,53,45,47,43,48,47,38,32,31,22,69,73,65,63,22,44,77,47,35,74,36,62,72,42,58,83,51,83,49,42,61,68,45,36,15,51,56,47,23,49,34,31,50,48,39,24,47,74,67,64,49,43,73,40,81,43,46,77,76,47,75,44,69,64,68,70,59,28,39,40,28,38,92,91,43,80,43,48,17,52,24,38,37,44,16,66,27,58,42,78,55,73,89,83,37,53,40,49,77,79,24,52,68,27,30,35,41,72,44,54,91,76,49,40,58,82,41,54,70,30,34,32,35,36,34,30,39,38,54,69,25,47,52,38,49,52,40,41,46,53,37,23,62,30,30,37,41,31,19,69,45,87,66,67,74,34,54,65,65,51,50,54,33,46,72,66,36,85,45,44,47,76,36,58,25,19,45,72,57,32,45,39,60,78,87,39,34,45,30,35,32,34,27,31,72,83,79,63,50,71,45,77,45,77,22,54,29,38,33,46,37,69,54,69,43,39,70,37,76,90,42,57,91,77,40,55,53,48,97,75,41,24,38,49,37,57,84,63,14,47,45,83,41,77,56,34,25,36,17,29,61,25,31,50,72,91,67,85,46,70,52,40,13,26,24,28,5,40,38,24,22,54,49,48,49,53,53,59,59,56,101,120,42,45,30,36,28,37,21,38,17,49,12,20,38,26,17,46,41,46,27,38,54,46,46,42,48,45,40,33,31,22,68,74,65,66,21,44,78,46,36,74,37,63,71,42,59,83,49,83,49,41,59,68,43,37,15,50,55,48,23,49,34,29,52,50,40,22,46,74,67,65,48,43,76,42,81,42,47,77,75,46,75,44,68,64,69,70,59,27,38,41,27,38,91,89,42,80,44,46,16,52,23,38,37,43,15,64,27,58,42,76,53,74,90,82,38,52,40,50,77,80,24,52,69,28,30,36,41,71,44,53,93,75,50,40,57,82,40,55,70,29,35,32,33,36,37,32,40,36,53,68,25,46,52,40,49,52,40,40,46,52,38,23,62,29,30,37,40,30,21,67,44,87,67,67,75,33,55,65,63,51,52,53,35,46,72,66,36,85,44,45,47,76,37,58,25,19,46,71,57,33,45,40,61,79,86,39,34,44,29,34,32,34,28,31,73,83,80,64,49,72,47,77,46,79,22,53,29,38,32,46,36,69,52,68,42,39,68,40,75,90,42,58,90,76,40,54,54,47,96,75,41,24,38,50,36,57,85,65,14,47,45,83,42,77,56,35,26,38,17,30,61,26,31,51,72,92,67,84,45,69,52,39,14,26,23,28,5,40,37,25,20,53,48,47,48,54,53,59,61,56,99

pLDDT: mean 97.55, std 1.78, range [83.5, 98.94]

Radius of gyration: 25.24 Å; Cα contacts (8 Å, |Δi|>4): 1605; chains: 2; bounding box: 66×84×55 Å